Protein AF-0000000077107296 (afdb_homodimer)

Structure (mmCIF, N/CA/C/O backbone):
data_AF-0000000077107296-model_v1
#
loop_
_entity.id
_entity.type
_entity.pdbx_description
1 polymer 'Ornithine cyclodeaminase'
#
loop_
_atom_site.group_PDB
_atom_site.id
_atom_site.type_symbol
_atom_site.label_atom_id
_atom_site.label_alt_id
_atom_site.label_comp_id
_atom_site.label_asym_id
_atom_site.label_entity_id
_atom_site.label_seq_id
_atom_site.pdbx_PDB_ins_code
_atom_site.Cartn_x
_atom_site.Cartn_y
_atom_site.Cartn_z
_atom_site.occupancy
_atom_site.B_iso_or_equiv
_atom_site.auth_seq_id
_atom_site.auth_comp_id
_atom_site.auth_asym_id
_atom_site.auth_atom_id
_atom_site.pdbx_PDB_model_num
ATOM 1 N N . MET A 1 1 ? -18.391 2.117 -3.197 1 89.38 1 MET A N 1
ATOM 2 C CA . MET A 1 1 ? -17.344 1.107 -2.982 1 89.38 1 MET A CA 1
ATOM 3 C C . MET A 1 1 ? -17.969 -0.252 -2.684 1 89.38 1 MET A C 1
ATOM 5 O O . MET A 1 1 ? -18.781 -0.379 -1.764 1 89.38 1 MET A O 1
ATOM 9 N N . ARG A 1 2 ? -17.734 -1.205 -3.473 1 94.44 2 ARG A N 1
ATOM 10 C CA . ARG A 1 2 ? -18.266 -2.553 -3.318 1 94.44 2 ARG A CA 1
ATOM 11 C C . ARG A 1 2 ? -17.297 -3.447 -2.561 1 94.44 2 ARG A C 1
ATOM 13 O O . ARG A 1 2 ? -16.078 -3.328 -2.721 1 94.44 2 ARG A O 1
ATOM 20 N N . VAL A 1 3 ? -17.875 -4.316 -1.774 1 94.88 3 VAL A N 1
ATOM 21 C CA . VAL A 1 3 ? -17.062 -5.238 -0.996 1 94.88 3 VAL A CA 1
ATOM 22 C C . VAL A 1 3 ? -17.312 -6.672 -1.46 1 94.88 3 VAL A C 1
ATOM 24 O O . VAL A 1 3 ? -18.469 -7.109 -1.55 1 94.88 3 VAL A O 1
ATOM 27 N N . PHE A 1 4 ? -16.328 -7.387 -1.78 1 96.94 4 PHE A N 1
ATOM 28 C CA . PHE A 1 4 ? -16.406 -8.789 -2.174 1 96.94 4 PHE A CA 1
ATOM 29 C C . PHE A 1 4 ? -15.734 -9.68 -1.137 1 96.94 4 PHE A C 1
ATOM 31 O O . PHE A 1 4 ? -14.508 -9.688 -1.014 1 96.94 4 PHE A O 1
ATOM 38 N N . SER A 1 5 ? -16.516 -10.43 -0.434 1 96.06 5 SER A N 1
ATOM 39 C CA . SER A 1 5 ? -16.016 -11.383 0.55 1 96.06 5 SER A CA 1
ATOM 40 C C . SER A 1 5 ? -15.289 -12.539 -0.123 1 96.06 5 SER A C 1
ATOM 42 O O . SER A 1 5 ? -15.289 -12.648 -1.352 1 96.06 5 SER A O 1
ATOM 44 N N . ALA A 1 6 ? -14.648 -13.375 0.713 1 96.25 6 ALA A N 1
ATOM 45 C CA . ALA A 1 6 ? -14.008 -14.578 0.18 1 96.25 6 ALA A CA 1
ATOM 46 C C . ALA A 1 6 ? -15.008 -15.438 -0.587 1 96.25 6 ALA A C 1
ATOM 48 O O . ALA A 1 6 ? -14.703 -15.938 -1.673 1 96.25 6 ALA A O 1
ATOM 49 N N . LYS A 1 7 ? -16.172 -15.586 -0.051 1 97 7 LYS A N 1
ATOM 50 C CA . LYS A 1 7 ? -17.219 -16.375 -0.69 1 97 7 LYS A CA 1
ATOM 51 C C . LYS A 1 7 ? -17.641 -15.758 -2.027 1 97 7 LYS A C 1
ATOM 53 O O . LYS A 1 7 ? -17.859 -16.4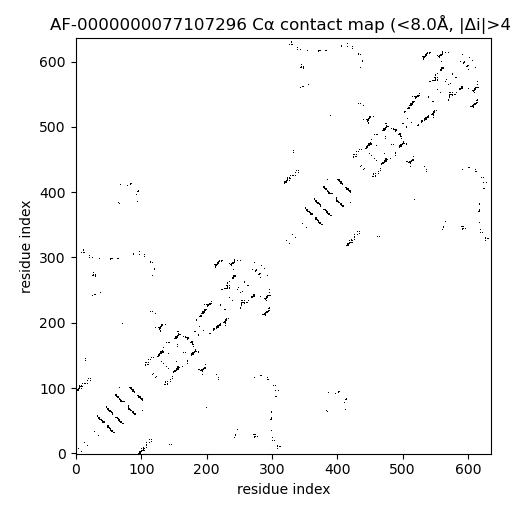84 -3.002 1 97 7 LYS A O 1
ATOM 58 N N . ASP A 1 8 ? -17.781 -14.391 -2.027 1 97.12 8 ASP A N 1
ATOM 59 C CA . ASP A 1 8 ? -18.094 -13.711 -3.279 1 97.12 8 ASP A CA 1
ATOM 60 C C . ASP A 1 8 ? -17.047 -14.008 -4.344 1 97.12 8 ASP A C 1
ATOM 62 O O . ASP A 1 8 ? -17.375 -14.281 -5.5 1 97.12 8 ASP A O 1
ATOM 66 N N . VAL A 1 9 ? -15.758 -13.922 -3.979 1 98.06 9 VAL A N 1
ATOM 67 C CA . VAL A 1 9 ? -14.648 -14.164 -4.902 1 98.06 9 VAL A CA 1
ATOM 68 C C . VAL A 1 9 ? -14.734 -15.586 -5.445 1 98.06 9 VAL A C 1
ATOM 70 O O . VAL A 1 9 ? -14.711 -15.797 -6.66 1 98.06 9 VAL A O 1
ATOM 73 N N . GLU A 1 10 ? -14.906 -16.516 -4.574 1 97.31 10 GLU A N 1
ATOM 74 C CA . GLU A 1 10 ? -14.938 -17.938 -4.949 1 97.31 10 GLU A CA 1
ATOM 75 C C . GLU A 1 10 ? -16.125 -18.234 -5.863 1 97.31 10 GLU A C 1
ATOM 77 O O . GLU A 1 10 ? -16.031 -19.078 -6.75 1 97.31 10 GLU A O 1
ATOM 82 N N . THR A 1 11 ? -17.203 -17.547 -5.645 1 97.25 11 THR A N 1
ATOM 83 C CA . THR A 1 11 ? -18.422 -17.766 -6.41 1 97.25 11 THR A CA 1
ATOM 84 C C . THR A 1 11 ? -18.297 -17.188 -7.812 1 97.25 11 THR A C 1
ATOM 86 O O . THR A 1 11 ? -18.75 -17.781 -8.789 1 97.25 11 THR A O 1
ATOM 89 N N . HIS A 1 12 ? -17.625 -16.094 -7.945 1 97.75 12 HIS A N 1
ATOM 90 C CA . HIS A 1 12 ? -17.734 -15.336 -9.188 1 97.75 12 HIS A CA 1
ATOM 91 C C . HIS A 1 12 ? -16.453 -15.422 -10.008 1 97.75 12 HIS A C 1
ATOM 93 O O . HIS A 1 12 ? -16.438 -15.055 -11.18 1 97.75 12 HIS A O 1
ATOM 99 N N . LEU A 1 13 ? -15.383 -15.93 -9.438 1 98.38 13 LEU A N 1
ATOM 100 C CA . LEU A 1 13 ? -14.109 -16.078 -10.141 1 98.38 13 LEU A CA 1
ATOM 101 C C . LEU A 1 13 ? -13.758 -17.547 -10.336 1 98.38 13 LEU A C 1
ATOM 103 O O . LEU A 1 13 ? -13.039 -18.141 -9.523 1 98.38 13 LEU A O 1
ATOM 107 N N . THR A 1 14 ? -14.219 -18.078 -11.453 1 98.38 14 THR A N 1
ATOM 108 C CA . THR A 1 14 ? -13.891 -19.469 -11.758 1 98.38 14 THR A CA 1
ATOM 109 C C . THR A 1 14 ? -12.453 -19.578 -12.258 1 98.38 14 THR A C 1
ATOM 111 O O . THR A 1 14 ? -11.875 -18.609 -12.742 1 98.38 14 THR A O 1
ATOM 114 N N . TYR A 1 15 ? -11.906 -20.766 -12.227 1 98.56 15 TYR A N 1
ATOM 115 C CA . TYR A 1 15 ? -10.547 -20.969 -12.711 1 98.56 15 TYR A CA 1
ATOM 116 C C . TYR A 1 15 ? -10.445 -20.672 -14.203 1 98.56 15 TYR A C 1
ATOM 118 O O . TYR A 1 15 ? -9.516 -20 -14.648 1 98.56 15 TYR A O 1
ATOM 126 N N . ILE A 1 16 ? -11.383 -21.156 -14.977 1 98.19 16 ILE A N 1
ATOM 127 C CA . ILE A 1 16 ? -11.328 -21 -16.422 1 98.19 16 ILE A CA 1
ATOM 128 C C . ILE A 1 16 ? -11.383 -19.516 -16.797 1 98.19 16 ILE A C 1
ATOM 130 O O . ILE A 1 16 ? -10.625 -19.062 -17.656 1 98.19 16 ILE A O 1
ATOM 134 N N . ASP A 1 17 ? -12.258 -18.766 -16.141 1 98.25 17 ASP A N 1
ATOM 135 C CA . ASP A 1 17 ? -12.312 -17.328 -16.375 1 98.25 17 ASP A CA 1
ATOM 136 C C . ASP A 1 17 ? -11.008 -16.656 -15.953 1 98.25 17 ASP A C 1
ATOM 138 O O . ASP A 1 17 ? -10.492 -15.789 -16.656 1 98.25 17 ASP A O 1
ATOM 142 N N . CYS A 1 18 ? -10.523 -17.062 -14.836 1 98.75 18 CYS A N 1
ATOM 143 C CA . CYS A 1 18 ? -9.344 -16.422 -14.273 1 98.75 18 CYS A CA 1
ATOM 144 C C . CYS A 1 18 ? -8.109 -16.719 -15.117 1 98.75 18 CYS A C 1
ATOM 146 O O . CYS A 1 18 ? -7.219 -15.875 -15.25 1 98.75 18 CYS A O 1
ATOM 148 N N . ILE A 1 19 ? -8 -17.922 -15.703 1 98.88 19 ILE A N 1
ATOM 149 C CA . ILE A 1 19 ? -6.895 -18.266 -16.594 1 98.88 19 ILE A CA 1
ATOM 150 C C . ILE A 1 19 ? -6.852 -17.297 -17.766 1 98.88 19 ILE A C 1
ATOM 152 O O . ILE A 1 19 ? -5.785 -16.781 -18.109 1 98.88 19 ILE A O 1
ATOM 156 N N . ARG A 1 20 ? -7.984 -17.016 -18.312 1 98.44 20 ARG A N 1
ATOM 157 C CA . ARG A 1 20 ? -8.078 -16.062 -19.406 1 98.44 20 ARG A CA 1
ATOM 158 C C . ARG A 1 20 ? -7.676 -14.664 -18.969 1 98.44 20 ARG A C 1
ATOM 160 O O . ARG A 1 20 ? -6.91 -13.984 -19.656 1 98.44 20 ARG A O 1
ATOM 167 N N . ILE A 1 21 ? -8.18 -14.273 -17.859 1 97.56 21 ILE A N 1
ATOM 168 C CA . ILE A 1 21 ? -7.906 -12.961 -17.297 1 97.56 21 ILE A CA 1
ATOM 169 C C . ILE A 1 21 ? -6.414 -12.812 -17 1 97.56 21 ILE A C 1
ATOM 171 O O . ILE A 1 21 ? -5.828 -11.758 -17.25 1 97.56 21 ILE A O 1
ATOM 175 N N . MET A 1 22 ? -5.812 -13.859 -16.438 1 98.5 22 MET A N 1
ATOM 176 C CA . MET A 1 22 ? -4.383 -13.852 -16.125 1 98.5 22 MET A CA 1
ATOM 177 C C . MET A 1 22 ? -3.553 -13.719 -17.406 1 98.5 22 MET A C 1
ATOM 179 O O . MET A 1 22 ? -2.535 -13.023 -17.422 1 98.5 22 MET A O 1
ATOM 183 N N . GLN A 1 23 ? -3.98 -14.414 -18.453 1 98.5 23 GLN A N 1
ATOM 184 C CA . GLN A 1 23 ? -3.266 -14.305 -19.719 1 98.5 23 GLN A CA 1
ATOM 185 C C . GLN A 1 23 ? -3.236 -12.859 -20.219 1 98.5 23 GLN A C 1
ATOM 187 O O . GLN A 1 23 ? -2.176 -12.344 -20.562 1 98.5 23 GLN A O 1
ATOM 192 N N . ASP A 1 24 ? -4.355 -12.234 -20.203 1 96.81 24 ASP A N 1
ATOM 193 C CA . ASP A 1 24 ? -4.453 -10.844 -20.641 1 96.81 24 ASP A CA 1
ATOM 194 C C . ASP A 1 24 ? -3.607 -9.922 -19.766 1 96.81 24 ASP A C 1
ATOM 196 O O . ASP A 1 24 ? -2.898 -9.055 -20.266 1 96.81 24 ASP A O 1
ATOM 200 N N . ALA A 1 25 ? -3.699 -10.125 -18.484 1 96.44 25 ALA A N 1
ATOM 201 C CA . ALA A 1 25 ? -2.971 -9.281 -17.531 1 96.44 25 ALA A CA 1
ATOM 202 C C . ALA A 1 25 ? -1.464 -9.414 -17.734 1 96.44 25 ALA A C 1
ATOM 204 O O . ALA A 1 25 ? -0.741 -8.414 -17.703 1 96.44 25 ALA A O 1
ATOM 205 N N . MET A 1 26 ? -1 -10.633 -17.953 1 97.38 26 MET A N 1
ATOM 206 C CA . MET A 1 26 ? 0.438 -10.852 -18.078 1 97.38 26 MET A CA 1
ATOM 207 C C . MET A 1 26 ? 0.951 -10.312 -19.406 1 97.38 26 MET A C 1
ATOM 209 O O . MET A 1 26 ? 2.082 -9.836 -19.5 1 97.38 26 MET A O 1
ATOM 213 N N . ILE A 1 27 ? 0.133 -10.375 -20.469 1 97.38 27 ILE A N 1
ATOM 214 C CA . ILE A 1 27 ? 0.495 -9.758 -21.75 1 97.38 27 ILE A CA 1
ATOM 215 C C . ILE A 1 27 ? 0.674 -8.258 -21.547 1 97.38 27 ILE A C 1
ATOM 217 O O . ILE A 1 27 ? 1.669 -7.68 -22 1 97.38 27 ILE A O 1
ATOM 221 N N . LYS A 1 28 ? -0.234 -7.652 -20.844 1 94.69 28 LYS A N 1
ATOM 222 C CA . LYS A 1 28 ? -0.149 -6.219 -20.578 1 94.69 28 LYS A CA 1
ATOM 223 C C . LYS A 1 28 ? 1.095 -5.879 -19.766 1 94.69 28 LYS A C 1
ATOM 225 O O . LYS A 1 28 ? 1.76 -4.875 -20.031 1 94.69 28 LYS A O 1
ATOM 230 N N . LEU A 1 29 ? 1.374 -6.691 -18.797 1 94.69 29 LEU A N 1
ATOM 231 C CA . LEU A 1 29 ? 2.545 -6.453 -17.953 1 94.69 29 LEU A CA 1
ATOM 232 C C . LEU A 1 29 ? 3.822 -6.48 -18.781 1 94.69 29 LEU A C 1
ATOM 234 O O . LEU A 1 29 ? 4.668 -5.59 -18.656 1 94.69 29 LEU A O 1
ATOM 238 N N . SER A 1 30 ? 3.959 -7.434 -19.656 1 95.12 30 SER A N 1
ATOM 239 C CA . SER A 1 30 ? 5.18 -7.602 -20.438 1 95.12 30 SER A CA 1
ATOM 240 C C . SER A 1 30 ? 5.27 -6.562 -21.562 1 95.12 30 SER A C 1
ATOM 242 O O . SER A 1 30 ? 6.344 -6.328 -22.109 1 95.12 30 SER A O 1
ATOM 244 N N . SER A 1 31 ? 4.164 -5.973 -21.953 1 91.62 31 SER A N 1
ATOM 245 C CA . SER A 1 31 ? 4.152 -4.977 -23.031 1 91.62 31 SER A CA 1
ATOM 246 C C . SER A 1 31 ? 4.34 -3.568 -22.469 1 91.62 31 SER A C 1
ATOM 248 O O . SER A 1 31 ? 4.195 -2.584 -23.203 1 91.62 31 SER A O 1
ATOM 250 N N . ASN A 1 32 ? 4.562 -3.398 -21.172 1 82.19 32 ASN A N 1
ATOM 251 C CA . ASN A 1 32 ? 4.805 -2.135 -20.484 1 82.19 32 ASN A CA 1
ATOM 252 C C . ASN A 1 32 ? 3.582 -1.223 -20.547 1 82.19 32 ASN A C 1
ATOM 254 O O . ASN A 1 32 ? 3.717 -0.005 -20.672 1 82.19 32 ASN A O 1
ATOM 258 N N . GLU A 1 33 ? 2.512 -1.882 -20.547 1 82.56 33 GLU A N 1
ATOM 259 C CA . GLU A 1 33 ? 1.258 -1.136 -20.484 1 82.56 33 GLU A CA 1
ATOM 260 C C . GLU A 1 33 ? 0.783 -0.965 -19.047 1 82.56 33 GLU A C 1
ATOM 262 O O . GLU A 1 33 ? -0.331 -0.497 -18.812 1 82.56 33 GLU A O 1
ATOM 267 N N . THR A 1 34 ? 1.567 -1.455 -18.172 1 83.81 34 THR A N 1
ATOM 268 C CA . THR A 1 34 ? 1.254 -1.37 -16.75 1 83.81 34 THR A CA 1
ATOM 269 C C . THR A 1 34 ? 2.381 -0.679 -15.984 1 83.81 34 THR A C 1
ATOM 271 O O . THR A 1 34 ? 3.484 -0.515 -16.516 1 83.81 34 THR A O 1
ATOM 274 N N . ARG A 1 35 ? 2.002 -0.134 -14.883 1 83.69 35 ARG A N 1
ATOM 275 C CA . ARG A 1 35 ? 2.98 0.372 -13.922 1 83.69 35 ARG A CA 1
ATOM 276 C C . ARG A 1 35 ? 2.818 -0.304 -12.562 1 83.69 35 ARG A C 1
ATOM 278 O O . ARG A 1 35 ? 1.695 -0.549 -12.117 1 83.69 35 ARG A O 1
ATOM 285 N N . GLN A 1 36 ? 3.857 -0.711 -12.078 1 84.75 36 GLN A N 1
ATOM 286 C CA . GLN A 1 36 ? 3.77 -1.314 -10.758 1 84.75 36 GLN A CA 1
ATOM 287 C C . GLN A 1 36 ? 4.977 -0.944 -9.898 1 84.75 36 GLN A C 1
ATOM 289 O O . GLN A 1 36 ? 6.078 -0.751 -10.422 1 84.75 36 GLN A O 1
ATOM 294 N N . MET A 1 37 ? 4.688 -0.78 -8.68 1 82.19 37 MET A N 1
ATOM 295 C CA . MET A 1 37 ? 5.75 -0.618 -7.695 1 82.19 37 MET A CA 1
ATOM 296 C C . MET A 1 37 ? 6.336 -1.97 -7.301 1 82.19 37 MET A C 1
ATOM 298 O O . MET A 1 37 ? 5.66 -2.996 -7.395 1 82.19 37 MET A O 1
ATOM 302 N N . LEU A 1 38 ? 7.613 -1.9 -6.98 1 79.19 38 LEU A N 1
ATOM 303 C CA . LEU A 1 38 ? 8.164 -3.113 -6.387 1 79.19 38 LEU A CA 1
ATOM 304 C C . LEU A 1 38 ? 7.453 -3.451 -5.082 1 79.19 38 LEU A C 1
ATOM 306 O O . LEU A 1 38 ? 7.164 -2.559 -4.281 1 79.19 38 LEU A O 1
ATOM 310 N N . ARG A 1 39 ? 7.191 -4.664 -4.941 1 83.5 39 ARG A N 1
ATOM 311 C CA . ARG A 1 39 ? 6.57 -5.117 -3.703 1 83.5 39 ARG A CA 1
ATOM 312 C C . ARG A 1 39 ? 7.367 -4.66 -2.488 1 83.5 39 ARG A C 1
ATOM 314 O O . ARG A 1 39 ? 8.594 -4.777 -2.467 1 83.5 39 ARG A O 1
ATOM 321 N N . GLN A 1 40 ? 6.641 -4.082 -1.55 1 87.94 40 GLN A N 1
ATOM 322 C CA . GLN A 1 40 ? 7.258 -3.766 -0.267 1 87.94 40 GLN A CA 1
ATOM 323 C C . GLN A 1 40 ? 6.863 -4.785 0.799 1 87.94 40 GLN A C 1
ATOM 325 O O . GLN A 1 40 ? 5.715 -5.23 0.843 1 87.94 40 GLN A O 1
ATOM 330 N N . ILE A 1 41 ? 7.852 -5.184 1.555 1 87.06 41 ILE A N 1
ATOM 331 C CA . ILE A 1 41 ? 7.613 -6.156 2.617 1 87.06 41 ILE A CA 1
ATOM 332 C C . ILE A 1 41 ? 8.062 -5.574 3.957 1 87.06 41 ILE A C 1
ATOM 334 O O . ILE A 1 41 ? 9.203 -5.137 4.102 1 87.06 41 ILE A O 1
ATOM 338 N N . LEU A 1 42 ? 7.191 -5.469 4.852 1 87.94 42 LEU A N 1
ATOM 339 C CA . LEU A 1 42 ? 7.465 -5.043 6.223 1 87.94 42 LEU A CA 1
ATOM 340 C C . LEU A 1 42 ? 7.492 -6.238 7.168 1 87.94 42 LEU A C 1
ATOM 342 O O . LEU A 1 42 ? 6.461 -6.867 7.41 1 87.94 42 LEU A O 1
ATOM 346 N N . PRO A 1 43 ? 8.633 -6.598 7.699 1 86.06 43 PRO A N 1
ATOM 347 C CA . PRO A 1 43 ? 8.664 -7.664 8.703 1 86.06 43 PRO A CA 1
ATOM 348 C C . PRO A 1 43 ? 7.898 -7.301 9.977 1 86.06 43 PRO A C 1
ATOM 350 O O . PRO A 1 43 ? 8.031 -6.184 10.484 1 86.06 43 PRO A O 1
ATOM 353 N N . LEU A 1 44 ? 7.02 -8.133 10.492 1 86.31 44 LEU A N 1
ATOM 354 C CA . LEU A 1 44 ? 6.223 -7.91 11.695 1 86.31 44 LEU A CA 1
ATOM 355 C C . LEU A 1 44 ? 6.738 -8.75 12.859 1 86.31 44 LEU A C 1
ATOM 357 O O . LEU A 1 44 ? 6.125 -8.789 13.922 1 86.31 44 LEU A O 1
ATOM 361 N N . GLY A 1 45 ? 7.832 -9.43 12.703 1 76.62 45 GLY A N 1
ATOM 362 C CA . GLY A 1 45 ? 8.359 -10.328 13.719 1 76.62 45 GLY A CA 1
ATOM 363 C C . GLY A 1 45 ? 7.812 -11.734 13.609 1 76.62 45 GLY A C 1
ATOM 364 O O . GLY A 1 45 ? 6.82 -11.969 12.914 1 76.62 45 GLY A O 1
ATOM 365 N N . ALA A 1 46 ? 8.391 -12.703 14.266 1 71.81 46 ALA A N 1
ATOM 366 C CA . ALA A 1 46 ? 7.973 -14.102 14.383 1 71.81 46 ALA A CA 1
ATOM 367 C C . ALA A 1 46 ? 7.586 -14.68 13.023 1 71.81 46 ALA A C 1
ATOM 369 O O . ALA A 1 46 ? 6.531 -15.305 12.891 1 71.81 46 ALA A O 1
ATOM 370 N N . ASP A 1 47 ? 8.148 -14.359 12.016 1 75.44 47 ASP A N 1
ATOM 371 C CA . ASP A 1 47 ? 7.984 -14.898 10.672 1 75.44 47 ASP A CA 1
ATOM 372 C C . ASP A 1 47 ? 6.75 -14.312 9.984 1 75.44 47 ASP A C 1
ATOM 374 O O . ASP A 1 47 ? 6.23 -14.883 9.031 1 75.44 47 ASP A O 1
ATOM 378 N N . LYS A 1 48 ? 6.262 -13.25 10.648 1 86.62 48 LYS A N 1
ATOM 379 C CA . LYS A 1 48 ? 5.145 -12.547 10.031 1 86.62 48 LYS A CA 1
ATOM 380 C C . LYS A 1 48 ? 5.633 -11.391 9.164 1 86.62 48 LYS A C 1
ATOM 382 O O . LYS A 1 48 ? 6.68 -10.805 9.438 1 86.62 48 LYS A O 1
ATOM 387 N N . MET A 1 49 ? 4.887 -11.219 8.094 1 89.31 49 MET A N 1
ATOM 388 C CA . MET A 1 49 ? 5.242 -10.133 7.18 1 89.31 49 MET A CA 1
ATOM 389 C C . MET A 1 49 ? 3.998 -9.414 6.676 1 89.31 49 MET A C 1
ATOM 391 O O . MET A 1 49 ? 2.92 -10.008 6.602 1 89.31 49 MET A O 1
ATOM 395 N N . PHE A 1 50 ? 4.195 -8.227 6.438 1 91.88 50 PHE A N 1
ATOM 396 C CA . PHE A 1 50 ? 3.166 -7.41 5.805 1 91.88 50 PHE A CA 1
ATOM 397 C C . PHE A 1 50 ? 3.615 -6.945 4.426 1 91.88 50 PHE A C 1
ATOM 399 O O . PHE A 1 50 ? 4.594 -6.207 4.301 1 91.88 50 PHE A O 1
ATOM 406 N N . GLY A 1 51 ? 2.887 -7.457 3.391 1 93.12 51 GLY A N 1
ATOM 407 C CA . GLY A 1 51 ? 3.229 -7.129 2.014 1 93.12 51 GLY A CA 1
ATOM 408 C C . GLY A 1 51 ? 2.277 -6.125 1.387 1 93.12 51 GLY A C 1
ATOM 409 O O . GLY A 1 51 ? 1.067 -6.184 1.613 1 93.12 51 GLY A O 1
ATOM 410 N N . ILE A 1 52 ? 2.84 -5.18 0.629 1 94.56 52 ILE A N 1
ATOM 411 C CA . ILE A 1 52 ? 2.068 -4.16 -0.073 1 94.56 52 ILE A CA 1
ATOM 412 C C . ILE A 1 52 ? 2.48 -4.121 -1.543 1 94.56 52 ILE A C 1
ATOM 414 O O . ILE A 1 52 ? 3.668 -4.02 -1.858 1 94.56 52 ILE A O 1
ATOM 418 N N . MET A 1 53 ? 1.528 -4.266 -2.355 1 94.75 53 MET A N 1
ATOM 419 C CA . MET A 1 53 ? 1.718 -4.129 -3.797 1 94.75 53 MET A CA 1
ATOM 420 C C . MET A 1 53 ? 0.782 -3.074 -4.375 1 94.75 53 MET A C 1
ATOM 422 O O . MET A 1 53 ? -0.373 -2.969 -3.957 1 94.75 53 MET A O 1
ATOM 426 N N . GLY A 1 54 ? 1.25 -2.289 -5.324 1 94.38 54 GLY A N 1
ATOM 427 C CA . GLY A 1 54 ? 0.44 -1.289 -6 1 94.38 54 GLY A CA 1
ATOM 428 C C . GLY A 1 54 ? 0.79 -1.132 -7.469 1 94.38 54 GLY A C 1
ATOM 429 O O . GLY A 1 54 ? 1.94 -1.332 -7.863 1 94.38 54 GLY A O 1
ATOM 430 N N . GLY A 1 55 ? -0.213 -0.764 -8.172 1 93.88 55 GLY A N 1
ATOM 431 C CA . GLY A 1 55 ? 0.044 -0.582 -9.594 1 93.88 55 GLY A CA 1
ATOM 432 C C . GLY A 1 55 ? -1.212 -0.303 -10.398 1 93.88 55 GLY A C 1
ATOM 433 O O . GLY A 1 55 ? -2.264 0.001 -9.828 1 93.88 55 GLY A O 1
ATOM 434 N N . THR A 1 56 ? -1.03 -0.286 -11.719 1 91.69 56 THR A N 1
ATOM 435 C CA . THR A 1 56 ? -2.115 -0.008 -12.648 1 91.69 56 THR A CA 1
ATOM 436 C C . THR A 1 56 ? -2.297 -1.166 -13.625 1 91.69 56 THR A C 1
ATOM 438 O O . THR A 1 56 ? -1.347 -1.895 -13.922 1 91.69 56 THR A O 1
ATOM 441 N N . LEU A 1 57 ? -3.484 -1.362 -14.055 1 88.38 57 LEU A N 1
ATOM 442 C CA . LEU A 1 57 ? -3.797 -2.236 -15.18 1 88.38 57 LEU A CA 1
ATOM 443 C C . LEU A 1 57 ? -4.109 -1.423 -16.438 1 88.38 57 LEU A C 1
ATOM 445 O O . LEU A 1 57 ? -5.098 -0.685 -16.469 1 88.38 57 LEU A O 1
ATOM 449 N N . GLY A 1 58 ? -3.35 -1.58 -17.469 1 78.81 58 GLY A N 1
ATOM 450 C CA . GLY A 1 58 ? -3.484 -0.752 -18.656 1 78.81 58 GLY A CA 1
ATOM 451 C C . GLY A 1 58 ? -3.002 0.672 -18.453 1 78.81 58 GLY A C 1
ATOM 452 O O . GLY A 1 58 ? -2.244 0.947 -17.516 1 78.81 58 GLY A O 1
ATOM 453 N N . ASP A 1 59 ? -3.244 1.477 -19.406 1 70 59 ASP A N 1
ATOM 454 C CA . ASP A 1 59 ? -2.854 2.877 -19.266 1 70 59 ASP A CA 1
ATOM 455 C C . ASP A 1 59 ? -3.723 3.582 -18.234 1 70 59 ASP A C 1
ATOM 457 O O . ASP A 1 59 ? -4.609 4.363 -18.578 1 70 59 ASP A O 1
ATOM 461 N N . PHE A 1 60 ? -3.613 3.244 -17.062 1 64.06 60 PHE A N 1
ATOM 462 C CA . PHE A 1 60 ? -4.207 3.811 -15.852 1 64.06 60 PHE A CA 1
ATOM 463 C C . PHE A 1 60 ? -5.715 3.592 -15.844 1 64.06 60 PHE A C 1
ATOM 465 O O . PHE A 1 60 ? -6.457 4.367 -15.234 1 64.06 60 PHE A O 1
ATOM 472 N N . ASP A 1 61 ? -6.223 2.619 -16.516 1 76.69 61 ASP A N 1
ATOM 473 C CA . ASP A 1 61 ? -7.664 2.373 -16.562 1 76.69 61 ASP A CA 1
ATOM 474 C C . ASP A 1 61 ? -8.195 1.98 -15.195 1 76.69 61 ASP A C 1
ATOM 476 O O . ASP A 1 61 ? -9.227 2.5 -14.75 1 76.69 61 ASP A O 1
ATOM 480 N N . ILE A 1 62 ? -7.477 1.073 -14.547 1 88.12 62 ILE A N 1
ATOM 481 C CA . ILE A 1 62 ? -7.773 0.666 -13.18 1 88.12 62 ILE A CA 1
ATOM 482 C C . ILE A 1 62 ? -6.477 0.552 -12.383 1 88.12 62 ILE A C 1
ATOM 484 O O . ILE A 1 62 ? -5.453 0.115 -12.914 1 88.12 62 ILE A O 1
ATOM 488 N N . PHE A 1 63 ? -6.473 1.138 -11.266 1 94 63 PHE A N 1
ATOM 489 C CA . PHE A 1 63 ? -5.309 1 -10.398 1 94 63 PHE A CA 1
ATOM 490 C C . PHE A 1 63 ? -5.723 0.598 -8.992 1 94 63 PHE A C 1
ATOM 492 O O . PHE A 1 63 ? -6.906 0.644 -8.648 1 94 63 PHE A O 1
ATOM 499 N N . GLY A 1 64 ? -4.797 0.114 -8.273 1 96.06 64 GLY A N 1
ATOM 500 C CA . GLY A 1 64 ? -5.121 -0.36 -6.938 1 96.06 64 GLY A CA 1
ATOM 501 C C . GLY A 1 64 ? -3.922 -0.925 -6.199 1 96.06 64 GLY A C 1
ATOM 502 O O . GLY A 1 64 ? -2.775 -0.661 -6.574 1 96.06 64 GLY A O 1
ATOM 503 N N . SER A 1 65 ? -4.25 -1.557 -5.109 1 97.19 65 SER A N 1
ATOM 504 C CA . SER A 1 65 ? -3.227 -2.109 -4.223 1 97.19 65 SER A CA 1
ATOM 505 C C . SER A 1 65 ? -3.719 -3.379 -3.537 1 97.19 65 SER A C 1
ATOM 507 O O . SER A 1 65 ? -4.922 -3.559 -3.34 1 97.19 65 SER A O 1
ATOM 509 N N . LYS A 1 66 ? -2.822 -4.211 -3.324 1 97.38 66 LYS A N 1
ATOM 510 C CA . LYS A 1 66 ? -3.061 -5.352 -2.443 1 97.38 66 LYS A CA 1
ATOM 511 C C . LYS A 1 66 ? -2.27 -5.223 -1.146 1 97.38 66 LYS A C 1
ATOM 513 O O . LYS A 1 66 ? -1.072 -4.93 -1.17 1 97.38 66 LYS A O 1
ATOM 518 N N . LEU A 1 67 ? -2.961 -5.348 -0.1 1 97.19 67 LEU A N 1
ATOM 519 C CA . LEU A 1 67 ? -2.404 -5.406 1.247 1 97.19 67 LEU A CA 1
ATOM 520 C C . LEU A 1 67 ? -2.561 -6.805 1.84 1 97.19 67 LEU A C 1
ATOM 522 O O . LEU A 1 67 ? -3.684 -7.285 2.018 1 97.19 67 LEU A O 1
ATOM 526 N N . VAL A 1 68 ? -1.421 -7.426 2.176 1 95.19 68 VAL A N 1
ATOM 527 C CA . VAL A 1 68 ? -1.55 -8.805 2.641 1 95.19 68 VAL A CA 1
ATOM 528 C C . VAL A 1 68 ? -0.591 -9.047 3.805 1 95.19 68 VAL A C 1
ATOM 530 O O . VAL A 1 68 ? 0.577 -8.656 3.748 1 95.19 68 VAL A O 1
ATOM 533 N N . ALA A 1 69 ? -1.121 -9.547 4.816 1 92.75 69 ALA A N 1
ATOM 534 C CA . ALA A 1 69 ? -0.322 -10.047 5.93 1 92.75 69 ALA A CA 1
ATOM 535 C C . ALA A 1 69 ? -0.154 -11.562 5.844 1 92.75 69 ALA A C 1
ATOM 537 O O . ALA A 1 69 ? -1.121 -12.289 5.598 1 92.75 69 ALA A O 1
ATOM 538 N N . VAL A 1 70 ? 1.083 -12 5.992 1 88.19 70 VAL A N 1
ATOM 539 C CA . VAL A 1 70 ? 1.391 -13.414 5.793 1 88.19 70 VAL A CA 1
ATOM 540 C C . VAL A 1 70 ? 2.082 -13.969 7.031 1 88.19 70 VAL A C 1
ATOM 542 O O . VAL A 1 70 ? 2.92 -13.305 7.641 1 88.19 70 VAL A O 1
ATOM 545 N N . SER A 1 71 ? 1.652 -15.047 7.402 1 83.25 71 SER A N 1
ATOM 546 C CA . SER A 1 71 ? 2.332 -15.875 8.391 1 83.25 71 SER A CA 1
ATOM 547 C C . SER A 1 71 ? 2.521 -17.297 7.883 1 83.25 71 SER A C 1
ATOM 549 O O . SER A 1 71 ? 1.64 -18.141 8.055 1 83.25 71 SER A O 1
ATOM 551 N N . PRO A 1 72 ? 3.693 -17.594 7.379 1 69.81 72 PRO A N 1
ATOM 552 C CA . PRO A 1 72 ? 3.914 -18.906 6.781 1 69.81 72 PRO A CA 1
ATOM 553 C C . PRO A 1 72 ? 3.707 -20.047 7.777 1 69.81 72 PRO A C 1
ATOM 555 O O . PRO A 1 72 ? 3.367 -21.172 7.383 1 69.81 72 PRO A O 1
ATOM 558 N N . SER A 1 73 ? 3.994 -19.75 9.023 1 62.62 73 SER A N 1
ATOM 559 C CA . SER A 1 73 ? 3.959 -20.828 10.008 1 62.62 73 SER A CA 1
ATOM 560 C C . SER A 1 73 ? 2.547 -21.047 10.547 1 62.62 73 SER A C 1
ATOM 562 O O . SER A 1 73 ? 2.295 -22 11.289 1 62.62 73 SER A O 1
ATOM 564 N N . ARG A 1 74 ? 1.691 -20.109 10.195 1 60.12 74 ARG A N 1
ATOM 565 C CA . ARG A 1 74 ? 0.353 -20.25 10.758 1 60.12 74 ARG A CA 1
ATOM 566 C C . ARG A 1 74 ? -0.365 -21.453 10.156 1 60.12 74 ARG A C 1
ATOM 568 O O . ARG A 1 74 ? -0.493 -21.562 8.938 1 60.12 74 ARG A O 1
ATOM 575 N N . THR A 1 75 ? -0.415 -22.469 10.906 1 50.75 75 THR A N 1
ATOM 576 C CA . THR A 1 75 ? -1.095 -23.703 10.523 1 50.75 75 THR A CA 1
ATOM 577 C C . THR A 1 75 ? -2.561 -23.656 10.945 1 50.75 75 THR A C 1
ATOM 579 O O . THR A 1 75 ? -3.297 -24.625 10.742 1 50.75 75 THR A O 1
ATOM 582 N N . ASP A 1 76 ? -2.906 -22.531 11.516 1 50.62 76 ASP A N 1
ATOM 583 C CA . ASP A 1 76 ? -4.277 -22.625 12.016 1 50.62 76 ASP A CA 1
ATOM 584 C C . ASP A 1 76 ? -5.277 -22.625 10.859 1 50.62 76 ASP A C 1
ATOM 586 O O . ASP A 1 76 ? -5.078 -21.938 9.859 1 50.62 76 ASP A O 1
ATOM 590 N N . LYS A 1 77 ? -6.062 -23.734 10.773 1 49.53 77 LYS A N 1
ATOM 591 C CA . LYS A 1 77 ? -7.051 -24.203 9.797 1 49.53 77 LYS A CA 1
ATOM 592 C C . LYS A 1 77 ? -8.031 -23.078 9.453 1 49.53 77 LYS A C 1
ATOM 594 O O . LYS A 1 77 ? -8.727 -23.156 8.43 1 49.53 77 LYS A O 1
ATOM 599 N N . THR A 1 78 ? -8.172 -22.141 10.422 1 49.62 78 THR A N 1
ATOM 600 C CA . THR A 1 78 ? -9.367 -21.328 10.25 1 49.62 78 THR A CA 1
ATOM 601 C C . THR A 1 78 ? -9.047 -20.062 9.438 1 49.62 78 THR A C 1
ATOM 603 O O . THR A 1 78 ? -9.938 -19.469 8.844 1 49.62 78 THR A O 1
ATOM 606 N N . SER A 1 79 ? -7.73 -19.734 9.57 1 57 79 SER A N 1
ATOM 607 C CA . SER A 1 79 ? -7.449 -18.516 8.797 1 57 79 SER A CA 1
ATOM 608 C C . SER A 1 79 ? -6.262 -18.719 7.867 1 57 79 SER A C 1
ATOM 610 O O . SER A 1 79 ? -5.258 -19.328 8.25 1 57 79 SER A O 1
ATOM 612 N N . GLY A 1 80 ? -6.438 -18.703 6.598 1 63.09 80 GLY A N 1
ATOM 613 C CA . GLY A 1 80 ? -5.387 -18.828 5.605 1 63.09 80 GLY A CA 1
ATOM 614 C C . GLY A 1 80 ? -4.133 -18.047 5.957 1 63.09 80 GLY A C 1
ATOM 615 O O . GLY A 1 80 ? -4.164 -17.172 6.82 1 63.09 80 GLY A O 1
ATOM 616 N N . SER A 1 81 ? -3.002 -18.469 5.492 1 72.19 81 SER A N 1
ATOM 617 C CA . SER A 1 81 ? -1.699 -17.859 5.73 1 72.19 81 SER A CA 1
ATOM 618 C C . SER A 1 81 ? -1.655 -16.438 5.199 1 72.19 81 SER A C 1
ATOM 620 O O . SER A 1 81 ? -0.832 -15.625 5.637 1 72.19 81 SER A O 1
ATOM 622 N N . HIS A 1 82 ? -2.5 -16.141 4.297 1 81.25 82 HIS A N 1
ATOM 623 C CA . HIS A 1 82 ? -2.576 -14.805 3.697 1 81.25 82 HIS A CA 1
ATOM 624 C C . HIS A 1 82 ? -3.873 -14.102 4.086 1 81.25 82 HIS A C 1
ATOM 626 O O . HIS A 1 82 ? -4.965 -14.625 3.857 1 81.25 82 HIS A O 1
ATOM 632 N N . GLN A 1 83 ? -3.764 -13.023 4.719 1 89.56 83 GLN A N 1
ATOM 633 C CA . GLN A 1 83 ? -4.938 -12.219 5.047 1 89.56 83 GLN A CA 1
ATOM 634 C C . GLN A 1 83 ? -4.777 -10.781 4.566 1 89.56 83 GLN A C 1
ATOM 636 O O . GLN A 1 83 ? -3.699 -10.195 4.699 1 89.56 83 GLN A O 1
ATOM 641 N N . GLY A 1 84 ? -5.82 -10.336 3.936 1 95.88 84 GLY A N 1
ATOM 642 C CA . GLY A 1 84 ? -5.715 -8.961 3.482 1 95.88 84 GLY A CA 1
ATOM 643 C C . GLY A 1 84 ? -6.828 -8.555 2.539 1 95.88 84 GLY A C 1
ATOM 644 O O . GLY A 1 84 ? -7.895 -9.172 2.523 1 95.88 84 GLY A O 1
ATOM 645 N N . VAL A 1 85 ? -6.551 -7.449 1.838 1 97.62 85 VAL A N 1
ATOM 646 C CA . VAL A 1 85 ? -7.551 -6.918 0.918 1 97.62 85 VAL A CA 1
ATOM 647 C C . VAL A 1 85 ? -6.871 -6.449 -0.367 1 97.62 85 VAL A C 1
ATOM 649 O O . VAL A 1 85 ? -5.688 -6.113 -0.364 1 97.62 85 VAL A O 1
ATOM 652 N N . VAL A 1 86 ? -7.625 -6.512 -1.396 1 98.19 86 VAL A N 1
ATOM 653 C CA . VAL A 1 86 ? -7.305 -5.805 -2.633 1 98.19 86 VAL A CA 1
ATOM 654 C C . VAL A 1 86 ? -8.25 -4.617 -2.811 1 98.19 86 VAL A C 1
ATOM 656 O O . VAL A 1 86 ? -9.469 -4.77 -2.717 1 98.19 86 VAL A O 1
ATOM 659 N N . VAL A 1 87 ? -7.676 -3.479 -3.014 1 97.81 87 VAL A N 1
ATOM 660 C CA . VAL A 1 87 ? -8.469 -2.27 -3.217 1 97.81 87 VAL A CA 1
ATOM 661 C C . VAL A 1 87 ? -8.234 -1.727 -4.625 1 97.81 87 VAL A C 1
ATOM 663 O O . VAL A 1 87 ? -7.086 -1.592 -5.059 1 97.81 87 VAL A O 1
ATOM 666 N N . THR A 1 88 ? -9.328 -1.478 -5.32 1 97.12 88 THR A N 1
ATOM 667 C CA . THR A 1 88 ? -9.211 -0.856 -6.637 1 97.12 88 THR A CA 1
ATOM 668 C C . THR A 1 88 ? -9.805 0.55 -6.625 1 97.12 88 THR A C 1
ATOM 670 O O . THR A 1 88 ? -10.609 0.881 -5.758 1 97.12 88 THR A O 1
ATOM 673 N N . PHE A 1 89 ? -9.406 1.348 -7.59 1 94.81 89 PHE A N 1
ATOM 674 C CA . PHE A 1 89 ? -9.797 2.75 -7.691 1 94.81 89 PHE A CA 1
ATOM 675 C C . PHE A 1 89 ? -10.281 3.076 -9.094 1 94.81 89 PHE A C 1
ATOM 677 O O . PHE A 1 89 ? -9.891 2.42 -10.062 1 94.81 89 PHE A O 1
ATOM 684 N N . ASP A 1 90 ? -11.133 4.098 -9.086 1 89.94 90 ASP A N 1
ATOM 685 C CA . ASP A 1 90 ? -11.602 4.629 -10.367 1 89.94 90 ASP A CA 1
ATOM 686 C C . ASP A 1 90 ? -10.609 5.637 -10.938 1 89.94 90 ASP A C 1
ATOM 688 O O . ASP A 1 90 ? -10.148 6.535 -10.227 1 89.94 90 ASP A O 1
ATOM 692 N N . LYS A 1 91 ? -10.32 5.52 -12.195 1 84.31 91 LYS A N 1
ATOM 693 C CA . LYS A 1 91 ? -9.289 6.355 -12.812 1 84.31 91 LYS A CA 1
ATOM 694 C C . LYS A 1 91 ? -9.742 7.809 -12.914 1 84.31 91 LYS A C 1
ATOM 696 O O . LYS A 1 91 ? -8.922 8.719 -12.938 1 84.31 91 LYS A O 1
ATOM 701 N N . ASP A 1 92 ? -10.984 8.023 -13 1 84.25 92 ASP A N 1
ATOM 702 C CA . ASP A 1 92 ? -11.508 9.359 -13.234 1 84.25 92 ASP A CA 1
ATOM 703 C C . ASP A 1 92 ? -11.781 10.078 -11.914 1 84.25 92 ASP A C 1
ATOM 705 O O . ASP A 1 92 ? -11.336 11.211 -11.703 1 84.25 92 ASP A O 1
ATOM 709 N N . THR A 1 93 ? -12.469 9.43 -11 1 84 93 THR A N 1
ATOM 710 C CA . THR A 1 93 ? -12.859 10.062 -9.742 1 84 93 THR A CA 1
ATOM 711 C C . THR A 1 93 ? -11.781 9.867 -8.68 1 84 93 THR A C 1
ATOM 713 O O . THR A 1 93 ? -11.781 10.562 -7.66 1 84 93 THR A O 1
ATOM 716 N N . LEU A 1 94 ? -10.906 8.867 -8.883 1 89.38 94 LEU A N 1
ATOM 717 C CA . LEU A 1 94 ? -9.828 8.492 -7.973 1 89.38 94 LEU A CA 1
ATOM 718 C C . LEU A 1 94 ? -10.375 7.875 -6.691 1 89.38 94 LEU A C 1
ATOM 720 O O . LEU A 1 94 ? -9.633 7.629 -5.746 1 89.38 94 LEU A O 1
ATOM 724 N N . ALA A 1 95 ? -11.688 7.664 -6.711 1 91.19 95 ALA A N 1
ATOM 725 C CA . ALA A 1 95 ? -12.305 7.066 -5.527 1 91.19 95 ALA A CA 1
ATOM 726 C C . ALA A 1 95 ? -12.109 5.555 -5.508 1 91.19 95 ALA A C 1
ATOM 728 O O . ALA A 1 95 ? -12.078 4.914 -6.559 1 91.19 95 ALA A O 1
ATOM 729 N N . PRO A 1 96 ? -11.984 4.969 -4.266 1 94.81 96 PRO A N 1
ATOM 730 C CA . PRO A 1 96 ? -12.008 3.508 -4.203 1 94.81 96 PRO A CA 1
ATOM 731 C C . PRO A 1 96 ? -13.297 2.916 -4.777 1 94.81 96 PRO A C 1
ATOM 733 O O . PRO A 1 96 ? -14.383 3.43 -4.512 1 94.81 96 PRO A O 1
ATOM 736 N N . THR A 1 97 ? -13.18 1.843 -5.516 1 94.94 97 THR A N 1
ATOM 737 C CA . THR A 1 97 ? -14.352 1.27 -6.16 1 94.94 97 THR A CA 1
ATOM 738 C C . THR A 1 97 ? -14.711 -0.074 -5.531 1 94.94 97 THR A C 1
ATOM 740 O O . THR A 1 97 ? -15.891 -0.376 -5.34 1 94.94 97 THR A O 1
ATOM 743 N N . CYS A 1 98 ? -13.68 -0.87 -5.285 1 96.25 98 CYS A N 1
ATOM 744 C CA . CYS A 1 98 ? -13.922 -2.203 -4.746 1 96.25 98 CYS A CA 1
ATOM 745 C C . CYS A 1 98 ? -12.906 -2.543 -3.662 1 96.25 98 CYS A C 1
ATOM 747 O O . CYS A 1 98 ? -11.766 -2.082 -3.711 1 96.25 98 CYS A O 1
ATOM 749 N N . ILE A 1 99 ? -13.32 -3.293 -2.752 1 97.06 99 ILE A N 1
ATOM 750 C CA . ILE A 1 99 ? -12.477 -4.008 -1.8 1 97.06 99 ILE A CA 1
ATOM 751 C C . ILE A 1 99 ? -12.797 -5.5 -1.846 1 97.06 99 ILE A C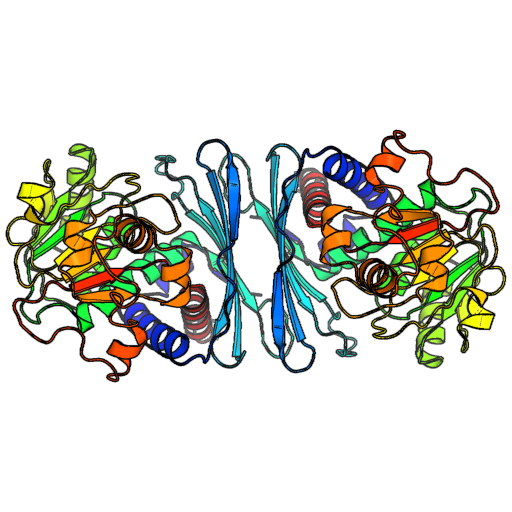 1
ATOM 753 O O . ILE A 1 99 ? -13.961 -5.898 -1.69 1 97.06 99 ILE A O 1
ATOM 757 N N . ALA A 1 100 ? -11.797 -6.297 -2.055 1 97.81 100 ALA A N 1
ATOM 758 C CA . ALA A 1 100 ? -12.016 -7.738 -2.166 1 97.81 100 ALA A CA 1
ATOM 759 C C . ALA A 1 100 ? -11.094 -8.508 -1.224 1 97.81 100 ALA A C 1
ATOM 761 O O . ALA A 1 100 ? -9.992 -8.047 -0.912 1 97.81 100 ALA A O 1
ATOM 762 N N . ASP A 1 101 ? -11.555 -9.664 -0.822 1 97.06 101 ASP A N 1
ATOM 763 C CA . ASP A 1 101 ? -10.734 -10.547 0.006 1 97.06 101 ASP A CA 1
ATOM 764 C C . ASP A 1 101 ? -9.461 -10.961 -0.725 1 97.06 101 ASP A C 1
ATOM 766 O O . ASP A 1 101 ? -9.523 -11.609 -1.771 1 97.06 101 ASP A O 1
ATOM 770 N N . ALA A 1 102 ? -8.352 -10.625 -0.113 1 97.12 102 ALA A N 1
ATOM 771 C CA . ALA A 1 102 ? -7.082 -10.852 -0.792 1 97.12 102 ALA A CA 1
ATOM 772 C C . ALA A 1 102 ? -6.711 -12.336 -0.778 1 97.12 102 ALA A C 1
ATOM 774 O O . ALA A 1 102 ? -6.082 -12.828 -1.716 1 97.12 102 ALA A O 1
ATOM 775 N N . SER A 1 103 ? -7.059 -13.023 0.264 1 95.31 103 SER A N 1
ATOM 776 C CA . SER A 1 103 ? -6.715 -14.438 0.367 1 95.31 103 SER A CA 1
ATOM 777 C C . SER A 1 103 ? -7.348 -15.25 -0.761 1 95.31 103 SER A C 1
ATOM 779 O O . SER A 1 103 ? -6.664 -16 -1.449 1 95.31 103 SER A O 1
ATOM 781 N N . ALA A 1 104 ? -8.641 -15.023 -0.937 1 97.06 104 ALA A N 1
ATOM 782 C CA . ALA A 1 104 ? -9.359 -15.742 -1.987 1 97.06 104 ALA A CA 1
ATOM 783 C C . ALA A 1 104 ? -8.859 -15.336 -3.369 1 97.06 104 ALA A C 1
ATOM 785 O O . ALA A 1 104 ? -8.664 -16.188 -4.242 1 97.06 104 ALA A O 1
ATOM 786 N N . ILE A 1 105 ? -8.633 -14.047 -3.576 1 98.19 105 ILE A N 1
ATOM 787 C CA . ILE A 1 105 ? -8.109 -13.555 -4.848 1 98.19 105 ILE A CA 1
ATOM 788 C C . ILE A 1 105 ? -6.762 -14.211 -5.141 1 98.19 105 ILE A C 1
ATOM 790 O O . ILE A 1 105 ? -6.547 -14.75 -6.23 1 98.19 105 ILE A O 1
ATOM 794 N N . THR A 1 106 ? -5.875 -14.211 -4.145 1 97.12 106 THR A N 1
ATOM 795 C CA . THR A 1 106 ? -4.531 -14.758 -4.316 1 97.12 106 THR A CA 1
ATOM 796 C C . THR A 1 106 ? -4.59 -16.25 -4.641 1 97.12 106 THR A C 1
ATOM 798 O O . THR A 1 106 ? -3.9 -16.719 -5.547 1 97.12 106 THR A O 1
ATOM 801 N N . ALA A 1 107 ? -5.387 -16.938 -3.904 1 97.19 107 ALA A N 1
ATOM 802 C CA . ALA A 1 107 ? -5.484 -18.391 -4.082 1 97.19 107 ALA A CA 1
ATOM 803 C C . ALA A 1 107 ? -5.879 -18.734 -5.516 1 97.19 107 ALA A C 1
ATOM 805 O O . ALA A 1 107 ? -5.219 -19.547 -6.168 1 97.19 107 ALA A O 1
ATOM 806 N N . ILE A 1 108 ? -6.852 -18.078 -6.031 1 98.56 108 ILE A N 1
ATOM 807 C CA . ILE A 1 108 ? -7.422 -18.438 -7.328 1 98.56 108 ILE A CA 1
ATOM 808 C C . ILE A 1 108 ? -6.539 -17.891 -8.445 1 98.56 108 ILE A C 1
ATOM 810 O O . ILE A 1 108 ? -6.18 -18.609 -9.375 1 98.56 108 ILE A O 1
ATOM 814 N N . ARG A 1 109 ? -6.141 -16.641 -8.328 1 98.56 109 ARG A N 1
ATOM 815 C CA . ARG A 1 109 ? -5.414 -16.047 -9.453 1 98.56 109 ARG A CA 1
ATOM 816 C C . ARG A 1 109 ? -4.012 -16.641 -9.555 1 98.56 109 ARG A C 1
ATOM 818 O O . ARG A 1 109 ? -3.463 -16.75 -10.656 1 98.56 109 ARG A O 1
ATOM 825 N N . THR A 1 110 ? -3.352 -17 -8.43 1 98.44 110 THR A N 1
ATOM 826 C CA . THR A 1 110 ? -2.025 -17.609 -8.469 1 98.44 110 THR A CA 1
ATOM 827 C C . THR A 1 110 ? -2.068 -18.969 -9.164 1 98.44 110 THR A C 1
ATOM 829 O O . THR A 1 110 ? -1.286 -19.234 -10.078 1 98.44 110 THR A O 1
ATOM 832 N N . ALA A 1 111 ? -3 -19.766 -8.758 1 98.81 111 ALA A N 1
ATOM 833 C CA . ALA A 1 111 ? -3.158 -21.078 -9.383 1 98.81 111 ALA A CA 1
ATOM 834 C C . ALA A 1 111 ? -3.531 -20.953 -10.852 1 98.81 111 ALA A C 1
ATOM 836 O O . ALA A 1 111 ? -3.031 -21.703 -11.695 1 98.81 111 ALA A O 1
ATOM 837 N N . SER A 1 112 ? -4.379 -20.016 -11.148 1 98.94 112 SER A N 1
ATOM 838 C CA . SER A 1 112 ? -4.805 -19.797 -12.531 1 98.94 112 SER A CA 1
ATOM 839 C C . SER A 1 112 ? -3.641 -19.312 -13.391 1 98.94 112 SER A C 1
ATOM 841 O O . SER A 1 112 ? -3.562 -19.641 -14.578 1 98.94 112 SER A O 1
ATOM 843 N N . THR A 1 113 ? -2.795 -18.531 -12.812 1 98.94 113 THR A N 1
ATOM 844 C CA . THR A 1 113 ? -1.615 -18.078 -13.547 1 98.94 113 THR A CA 1
ATOM 845 C C . THR A 1 113 ? -0.698 -19.266 -13.859 1 98.94 113 THR A C 1
ATOM 847 O O . THR A 1 113 ? -0.172 -19.375 -14.969 1 98.94 113 THR A O 1
ATOM 850 N N . SER A 1 114 ? -0.493 -20.094 -12.891 1 98.94 114 SER A N 1
ATOM 851 C CA . SER A 1 114 ? 0.28 -21.312 -13.125 1 98.94 114 SER A CA 1
ATOM 852 C C . SER A 1 114 ? -0.358 -22.172 -14.211 1 98.94 114 SER A C 1
ATOM 854 O O . SER A 1 114 ? 0.342 -22.75 -15.047 1 98.94 114 SER A O 1
ATOM 856 N N . ALA A 1 115 ? -1.661 -22.297 -14.172 1 98.94 115 ALA A N 1
ATOM 857 C CA . ALA A 1 115 ? -2.373 -23.062 -15.195 1 98.94 115 ALA A CA 1
ATOM 858 C C . ALA A 1 115 ? -2.197 -22.422 -16.578 1 98.94 115 ALA A C 1
ATOM 860 O O . ALA A 1 115 ? -1.984 -23.141 -17.562 1 98.94 115 ALA A O 1
ATOM 861 N N . MET A 1 116 ? -2.318 -21.125 -16.609 1 98.88 116 MET A N 1
ATOM 862 C CA . MET A 1 116 ? -2.076 -20.406 -17.859 1 98.88 116 MET A CA 1
ATOM 863 C C . MET A 1 116 ? -0.68 -20.703 -18.391 1 98.88 116 MET A C 1
ATOM 865 O O . MET A 1 116 ? -0.517 -21.016 -19.578 1 98.88 116 MET A O 1
ATOM 869 N N . ALA A 1 117 ? 0.325 -20.641 -17.516 1 98.94 117 ALA A N 1
ATOM 870 C CA . ALA A 1 117 ? 1.697 -20.969 -17.906 1 98.94 117 ALA A CA 1
ATOM 871 C C . ALA A 1 117 ? 1.818 -22.406 -18.375 1 98.94 117 ALA A C 1
ATOM 873 O O . ALA A 1 117 ? 2.5 -22.688 -19.375 1 98.94 117 ALA A O 1
ATOM 874 N N . THR A 1 118 ? 1.167 -23.281 -17.703 1 98.94 118 THR A N 1
ATOM 875 C CA . THR A 1 118 ? 1.154 -24.703 -18.078 1 98.94 118 THR A CA 1
ATOM 876 C C . THR A 1 118 ? 0.575 -24.891 -19.469 1 98.94 118 THR A C 1
ATOM 878 O O . THR A 1 118 ? 1.123 -25.641 -20.281 1 98.94 118 THR A O 1
ATOM 881 N N . ASN A 1 119 ? -0.477 -24.188 -19.734 1 98.75 119 ASN A N 1
ATOM 882 C CA . ASN A 1 119 ? -1.113 -24.281 -21.047 1 98.75 119 ASN A CA 1
ATOM 883 C C . ASN A 1 119 ? -0.168 -23.859 -22.156 1 98.75 119 ASN A C 1
ATOM 885 O O . ASN A 1 119 ? -0.252 -24.359 -23.281 1 98.75 119 ASN A O 1
ATOM 889 N N . LEU A 1 120 ? 0.669 -22.984 -21.875 1 98.69 120 LEU A N 1
ATOM 890 C CA . LEU A 1 120 ? 1.563 -22.406 -22.875 1 98.69 120 LEU A CA 1
ATOM 891 C C . LEU A 1 120 ? 2.855 -23.203 -22.984 1 98.69 120 LEU A C 1
ATOM 893 O O . LEU A 1 120 ? 3.471 -23.266 -24.047 1 98.69 120 LEU A O 1
ATOM 897 N N . LEU A 1 121 ? 3.25 -23.875 -21.859 1 98.81 121 LEU A N 1
ATOM 898 C CA . LEU A 1 121 ? 4.637 -24.328 -21.797 1 98.81 121 LEU A CA 1
ATOM 899 C C . LEU A 1 121 ? 4.719 -25.844 -21.672 1 98.81 121 LEU A C 1
ATOM 901 O O . LEU A 1 121 ? 5.73 -26.453 -22.031 1 98.81 121 LEU A O 1
ATOM 905 N N . ALA A 1 122 ? 3.742 -26.453 -21.062 1 98.81 122 ALA A N 1
ATOM 906 C CA . ALA A 1 122 ? 3.803 -27.906 -20.875 1 98.81 122 ALA A CA 1
ATOM 907 C C . ALA A 1 122 ? 3.523 -28.641 -22.188 1 98.81 122 ALA A C 1
ATOM 909 O O . ALA A 1 122 ? 2.863 -28.094 -23.078 1 98.81 122 ALA A O 1
ATOM 910 N N . ARG A 1 123 ? 4.012 -29.875 -22.281 1 98.44 123 ARG A N 1
ATOM 911 C CA . ARG A 1 123 ? 3.652 -30.719 -23.422 1 98.44 123 ARG A CA 1
ATOM 912 C C . ARG A 1 123 ? 2.145 -30.938 -23.484 1 98.44 123 ARG A C 1
ATOM 914 O O . ARG A 1 123 ? 1.485 -31.078 -22.453 1 98.44 123 ARG A O 1
ATOM 921 N N . LYS A 1 124 ? 1.644 -31.047 -24.656 1 97.44 124 LYS A N 1
ATOM 922 C CA . LYS A 1 124 ? 0.201 -31.172 -24.844 1 97.44 124 LYS A CA 1
ATOM 923 C C . LYS A 1 124 ? -0.318 -32.469 -24.25 1 97.44 124 LYS A C 1
ATOM 925 O O . LYS A 1 124 ? -1.452 -32.531 -23.766 1 97.44 124 LYS A O 1
ATOM 930 N N . GLU A 1 125 ? 0.529 -33.5 -24.203 1 97.69 125 GLU A N 1
ATOM 931 C CA . GLU A 1 125 ? 0.089 -34.812 -23.766 1 97.69 125 GLU A CA 1
ATOM 932 C C . GLU A 1 125 ? 0.371 -35 -22.266 1 97.69 125 GLU A C 1
ATOM 934 O O . GLU A 1 125 ? 0.143 -36.094 -21.734 1 97.69 125 GLU A O 1
ATOM 939 N N . ALA A 1 126 ? 0.95 -34 -21.609 1 98.62 126 ALA A N 1
ATOM 940 C CA . ALA A 1 126 ? 1.239 -34.125 -20.188 1 98.62 126 ALA A CA 1
ATOM 941 C C . ALA A 1 126 ? 0.015 -34.625 -19.406 1 98.62 126 ALA A C 1
ATOM 943 O O . ALA A 1 126 ? -1.09 -34.094 -19.609 1 98.62 126 ALA A O 1
ATOM 944 N N . SER A 1 127 ? 0.189 -35.594 -18.5 1 98.56 127 SER A N 1
ATOM 945 C CA . SER A 1 127 ? -0.986 -36.156 -17.859 1 98.56 127 SER A CA 1
ATOM 946 C C . SER A 1 127 ? -0.705 -36.5 -16.391 1 98.56 127 SER A C 1
ATOM 948 O O . SER A 1 127 ? -1.619 -36.875 -15.648 1 98.56 127 SER A O 1
ATOM 950 N N . ILE A 1 128 ? 0.529 -36.406 -15.945 1 98.81 128 ILE A N 1
ATOM 951 C CA . ILE A 1 128 ? 0.879 -36.656 -14.547 1 98.81 128 ILE A CA 1
ATOM 952 C C . ILE A 1 128 ? 1.274 -35.312 -13.883 1 98.81 128 ILE A C 1
ATOM 954 O O . ILE A 1 128 ? 2.271 -34.719 -14.266 1 98.81 128 ILE A O 1
ATOM 958 N N . LEU A 1 129 ? 0.499 -34.938 -12.945 1 98.94 129 LEU A N 1
ATOM 959 C CA . LEU A 1 129 ? 0.72 -33.719 -12.188 1 98.94 129 LEU A CA 1
ATOM 960 C C . LEU A 1 129 ? 1.237 -34 -10.789 1 98.94 129 LEU A C 1
ATOM 962 O O . LEU A 1 129 ? 0.624 -34.781 -10.047 1 98.94 129 LEU A O 1
ATOM 966 N N . THR A 1 130 ? 2.375 -33.469 -10.453 1 98.94 130 THR A N 1
ATOM 967 C CA . THR A 1 130 ? 2.891 -33.562 -9.086 1 98.94 130 THR A CA 1
ATOM 968 C C . THR A 1 130 ? 2.871 -32.188 -8.43 1 98.94 130 THR A C 1
ATOM 970 O O . THR A 1 130 ? 3.338 -31.188 -9.008 1 98.94 130 THR A O 1
ATOM 973 N N . ILE A 1 131 ? 2.336 -32.062 -7.258 1 98.94 131 ILE A N 1
ATOM 974 C CA . ILE A 1 131 ? 2.314 -30.859 -6.465 1 98.94 131 ILE A CA 1
ATOM 975 C C . ILE A 1 131 ? 3.1 -31.062 -5.172 1 98.94 131 ILE A C 1
ATOM 977 O O . ILE A 1 131 ? 2.82 -31.984 -4.41 1 98.94 131 ILE A O 1
ATOM 981 N N . LEU A 1 132 ? 4.098 -30.266 -5 1 98.88 132 LEU A N 1
ATOM 982 C CA . LEU A 1 132 ? 4.844 -30.234 -3.748 1 98.88 132 LEU A CA 1
ATOM 983 C C . LEU A 1 132 ? 4.289 -29.172 -2.811 1 98.88 132 LEU A C 1
ATOM 985 O O . LEU A 1 132 ? 4.484 -27.969 -3.043 1 98.88 132 LEU A O 1
ATOM 989 N N . GLY A 1 133 ? 3.682 -29.578 -1.749 1 97.81 133 GLY A N 1
ATOM 990 C CA . GLY A 1 133 ? 2.941 -28.734 -0.821 1 97.81 133 GLY A CA 1
ATOM 991 C C . GLY A 1 133 ? 1.557 -29.266 -0.508 1 97.81 133 GLY A C 1
ATOM 992 O O . GLY A 1 133 ? 0.975 -30 -1.304 1 97.81 133 GLY A O 1
ATOM 993 N N . THR A 1 134 ? 1.04 -28.875 0.629 1 96.88 134 THR A N 1
ATOM 994 C CA . THR A 1 134 ? -0.256 -29.391 1.043 1 96.88 134 THR A CA 1
ATOM 995 C C . THR A 1 134 ? -1.187 -28.266 1.471 1 96.88 134 THR A C 1
ATOM 997 O O . THR A 1 134 ? -2.254 -28.516 2.037 1 96.88 134 THR A O 1
ATOM 1000 N N . GLY A 1 135 ? -0.793 -27.062 1.238 1 93.81 135 GLY A N 1
ATOM 1001 C CA . GLY A 1 135 ? -1.569 -25.906 1.686 1 93.81 135 GLY A CA 1
ATOM 1002 C C . GLY A 1 135 ? -2.629 -25.484 0.688 1 93.81 135 GLY A C 1
ATOM 1003 O O . GLY A 1 135 ? -3 -26.25 -0.2 1 93.81 135 GLY A O 1
ATOM 1004 N N . GLU A 1 136 ? -3.107 -24.297 0.864 1 93.75 136 GLU A N 1
ATOM 1005 C CA . GLU A 1 136 ? -4.184 -23.719 0.057 1 93.75 136 GLU A CA 1
ATOM 1006 C C . GLU A 1 136 ? -3.805 -23.688 -1.421 1 93.75 136 GLU A C 1
ATOM 1008 O O . GLU A 1 136 ? -4.609 -24.047 -2.281 1 93.75 136 GLU A O 1
ATOM 1013 N N . GLN A 1 137 ? -2.633 -23.297 -1.699 1 96.44 137 GLN A N 1
ATOM 1014 C CA . GLN A 1 137 ? -2.201 -23.188 -3.09 1 96.44 137 GLN A CA 1
ATOM 1015 C C . GLN A 1 137 ? -2.098 -24.562 -3.738 1 96.44 137 GLN A C 1
ATOM 1017 O O . GLN A 1 137 ? -2.355 -24.719 -4.934 1 96.44 137 GLN A O 1
ATOM 1022 N N . ALA A 1 138 ? -1.722 -25.547 -2.971 1 98.19 138 ALA A N 1
ATOM 1023 C CA . ALA A 1 138 ? -1.688 -26.906 -3.518 1 98.19 138 ALA A CA 1
ATOM 1024 C C . ALA A 1 138 ? -3.062 -27.328 -4.027 1 98.19 138 ALA A C 1
ATOM 1026 O O . ALA A 1 138 ? -3.189 -27.828 -5.148 1 98.19 138 ALA A O 1
ATOM 1027 N N . PHE A 1 139 ? -4.07 -27.094 -3.242 1 98.12 139 PHE A N 1
ATOM 1028 C CA . PHE A 1 139 ? -5.449 -27.422 -3.588 1 98.12 139 PHE A CA 1
ATOM 1029 C C . PHE A 1 139 ? -5.883 -26.688 -4.852 1 98.12 139 PHE A C 1
ATOM 1031 O O . PHE A 1 139 ? -6.367 -27.297 -5.801 1 98.12 139 PHE A O 1
ATOM 1038 N N . HIS A 1 140 ? -5.668 -25.406 -4.914 1 98.56 140 HIS A N 1
ATOM 1039 C CA . HIS A 1 140 ? -6.121 -24.594 -6.031 1 98.56 140 HIS A CA 1
ATOM 1040 C C . HIS A 1 140 ? -5.332 -24.906 -7.301 1 98.56 140 HIS A C 1
ATOM 1042 O O . HIS A 1 140 ? -5.883 -24.859 -8.406 1 98.56 140 HIS A O 1
ATOM 1048 N N . HIS A 1 141 ? -4.055 -25.188 -7.156 1 98.88 141 HIS A N 1
ATOM 1049 C CA . HIS A 1 141 ? -3.266 -25.562 -8.328 1 98.88 141 HIS A CA 1
ATOM 1050 C C . HIS A 1 141 ? -3.76 -26.875 -8.93 1 98.88 141 HIS A C 1
ATOM 1052 O O . HIS A 1 141 ? -3.838 -27 -10.156 1 98.88 141 HIS A O 1
ATOM 1058 N N . ALA A 1 142 ? -4.094 -27.812 -8.062 1 98.88 142 ALA A N 1
ATOM 1059 C CA . ALA A 1 142 ? -4.637 -29.078 -8.562 1 98.88 142 ALA A CA 1
ATOM 1060 C C . ALA A 1 142 ? -5.867 -28.828 -9.43 1 98.88 142 ALA A C 1
ATOM 1062 O O . ALA A 1 142 ? -5.957 -29.344 -10.547 1 98.88 142 ALA A O 1
ATOM 1063 N N . LEU A 1 143 ? -6.707 -28.016 -8.977 1 98.75 143 LEU A N 1
ATOM 1064 C CA . LEU A 1 143 ? -7.973 -27.766 -9.664 1 98.75 143 LEU A CA 1
ATOM 1065 C C . LEU A 1 143 ? -7.766 -26.922 -10.914 1 98.75 143 LEU A C 1
ATOM 1067 O O . LEU A 1 143 ? -8.336 -27.203 -11.961 1 98.75 143 LEU A O 1
ATOM 1071 N N . ALA A 1 144 ? -6.953 -25.922 -10.836 1 98.88 144 ALA A N 1
ATOM 1072 C CA . ALA A 1 144 ? -6.746 -25.016 -11.953 1 98.88 144 ALA A CA 1
ATOM 1073 C C . ALA A 1 144 ? -6.086 -25.734 -13.133 1 98.88 144 ALA A C 1
ATOM 1075 O O . ALA A 1 144 ? -6.449 -25.5 -14.289 1 98.88 144 ALA A O 1
ATOM 1076 N N . ILE A 1 145 ? -5.102 -26.594 -12.836 1 98.88 145 ILE A N 1
ATOM 1077 C CA . ILE A 1 145 ? -4.355 -27.266 -13.891 1 98.88 145 ILE A CA 1
ATOM 1078 C C . ILE A 1 145 ? -5.285 -28.219 -14.656 1 98.88 145 ILE A C 1
ATOM 1080 O O . ILE A 1 145 ? -5.141 -28.391 -15.867 1 98.88 145 ILE A O 1
ATOM 1084 N N . LEU A 1 146 ? -6.301 -28.75 -14.008 1 98.62 146 LEU A N 1
ATOM 1085 C CA . LEU A 1 146 ? -7.258 -29.641 -14.641 1 98.62 146 LEU A CA 1
ATOM 1086 C C . LEU A 1 146 ? -8.023 -28.922 -15.742 1 98.62 146 LEU A C 1
ATOM 1088 O O . LEU A 1 146 ? -8.578 -29.562 -16.641 1 98.62 146 LEU A O 1
ATOM 1092 N N . GLU A 1 147 ? -8.047 -27.625 -15.688 1 98.5 147 GLU A N 1
ATOM 1093 C CA . GLU A 1 147 ? -8.773 -26.844 -16.688 1 98.5 147 GLU A CA 1
ATOM 1094 C C . GLU A 1 147 ? -8.008 -26.797 -18 1 98.5 147 GLU A C 1
ATOM 1096 O O . GLU A 1 147 ? -8.578 -26.469 -19.047 1 98.5 147 GLU A O 1
ATOM 1101 N N . VAL A 1 148 ? -6.691 -27.172 -18 1 98.69 148 VAL A N 1
ATOM 1102 C CA . VAL A 1 148 ? -5.91 -26.891 -19.203 1 98.69 148 VAL A CA 1
ATOM 1103 C C . VAL A 1 148 ? -5.211 -28.156 -19.688 1 98.69 148 VAL A C 1
ATOM 1105 O O . VAL A 1 148 ? -4.605 -28.156 -20.766 1 98.69 148 VAL A O 1
ATOM 1108 N N . ARG A 1 149 ? -5.281 -29.234 -18.906 1 98.62 149 ARG A N 1
ATOM 1109 C CA . ARG A 1 149 ? -4.684 -30.5 -19.312 1 98.62 149 ARG A CA 1
ATOM 1110 C C . ARG A 1 149 ? -5.543 -31.688 -18.875 1 98.62 149 ARG A C 1
ATOM 1112 O O . ARG A 1 149 ? -6.168 -31.625 -17.812 1 98.62 149 ARG A O 1
ATOM 1119 N N . GLN A 1 150 ? -5.531 -32.75 -19.672 1 98.31 150 GLN A N 1
ATOM 1120 C CA . GLN A 1 150 ? -6.176 -34 -19.281 1 98.31 150 GLN A CA 1
ATOM 1121 C C . GLN A 1 150 ? -5.293 -34.781 -18.328 1 98.31 150 GLN A C 1
ATOM 1123 O O . GLN A 1 150 ? -4.57 -35.688 -18.766 1 98.31 150 GLN A O 1
ATOM 1128 N N . ILE A 1 151 ? -5.434 -34.562 -17.078 1 98.69 151 ILE A N 1
ATOM 1129 C CA . ILE A 1 151 ? -4.602 -35.188 -16.047 1 98.69 151 ILE A CA 1
ATOM 1130 C C . ILE A 1 151 ? -5.211 -36.531 -15.625 1 98.69 151 ILE A C 1
ATOM 1132 O O . ILE A 1 151 ? -6.406 -36.594 -15.328 1 98.69 151 ILE A O 1
ATOM 1136 N N . ASN A 1 152 ? -4.426 -37.531 -15.562 1 97.75 152 ASN A N 1
ATOM 1137 C CA . ASN A 1 152 ? -4.902 -38.844 -15.156 1 97.75 152 ASN A CA 1
ATOM 1138 C C . ASN A 1 152 ? -4.484 -39.188 -13.734 1 97.75 152 ASN A C 1
ATOM 1140 O O . ASN A 1 152 ? -5.09 -40.062 -13.086 1 97.75 152 ASN A O 1
ATOM 1144 N N . GLU A 1 153 ? -3.414 -38.5 -13.312 1 98.44 153 GLU A N 1
ATOM 1145 C CA . GLU A 1 153 ? -2.893 -38.75 -11.977 1 98.44 153 GLU A CA 1
ATOM 1146 C C . GLU A 1 153 ? -2.352 -37.5 -11.336 1 98.44 153 GLU A C 1
ATOM 1148 O O . GLU A 1 153 ? -1.614 -36.719 -11.977 1 98.44 153 GLU A O 1
ATOM 1153 N N . ILE A 1 154 ? -2.76 -37.312 -10.102 1 98.88 154 ILE A N 1
ATOM 1154 C CA . ILE A 1 154 ? -2.227 -36.219 -9.297 1 98.88 154 ILE A CA 1
ATOM 1155 C C . ILE A 1 154 ? -1.444 -36.781 -8.109 1 98.88 154 ILE A C 1
ATOM 1157 O O . ILE A 1 154 ? -1.956 -37.625 -7.359 1 98.88 154 ILE A O 1
ATOM 1161 N N . ARG A 1 155 ? -0.232 -36.344 -7.98 1 98.94 155 ARG A N 1
ATOM 1162 C CA . ARG A 1 155 ? 0.631 -36.75 -6.863 1 98.94 155 ARG A CA 1
ATOM 1163 C C . ARG A 1 155 ? 0.88 -35.562 -5.938 1 98.94 155 ARG A C 1
ATOM 1165 O O . ARG A 1 155 ? 1.171 -34.438 -6.395 1 98.94 155 ARG A O 1
ATOM 1172 N N . ILE A 1 156 ? 0.712 -35.781 -4.629 1 98.88 156 ILE A N 1
ATOM 1173 C CA . ILE A 1 156 ? 0.916 -34.719 -3.658 1 98.88 156 ILE A CA 1
ATOM 1174 C C . ILE A 1 156 ? 2.004 -35.094 -2.666 1 98.88 156 ILE A C 1
ATOM 1176 O O . ILE A 1 156 ? 1.94 -36.188 -2.066 1 98.88 156 ILE A O 1
ATOM 1180 N N . TRP A 1 157 ? 2.973 -34.281 -2.578 1 98.69 157 TRP A N 1
ATOM 1181 C CA . TRP A 1 157 ? 3.992 -34.438 -1.547 1 98.69 157 TRP A CA 1
ATOM 1182 C C . TRP A 1 157 ? 3.885 -33.344 -0.495 1 98.69 157 TRP A C 1
ATOM 1184 O O . TRP A 1 157 ? 3.615 -32.188 -0.824 1 98.69 157 TRP A O 1
ATOM 1194 N N . GLY A 1 158 ? 4.109 -33.656 0.7 1 96.62 158 GLY A N 1
ATOM 1195 C CA . GLY A 1 158 ? 4.281 -32.75 1.815 1 96.62 158 GLY A CA 1
ATOM 1196 C C . GLY A 1 158 ? 5.211 -33.281 2.891 1 96.62 158 GLY A C 1
ATOM 1197 O O . GLY A 1 158 ? 5.484 -34.469 2.938 1 96.62 158 GLY A O 1
ATOM 1198 N N . ARG A 1 159 ? 5.758 -32.406 3.682 1 92.75 159 ARG A N 1
ATOM 1199 C CA . ARG A 1 159 ? 6.574 -32.844 4.809 1 92.75 159 ARG A CA 1
ATOM 1200 C C . ARG A 1 159 ? 5.797 -33.812 5.715 1 92.75 159 ARG A C 1
ATOM 1202 O O . ARG A 1 159 ? 6.367 -34.75 6.277 1 92.75 159 ARG A O 1
ATOM 1209 N N . SER A 1 160 ? 4.531 -33.531 5.797 1 95.19 160 SER A N 1
ATOM 1210 C CA . SER A 1 160 ? 3.631 -34.406 6.531 1 95.19 160 SER A CA 1
ATOM 1211 C C . SER A 1 160 ? 2.838 -35.281 5.582 1 95.19 160 SER A C 1
ATOM 1213 O O . SER A 1 160 ? 1.964 -34.812 4.855 1 95.19 160 SER A O 1
ATOM 1215 N N . LEU A 1 161 ? 3.018 -36.562 5.711 1 96.81 161 LEU A N 1
ATOM 1216 C CA . LEU A 1 161 ? 2.277 -37.5 4.875 1 96.81 161 LEU A CA 1
ATOM 1217 C C . LEU A 1 161 ? 0.785 -37.438 5.188 1 96.81 161 LEU A C 1
ATOM 1219 O O . LEU A 1 161 ? -0.047 -37.594 4.293 1 96.81 161 LEU A O 1
ATOM 1223 N N . HIS A 1 162 ? 0.546 -37.219 6.422 1 97.56 162 HIS A N 1
ATOM 1224 C CA . HIS A 1 162 ? -0.848 -37.125 6.844 1 97.56 162 HIS A CA 1
ATOM 1225 C C . HIS A 1 162 ? -1.555 -35.969 6.129 1 97.56 162 HIS A C 1
ATOM 1227 O O . HIS A 1 162 ? -2.672 -36.125 5.637 1 97.56 162 HIS A O 1
ATOM 1233 N N . LYS A 1 163 ? -0.917 -34.844 6.047 1 97.06 163 LYS A N 1
ATOM 1234 C CA . LYS A 1 163 ? -1.496 -33.688 5.359 1 97.06 163 LYS A CA 1
ATOM 1235 C C . LYS A 1 163 ? -1.631 -33.969 3.863 1 97.06 163 LYS A C 1
ATOM 1237 O O . LYS A 1 163 ? -2.625 -33.562 3.246 1 97.06 163 LYS A O 1
ATOM 1242 N N . ALA A 1 164 ? -0.62 -34.625 3.326 1 98.31 164 ALA A N 1
ATOM 1243 C CA . ALA A 1 164 ? -0.685 -35 1.911 1 98.31 164 ALA A CA 1
ATOM 1244 C C . ALA A 1 164 ? -1.87 -35.906 1.634 1 98.31 164 ALA A C 1
ATOM 1246 O O . ALA A 1 164 ? -2.592 -35.719 0.65 1 98.31 164 ALA A O 1
ATOM 1247 N N . ALA A 1 165 ? -2.094 -36.812 2.498 1 98.56 165 ALA A N 1
ATOM 1248 C CA . ALA A 1 165 ? -3.189 -37.781 2.352 1 98.56 165 ALA A CA 1
ATOM 1249 C C . ALA A 1 165 ? -4.543 -37.062 2.443 1 98.56 165 ALA A C 1
ATOM 1251 O O . ALA A 1 165 ? -5.457 -37.375 1.668 1 98.56 165 ALA A O 1
ATOM 1252 N N . GLN A 1 166 ? -4.645 -36.219 3.361 1 98.38 166 GLN A N 1
ATOM 1253 C CA . GLN A 1 166 ? -5.891 -35.5 3.52 1 98.38 166 GLN A CA 1
ATOM 1254 C C . GLN A 1 166 ? -6.215 -34.688 2.266 1 98.38 166 GLN A C 1
ATOM 1256 O O . GLN A 1 166 ? -7.359 -34.656 1.812 1 98.38 166 GLN A O 1
ATOM 1261 N N . LEU A 1 167 ? -5.223 -34.031 1.767 1 98.31 167 LEU A N 1
ATOM 1262 C CA . LEU A 1 167 ? -5.438 -33.219 0.581 1 98.31 167 LEU A CA 1
ATOM 1263 C C . LEU A 1 167 ? -5.773 -34.094 -0.628 1 98.31 167 LEU A C 1
ATOM 1265 O O . LEU A 1 167 ? -6.648 -33.719 -1.423 1 98.31 167 LEU A O 1
ATOM 1269 N N . THR A 1 168 ? -5.094 -35.188 -0.765 1 98.56 168 THR A N 1
ATOM 1270 C CA . THR A 1 168 ? -5.375 -36.094 -1.876 1 98.56 168 THR A CA 1
ATOM 1271 C C . THR A 1 168 ? -6.812 -36.594 -1.814 1 98.56 168 THR A C 1
ATOM 1273 O O . THR A 1 168 ? -7.496 -36.688 -2.838 1 98.56 168 THR A O 1
ATOM 1276 N N . GLN A 1 169 ? -7.254 -36.938 -0.68 1 98.56 169 GLN A N 1
ATOM 1277 C CA . GLN A 1 169 ? -8.625 -37.406 -0.51 1 98.56 169 GLN A CA 1
ATOM 1278 C C . GLN A 1 169 ? -9.633 -36.344 -0.915 1 98.56 169 GLN A C 1
ATOM 1280 O O . GLN A 1 169 ? -10.602 -36.625 -1.614 1 98.56 169 GLN A O 1
ATOM 1285 N N . LYS A 1 170 ? -9.359 -35.156 -0.452 1 98.31 170 LYS A N 1
ATOM 1286 C CA . LYS A 1 170 ? -10.234 -34.031 -0.766 1 98.31 170 LYS A CA 1
ATOM 1287 C C . LYS A 1 170 ? -10.328 -33.812 -2.273 1 98.31 170 LYS A C 1
ATOM 1289 O O . LYS A 1 170 ? -11.422 -33.656 -2.82 1 98.31 170 LYS A O 1
ATOM 1294 N N . ILE A 1 171 ? -9.219 -33.812 -2.939 1 98.62 171 ILE A N 1
ATOM 1295 C CA . ILE A 1 171 ? -9.172 -33.531 -4.371 1 98.62 171 ILE A CA 1
ATOM 1296 C C . ILE A 1 171 ? -9.82 -34.688 -5.137 1 98.62 171 ILE A C 1
ATOM 1298 O O . ILE A 1 171 ? -10.578 -34.469 -6.082 1 98.62 171 ILE A O 1
ATOM 1302 N N . GLU A 1 172 ? -9.508 -35.875 -4.707 1 98.31 172 GLU A N 1
ATOM 1303 C CA . GLU A 1 172 ? -10.078 -37.062 -5.371 1 98.31 172 GLU A CA 1
ATOM 1304 C C . GLU A 1 172 ? -11.602 -37.062 -5.266 1 98.31 172 GLU A C 1
ATOM 1306 O O . GLU A 1 172 ? -12.289 -37.375 -6.234 1 98.31 172 GLU A O 1
ATOM 1311 N N . GLN A 1 173 ? -12.086 -36.719 -4.148 1 98.31 173 GLN A N 1
ATOM 1312 C CA . GLN A 1 173 ? -13.523 -36.688 -3.936 1 98.31 173 GLN A CA 1
ATOM 1313 C C . GLN A 1 173 ? -14.172 -35.625 -4.824 1 98.31 173 GLN A C 1
ATOM 1315 O O . GLN A 1 173 ? -15.266 -35.812 -5.352 1 98.31 173 GLN A O 1
ATOM 1320 N N . LEU A 1 174 ? -13.516 -34.594 -5.008 1 97.62 174 LEU A N 1
ATOM 1321 C CA . LEU A 1 174 ? -14.062 -33.469 -5.746 1 97.62 174 LEU A CA 1
ATOM 1322 C C . LEU A 1 174 ? -13.961 -33.688 -7.25 1 97.62 174 LEU A C 1
ATOM 1324 O O . LEU A 1 174 ? -14.852 -33.281 -8.008 1 97.62 174 LEU A O 1
ATOM 1328 N N . THR A 1 175 ? -12.898 -34.375 -7.699 1 97.94 175 THR A N 1
ATOM 1329 C CA . THR A 1 175 ? -12.602 -34.375 -9.125 1 97.94 175 THR A CA 1
ATOM 1330 C C . THR A 1 175 ? -12.789 -35.781 -9.727 1 97.94 175 THR A C 1
ATOM 1332 O O . THR A 1 175 ? -12.906 -35.906 -10.945 1 97.94 175 THR A O 1
ATOM 1335 N N . GLY A 1 176 ? -12.656 -36.781 -8.922 1 97.81 176 GLY A N 1
ATOM 1336 C CA . GLY A 1 176 ? -12.695 -38.156 -9.391 1 97.81 176 GLY A CA 1
ATOM 1337 C C . GLY A 1 176 ? -11.375 -38.625 -9.961 1 97.81 176 GLY A C 1
ATOM 1338 O O . GLY A 1 176 ? -11.25 -39.781 -10.398 1 97.81 176 GLY A O 1
ATOM 1339 N N . ILE A 1 177 ? -10.398 -37.781 -9.93 1 97.88 177 ILE A N 1
ATOM 1340 C CA . ILE A 1 177 ? -9.086 -38.125 -10.461 1 97.88 177 ILE A CA 1
ATOM 1341 C C . ILE A 1 177 ? -8.266 -38.875 -9.398 1 97.88 177 ILE A C 1
ATOM 1343 O O . ILE A 1 177 ? -8.305 -38.5 -8.219 1 97.88 177 ILE A O 1
ATOM 1347 N N . LYS A 1 178 ? -7.48 -39.844 -9.82 1 98.06 178 LYS A N 1
ATOM 1348 C CA . LYS A 1 178 ? -6.613 -40.562 -8.898 1 98.06 178 LYS A CA 1
ATOM 1349 C C . LYS A 1 178 ? -5.582 -39.625 -8.266 1 98.06 178 LYS A C 1
ATOM 1351 O O . LYS A 1 178 ? -4.836 -38.969 -8.977 1 98.06 178 LYS A O 1
ATOM 1356 N N . CYS A 1 179 ? -5.57 -39.594 -7.004 1 98.5 179 CYS A N 1
ATOM 1357 C CA . CYS A 1 179 ? -4.598 -38.781 -6.262 1 98.5 179 CYS A CA 1
ATOM 1358 C C . CYS A 1 179 ? -3.812 -39.656 -5.289 1 98.5 179 CYS A C 1
ATOM 1360 O O . CYS A 1 179 ? -4.387 -40.531 -4.609 1 98.5 179 CYS A O 1
ATOM 1362 N N . THR A 1 180 ? -2.531 -39.531 -5.246 1 98.69 180 THR A N 1
ATOM 1363 C CA . THR A 1 180 ? -1.679 -40.375 -4.395 1 98.69 180 THR A CA 1
ATOM 1364 C C . THR A 1 180 ? -0.769 -39.469 -3.535 1 98.69 180 THR A C 1
ATOM 1366 O O . THR A 1 180 ? -0.059 -38.625 -4.055 1 98.69 180 THR A O 1
ATOM 1369 N N . PRO A 1 181 ? -0.807 -39.625 -2.227 1 98.69 181 PRO A N 1
ATOM 1370 C CA . PRO A 1 181 ? 0.158 -38.938 -1.363 1 98.69 181 PRO A CA 1
ATOM 1371 C C . PRO A 1 181 ? 1.542 -39.594 -1.396 1 98.69 181 PRO A C 1
ATOM 1373 O O . PRO A 1 181 ? 1.653 -40.812 -1.482 1 98.69 181 PRO A O 1
ATOM 1376 N N . TYR A 1 182 ? 2.543 -38.812 -1.354 1 98.56 182 TYR A N 1
ATOM 1377 C CA . TYR A 1 182 ? 3.912 -39.312 -1.377 1 98.56 182 TYR A CA 1
ATOM 1378 C C . TYR A 1 182 ? 4.707 -38.781 -0.19 1 98.56 182 TYR A C 1
ATOM 1380 O O . TYR A 1 182 ? 4.543 -37.625 0.208 1 98.56 182 TYR A O 1
ATOM 1388 N N . GLN A 1 183 ? 5.621 -39.531 0.284 1 96.75 183 GLN A N 1
ATOM 1389 C CA . GLN A 1 183 ? 6.492 -39.188 1.397 1 96.75 183 GLN A CA 1
ATOM 1390 C C . GLN A 1 183 ? 7.789 -38.531 0.899 1 96.75 183 GLN A C 1
ATOM 1392 O O . GLN A 1 183 ? 8.375 -37.688 1.577 1 96.75 183 GLN A O 1
ATOM 1397 N N . HIS A 1 184 ? 8.195 -39 -0.215 1 97.81 184 HIS A N 1
ATOM 1398 C CA . HIS A 1 184 ? 9.492 -38.562 -0.73 1 97.81 184 HIS A CA 1
ATOM 1399 C C . HIS A 1 184 ? 9.328 -37.781 -2.039 1 97.81 184 HIS A C 1
ATOM 1401 O O . HIS A 1 184 ? 8.57 -38.219 -2.92 1 97.81 184 HIS A O 1
ATOM 1407 N N . VAL A 1 185 ? 10.062 -36.688 -2.123 1 98.5 185 VAL A N 1
ATOM 1408 C CA . VAL A 1 185 ? 9.984 -35.812 -3.291 1 98.5 185 VAL A CA 1
ATOM 1409 C C . VAL A 1 185 ? 10.43 -36.562 -4.535 1 98.5 185 VAL A C 1
ATOM 1411 O O . VAL A 1 185 ? 9.82 -36.469 -5.598 1 98.5 185 VAL A O 1
ATOM 1414 N N . GLU A 1 186 ? 11.469 -37.438 -4.414 1 97.94 186 GLU A N 1
ATOM 1415 C CA . GLU A 1 186 ? 12.039 -38.156 -5.535 1 97.94 186 GLU A CA 1
ATOM 1416 C C . GLU A 1 186 ? 10.992 -39.062 -6.188 1 97.94 186 GLU A C 1
ATOM 1418 O O . GLU A 1 186 ? 10.828 -39.062 -7.41 1 97.94 186 GLU A O 1
ATOM 1423 N N . THR A 1 187 ? 10.305 -39.812 -5.418 1 98.19 187 THR A N 1
ATOM 1424 C CA . THR A 1 187 ? 9.312 -40.719 -5.949 1 98.19 187 THR A CA 1
ATOM 1425 C C . THR A 1 187 ? 8.086 -39.969 -6.457 1 98.19 187 THR A C 1
ATOM 1427 O O . THR A 1 187 ? 7.473 -40.375 -7.449 1 98.19 187 THR A O 1
ATOM 1430 N N . ALA A 1 188 ? 7.711 -38.906 -5.793 1 98.69 188 ALA A N 1
ATOM 1431 C CA . ALA A 1 188 ? 6.578 -38.094 -6.227 1 98.69 188 ALA A CA 1
ATOM 1432 C C . ALA A 1 188 ? 6.824 -37.5 -7.609 1 98.69 188 ALA A C 1
ATOM 1434 O O . ALA A 1 188 ? 5.895 -37.344 -8.406 1 98.69 188 ALA A O 1
ATOM 1435 N N . CYS A 1 189 ? 8.078 -37.156 -7.922 1 98.75 189 CYS A N 1
ATOM 1436 C CA . CYS A 1 189 ? 8.398 -36.406 -9.125 1 98.75 189 CYS A CA 1
ATOM 1437 C C . CYS A 1 189 ? 8.891 -37.312 -10.242 1 98.75 189 CYS A C 1
ATOM 1439 O O . CYS A 1 189 ? 9.094 -36.844 -11.367 1 98.75 189 CYS A O 1
ATOM 1441 N N . ALA A 1 190 ? 9.078 -38.625 -9.93 1 97.81 190 ALA A N 1
ATOM 1442 C CA . ALA A 1 190 ? 9.562 -39.562 -10.93 1 97.81 190 ALA A CA 1
ATOM 1443 C C . ALA A 1 190 ? 8.617 -39.625 -12.133 1 97.81 190 ALA A C 1
ATOM 1445 O O . ALA A 1 190 ? 7.445 -39.969 -12 1 97.81 190 ALA A O 1
ATOM 1446 N N . LYS A 1 191 ? 9.117 -39.188 -13.312 1 97.44 191 LYS A N 1
ATOM 1447 C CA . LYS A 1 191 ? 8.406 -39.219 -14.586 1 97.44 191 LYS A CA 1
ATOM 1448 C C . LYS A 1 191 ? 7.188 -38.312 -14.555 1 97.44 191 LYS A C 1
ATOM 1450 O O . LYS A 1 191 ? 6.191 -38.562 -15.234 1 97.44 191 LYS A O 1
ATOM 1455 N N . ALA A 1 192 ? 7.129 -37.375 -13.672 1 98.75 192 ALA A N 1
ATOM 1456 C CA . ALA A 1 192 ? 6.078 -36.344 -13.695 1 98.75 192 ALA A CA 1
ATOM 1457 C C . ALA A 1 192 ? 6.168 -35.5 -14.953 1 98.75 192 ALA A C 1
ATOM 1459 O O . ALA A 1 192 ? 7.266 -35.188 -15.422 1 98.75 192 ALA A O 1
ATOM 1460 N N . ASP A 1 193 ? 4.992 -35.094 -15.531 1 98.88 193 ASP A N 1
ATOM 1461 C CA . ASP A 1 193 ? 4.957 -34.219 -16.703 1 98.88 193 ASP A CA 1
ATOM 1462 C C . ASP A 1 193 ? 4.922 -32.75 -16.281 1 98.88 193 ASP A C 1
ATOM 1464 O O . ASP A 1 193 ? 5.48 -31.891 -16.969 1 98.88 193 ASP A O 1
ATOM 1468 N N . ILE A 1 194 ? 4.195 -32.469 -15.234 1 98.94 194 ILE A N 1
ATOM 1469 C CA . ILE A 1 194 ? 4.027 -31.141 -14.664 1 98.94 194 ILE A CA 1
ATOM 1470 C C . ILE A 1 194 ? 4.309 -31.188 -13.164 1 98.94 194 ILE A C 1
ATOM 1472 O O . ILE A 1 194 ? 3.82 -32.094 -12.461 1 98.94 194 ILE A O 1
ATOM 1476 N N . ILE A 1 195 ? 5.137 -30.281 -12.648 1 99 195 ILE A N 1
ATOM 1477 C CA . ILE A 1 195 ? 5.434 -30.156 -11.227 1 99 195 ILE A CA 1
ATOM 1478 C C . ILE A 1 195 ? 5.145 -28.734 -10.75 1 99 195 ILE A C 1
ATOM 1480 O O . ILE A 1 195 ? 5.566 -27.766 -11.383 1 99 195 ILE A O 1
ATOM 1484 N N . CYS A 1 196 ? 4.379 -28.594 -9.695 1 98.94 196 CYS A N 1
ATOM 1485 C CA . CYS A 1 196 ? 4.168 -27.312 -9.023 1 98.94 196 CYS A CA 1
ATOM 1486 C C . CYS A 1 196 ? 4.785 -27.312 -7.629 1 98.94 196 CYS A C 1
ATOM 1488 O O . CYS A 1 196 ? 4.496 -28.203 -6.82 1 98.94 196 CYS A O 1
ATOM 1490 N N . THR A 1 197 ? 5.656 -26.344 -7.375 1 98.81 197 THR A N 1
ATOM 1491 C CA . THR A 1 197 ? 6.172 -26.172 -6.023 1 98.81 197 THR A CA 1
ATOM 1492 C C . THR A 1 197 ? 5.469 -25.016 -5.324 1 98.81 197 THR A C 1
ATOM 1494 O O . THR A 1 197 ? 5.648 -23.844 -5.703 1 98.81 197 THR A O 1
ATOM 1497 N N . VAL A 1 198 ? 4.719 -25.297 -4.324 1 97.38 198 VAL A N 1
ATOM 1498 C CA . VAL A 1 198 ? 3.908 -24.312 -3.604 1 97.38 198 VAL A CA 1
ATOM 1499 C C . VAL A 1 198 ? 4.094 -24.5 -2.1 1 97.38 198 VAL A C 1
ATOM 1501 O O . VAL A 1 198 ? 3.119 -24.594 -1.353 1 97.38 198 VAL A O 1
ATOM 1504 N N . THR A 1 199 ? 5.344 -24.484 -1.682 1 95.62 199 THR A N 1
ATOM 1505 C CA . THR A 1 199 ? 5.711 -24.734 -0.289 1 95.62 199 THR A CA 1
ATOM 1506 C C . THR A 1 199 ? 6.297 -23.469 0.337 1 95.62 199 THR A C 1
ATOM 1508 O O . THR A 1 199 ? 6.5 -22.469 -0.351 1 95.62 199 THR A O 1
ATOM 1511 N N . SER A 1 200 ? 6.527 -23.531 1.649 1 90.81 200 SER A N 1
ATOM 1512 C CA . SER A 1 200 ? 7.219 -22.469 2.365 1 90.81 200 SER A CA 1
ATOM 1513 C C . SER A 1 200 ? 8.68 -22.844 2.631 1 90.81 200 SER A C 1
ATOM 1515 O O . SER A 1 200 ? 9.281 -22.344 3.586 1 90.81 200 SER A O 1
ATOM 1517 N N . ALA A 1 201 ? 9.203 -23.75 1.772 1 93.56 201 ALA A N 1
ATOM 1518 C CA . ALA A 1 201 ? 10.578 -24.188 1.981 1 93.56 201 ALA A CA 1
ATOM 1519 C C . ALA A 1 201 ? 11.555 -23.016 1.91 1 93.56 201 ALA A C 1
ATOM 1521 O O . ALA A 1 201 ? 11.406 -22.141 1.065 1 93.56 201 ALA A O 1
ATOM 1522 N N . SER A 1 202 ? 12.57 -23.047 2.797 1 92.44 202 SER A N 1
ATOM 1523 C CA . SER A 1 202 ? 13.625 -22.031 2.775 1 92.44 202 SER A CA 1
ATOM 1524 C C . SER A 1 202 ? 14.844 -22.531 2.002 1 92.44 202 SER A C 1
ATOM 1526 O O . SER A 1 202 ? 15.672 -21.719 1.568 1 92.44 202 SER A O 1
ATOM 1528 N N . THR A 1 203 ? 14.945 -23.812 1.956 1 96.81 203 THR A N 1
ATOM 1529 C CA . THR A 1 203 ? 15.992 -24.469 1.176 1 96.81 203 THR A CA 1
ATOM 1530 C C . THR A 1 203 ? 15.391 -25.422 0.145 1 96.81 203 THR A C 1
ATOM 1532 O O . THR A 1 203 ? 14.289 -25.938 0.335 1 96.81 203 THR A O 1
ATOM 1535 N N . PRO A 1 204 ? 16.094 -25.719 -0.896 1 98.38 204 PRO A N 1
ATOM 1536 C CA . PRO A 1 204 ? 15.523 -26.5 -1.999 1 98.38 204 PRO A CA 1
ATOM 1537 C C . PRO A 1 204 ? 15.016 -27.875 -1.554 1 98.38 204 PRO A C 1
ATOM 1539 O O . PRO A 1 204 ? 15.727 -28.594 -0.848 1 98.38 204 PRO A O 1
ATOM 1542 N N . ILE A 1 205 ? 13.875 -28.156 -1.96 1 98.5 205 ILE A N 1
ATOM 1543 C CA . ILE A 1 205 ? 13.312 -29.484 -1.723 1 98.5 205 ILE A CA 1
ATOM 1544 C C . ILE A 1 205 ? 13.32 -30.281 -3.02 1 98.5 205 ILE A C 1
ATOM 1546 O O . ILE A 1 205 ? 13.227 -31.516 -2.996 1 98.5 205 ILE A O 1
ATOM 1550 N N . LEU A 1 206 ? 13.336 -29.641 -4.137 1 98.81 206 LEU A N 1
ATOM 1551 C CA . LEU A 1 206 ? 13.367 -30.266 -5.457 1 98.81 206 LEU A CA 1
ATOM 1552 C C . LEU A 1 206 ? 14.719 -30.031 -6.129 1 98.81 206 LEU A C 1
ATOM 1554 O O . LEU A 1 206 ? 15.172 -28.891 -6.246 1 98.81 206 LEU A O 1
ATOM 1558 N N . HIS A 1 207 ? 15.266 -31.141 -6.578 1 98.69 207 HIS A N 1
ATOM 1559 C CA . HIS A 1 207 ? 16.594 -31.094 -7.176 1 98.69 207 HIS A CA 1
ATOM 1560 C C . HIS A 1 207 ? 16.562 -31.531 -8.633 1 98.69 207 HIS A C 1
ATOM 1562 O O . HIS A 1 207 ? 15.625 -32.219 -9.055 1 98.69 207 HIS A O 1
ATOM 1568 N N . GLN A 1 208 ? 17.594 -31.109 -9.352 1 98.56 208 GLN A N 1
ATOM 1569 C CA . GLN A 1 208 ? 17.672 -31.375 -10.789 1 98.56 208 GLN A CA 1
ATOM 1570 C C . GLN A 1 208 ? 17.469 -32.875 -11.078 1 98.56 208 GLN A C 1
ATOM 1572 O O . GLN A 1 208 ? 16.75 -33.219 -12.016 1 98.56 208 GLN A O 1
ATOM 1577 N N . HIS A 1 209 ? 18.078 -33.75 -10.297 1 97.94 209 HIS A N 1
ATOM 1578 C CA . HIS A 1 209 ? 18.094 -35.156 -10.578 1 97.94 209 HIS A CA 1
ATOM 1579 C C . HIS A 1 209 ? 16.719 -35.781 -10.32 1 97.94 209 HIS A C 1
ATOM 1581 O O . HIS A 1 209 ? 16.484 -36.938 -10.688 1 97.94 209 HIS A O 1
ATOM 1587 N N . HIS A 1 210 ? 15.781 -35.031 -9.727 1 98.44 210 HIS A N 1
ATOM 1588 C CA . HIS A 1 210 ? 14.43 -35.531 -9.492 1 98.44 210 HIS A CA 1
ATOM 1589 C C . HIS A 1 210 ? 13.555 -35.312 -10.734 1 98.44 210 HIS A C 1
ATOM 1591 O O . HIS A 1 210 ? 12.461 -35.875 -10.82 1 98.44 210 HIS A O 1
ATOM 1597 N N . VAL A 1 211 ? 13.984 -34.531 -11.719 1 98.75 211 VAL A N 1
ATOM 1598 C CA . VAL A 1 211 ? 13.117 -34.031 -12.781 1 98.75 211 VAL A CA 1
ATOM 1599 C C . VAL A 1 211 ? 13.492 -34.688 -14.102 1 98.75 211 VAL A C 1
ATOM 1601 O O . VAL A 1 211 ? 14.664 -34.719 -14.484 1 98.75 211 VAL A O 1
ATOM 1604 N N . SER A 1 212 ? 12.57 -35.188 -14.812 1 98.5 212 SER A N 1
ATOM 1605 C CA . SER A 1 212 ? 12.773 -35.844 -16.094 1 98.5 212 SER A CA 1
ATOM 1606 C C . SER A 1 212 ? 12.781 -34.844 -17.25 1 98.5 212 SER A C 1
ATOM 1608 O O . SER A 1 212 ? 12.211 -33.75 -17.125 1 98.5 212 SER A O 1
ATOM 1610 N N . LYS A 1 213 ? 13.414 -35.219 -18.328 1 98.25 213 LYS A N 1
ATOM 1611 C CA . LYS A 1 213 ? 13.336 -34.438 -19.531 1 98.25 213 LYS A CA 1
ATOM 1612 C C . LYS A 1 213 ? 11.891 -34.188 -19.953 1 98.25 213 LYS A C 1
ATOM 1614 O O . LYS A 1 213 ? 11.039 -35.094 -19.781 1 98.25 213 LYS A O 1
ATOM 1619 N N . GLY A 1 214 ? 11.617 -33.031 -20.469 1 98.62 214 GLY A N 1
ATOM 1620 C CA . GLY A 1 214 ? 10.297 -32.719 -20.984 1 98.62 214 GLY A CA 1
ATOM 1621 C C . GLY A 1 214 ? 9.359 -32.125 -19.938 1 98.62 214 GLY A C 1
ATOM 1622 O O . GLY A 1 214 ? 8.297 -31.609 -20.266 1 98.62 214 GLY A O 1
ATOM 1623 N N . THR A 1 215 ? 9.734 -32.094 -18.656 1 98.88 215 THR A N 1
ATOM 1624 C CA . THR A 1 215 ? 8.891 -31.672 -17.531 1 98.88 215 THR A CA 1
ATOM 1625 C C . THR A 1 215 ? 8.703 -30.156 -17.547 1 98.88 215 THR A C 1
ATOM 1627 O O . THR A 1 215 ? 9.641 -29.422 -17.844 1 98.88 215 THR A O 1
ATOM 1630 N N . HIS A 1 216 ? 7.504 -29.703 -17.281 1 98.94 216 HIS A N 1
ATOM 1631 C CA . HIS A 1 216 ? 7.234 -28.297 -16.984 1 98.94 216 HIS A CA 1
ATOM 1632 C C . HIS A 1 216 ? 7.074 -28.062 -15.492 1 98.94 216 HIS A C 1
ATOM 1634 O O . HIS A 1 216 ? 6.367 -28.812 -14.812 1 98.94 216 HIS A O 1
ATOM 1640 N N . LEU A 1 217 ? 7.707 -27 -15.008 1 98.94 217 LEU A N 1
ATOM 1641 C CA . LEU A 1 217 ? 7.625 -26.672 -13.594 1 98.94 217 LEU A CA 1
ATOM 1642 C C . LEU A 1 217 ? 7.012 -25.297 -13.383 1 98.94 217 LEU A C 1
ATOM 1644 O O . LEU A 1 217 ? 7.379 -24.344 -14.07 1 98.94 217 LEU A O 1
ATOM 1648 N N . ASN A 1 218 ? 6.047 -25.219 -12.516 1 98.94 218 ASN A N 1
ATOM 1649 C CA . ASN A 1 218 ? 5.625 -23.969 -11.906 1 98.94 218 ASN A CA 1
ATOM 1650 C C . ASN A 1 218 ? 6.246 -23.781 -10.523 1 98.94 218 ASN A C 1
ATOM 1652 O O . ASN A 1 218 ? 5.918 -24.516 -9.586 1 98.94 218 ASN A O 1
ATOM 1656 N N . VAL A 1 219 ? 7.105 -22.812 -10.398 1 98.88 219 VAL A N 1
ATOM 1657 C CA . VAL A 1 219 ? 7.801 -22.516 -9.156 1 98.88 219 VAL A CA 1
ATOM 1658 C C . VAL A 1 219 ? 7.199 -21.281 -8.508 1 98.88 219 VAL A C 1
ATOM 1660 O O . VAL A 1 219 ? 7.445 -20.156 -8.953 1 98.88 219 VAL A O 1
ATOM 1663 N N . VAL A 1 220 ? 6.488 -21.469 -7.336 1 98.12 220 VAL A N 1
ATOM 1664 C CA . VAL A 1 220 ? 5.543 -20.453 -6.895 1 98.12 220 VAL A CA 1
ATOM 1665 C C . VAL A 1 220 ? 5.816 -20.094 -5.438 1 98.12 220 VAL A C 1
ATOM 1667 O O . VAL A 1 220 ? 5.68 -18.938 -5.043 1 98.12 220 VAL A O 1
ATOM 1670 N N . GLY A 1 221 ? 6.215 -20.938 -4.648 1 95.44 221 GLY A N 1
ATOM 1671 C CA . GLY A 1 221 ? 6.219 -20.797 -3.201 1 95.44 221 GLY A CA 1
ATOM 1672 C C . GLY A 1 221 ? 7.129 -19.672 -2.721 1 95.44 221 GLY A C 1
ATOM 1673 O O . GLY A 1 221 ? 6.801 -18.969 -1.767 1 95.44 221 GLY A O 1
ATOM 1674 N N . SER A 1 222 ? 8.242 -19.562 -3.297 1 93.5 222 SER A N 1
ATOM 1675 C CA . SER A 1 222 ? 9.18 -18.5 -2.947 1 93.5 222 SER A CA 1
ATOM 1676 C C . SER A 1 222 ? 8.828 -17.203 -3.646 1 93.5 222 SER A C 1
ATOM 1678 O O . SER A 1 222 ? 9.094 -17.031 -4.84 1 93.5 222 SER A O 1
ATOM 1680 N N . SER A 1 223 ? 8.352 -16.219 -2.83 1 88.94 223 SER A N 1
ATOM 1681 C CA . SER A 1 223 ? 7.797 -15.039 -3.479 1 88.94 223 SER A CA 1
ATOM 1682 C C . SER A 1 223 ? 8.602 -13.789 -3.127 1 88.94 223 SER A C 1
ATOM 1684 O O . SER A 1 223 ? 8.164 -12.664 -3.387 1 88.94 223 SER A O 1
ATOM 1686 N N . PHE A 1 224 ? 9.664 -13.93 -2.467 1 87.12 224 PHE A N 1
ATOM 1687 C CA . PHE A 1 224 ? 10.609 -12.859 -2.176 1 87.12 224 PHE A CA 1
ATOM 1688 C C . PHE A 1 224 ? 12.023 -13.414 -2.027 1 87.12 224 PHE A C 1
ATOM 1690 O O . PHE A 1 224 ? 12.219 -14.633 -2.008 1 87.12 224 PHE A O 1
ATOM 1697 N N . ASP A 1 225 ? 12.938 -12.516 -1.953 1 90.25 225 ASP A N 1
ATOM 1698 C CA . ASP A 1 225 ? 14.336 -12.938 -1.896 1 90.25 225 ASP A CA 1
ATOM 1699 C C . ASP A 1 225 ? 14.641 -13.648 -0.582 1 90.25 225 ASP A C 1
ATOM 1701 O O . ASP A 1 225 ? 14.344 -13.133 0.497 1 90.25 225 ASP A O 1
ATOM 1705 N N . GLY A 1 226 ? 15.219 -14.797 -0.789 1 90.56 226 GLY A N 1
ATOM 1706 C CA . GLY A 1 226 ? 15.547 -15.578 0.393 1 90.56 226 GLY A CA 1
ATOM 1707 C C . GLY A 1 226 ? 15.227 -17.047 0.247 1 90.56 226 GLY A C 1
ATOM 1708 O O . GLY A 1 226 ? 16.094 -17.844 -0.131 1 90.56 226 GLY A O 1
ATOM 1709 N N . PRO A 1 227 ? 13.938 -17.375 0.458 1 91.81 227 PRO A N 1
ATOM 1710 C CA . PRO A 1 227 ? 13.547 -18.797 0.379 1 91.81 227 PRO A CA 1
ATOM 1711 C C . PRO A 1 227 ? 13.617 -19.344 -1.042 1 91.81 227 PRO A C 1
ATOM 1713 O O . PRO A 1 227 ? 13.391 -18.609 -2.006 1 91.81 227 PRO A O 1
ATOM 1716 N N . ARG A 1 228 ? 13.961 -20.625 -1.134 1 97.31 228 ARG A N 1
ATOM 1717 C CA . ARG A 1 228 ? 14.016 -21.312 -2.426 1 97.31 228 ARG A CA 1
ATOM 1718 C C . ARG A 1 228 ? 13.391 -22.688 -2.348 1 97.31 228 ARG A C 1
ATOM 1720 O O . ARG A 1 228 ? 13.57 -23.406 -1.36 1 97.31 228 ARG A O 1
ATOM 1727 N N . GLU A 1 229 ? 12.781 -23.016 -3.457 1 98.44 229 GLU A N 1
ATOM 1728 C CA . GLU A 1 229 ? 12.156 -24.328 -3.488 1 98.44 229 GLU A CA 1
ATOM 1729 C C . GLU A 1 229 ? 12.938 -25.297 -4.371 1 98.44 229 GLU A C 1
ATOM 1731 O O . GLU A 1 229 ? 12.836 -26.516 -4.215 1 98.44 229 GLU A O 1
ATOM 1736 N N . ILE A 1 230 ? 13.758 -24.781 -5.324 1 98.81 230 ILE A N 1
ATOM 1737 C CA . ILE A 1 230 ? 14.477 -25.641 -6.258 1 98.81 230 ILE A CA 1
ATOM 1738 C C . ILE A 1 230 ? 15.961 -25.297 -6.238 1 98.81 230 ILE A C 1
ATOM 1740 O O . ILE A 1 230 ? 16.344 -24.203 -5.824 1 98.81 230 ILE A O 1
ATOM 1744 N N . ASP A 1 231 ? 16.812 -26.188 -6.676 1 98.75 231 ASP A N 1
ATOM 1745 C CA . ASP A 1 231 ? 18.25 -25.969 -6.57 1 98.75 231 ASP A CA 1
ATOM 1746 C C . ASP A 1 231 ? 18.781 -25.25 -7.812 1 98.75 231 ASP A C 1
ATOM 1748 O O . ASP A 1 231 ? 18.078 -25.109 -8.812 1 98.75 231 ASP A O 1
ATOM 1752 N N . ASP A 1 232 ? 20 -24.844 -7.746 1 98.81 232 ASP A N 1
ATOM 1753 C CA . ASP A 1 232 ? 20.656 -24.078 -8.805 1 98.81 232 ASP A CA 1
ATOM 1754 C C . ASP A 1 232 ? 20.797 -24.891 -10.078 1 98.81 232 ASP A C 1
ATOM 1756 O O . ASP A 1 232 ? 20.656 -24.359 -11.188 1 98.81 232 ASP A O 1
ATOM 1760 N N . ALA A 1 233 ? 21.078 -26.156 -9.906 1 98.81 233 ALA A N 1
ATOM 1761 C CA . ALA A 1 233 ? 21.281 -27.031 -11.062 1 98.81 233 ALA A CA 1
ATOM 1762 C C . ALA A 1 233 ? 20.016 -27.109 -11.906 1 98.81 233 ALA A C 1
ATOM 1764 O O . ALA A 1 233 ? 20.078 -27.109 -13.141 1 98.81 233 ALA A O 1
ATOM 1765 N N . LEU A 1 234 ? 18.906 -27.188 -11.258 1 98.81 234 LEU A N 1
ATOM 1766 C CA . LEU A 1 234 ? 17.641 -27.234 -11.961 1 98.81 234 LEU A CA 1
ATOM 1767 C C . LEU A 1 234 ? 17.359 -25.922 -12.68 1 98.81 234 LEU A C 1
ATOM 1769 O O . LEU A 1 234 ? 16.906 -25.938 -13.828 1 98.81 234 LEU A O 1
ATOM 1773 N N . VAL A 1 235 ? 17.594 -24.812 -12.016 1 98.88 235 VAL A N 1
ATOM 1774 C CA . VAL A 1 235 ? 17.469 -23.516 -12.672 1 98.88 235 VAL A CA 1
ATOM 1775 C C . VAL A 1 235 ? 18.344 -23.484 -13.922 1 98.88 235 VAL A C 1
ATOM 1777 O O . VAL A 1 235 ? 17.891 -23.109 -15 1 98.88 235 VAL A O 1
ATOM 1780 N N . SER A 1 236 ? 19.531 -23.953 -13.828 1 98.75 236 SER A N 1
ATOM 1781 C CA . SER A 1 236 ? 20.547 -23.828 -14.852 1 98.75 236 SER A CA 1
ATOM 1782 C C . SER A 1 236 ? 20.188 -24.609 -16.109 1 98.75 236 SER A C 1
ATOM 1784 O O . SER A 1 236 ? 20.5 -24.172 -17.219 1 98.75 236 SER A O 1
ATOM 1786 N N . ILE A 1 237 ? 19.531 -25.688 -16.016 1 98.38 237 ILE A N 1
ATOM 1787 C CA . ILE A 1 237 ? 19.328 -26.547 -17.172 1 98.38 237 ILE A CA 1
ATOM 1788 C C . ILE A 1 237 ? 17.984 -26.219 -17.828 1 98.38 237 ILE A C 1
ATOM 1790 O O . ILE A 1 237 ? 17.641 -26.797 -18.859 1 98.38 237 ILE A O 1
ATOM 1794 N N . SER A 1 238 ? 17.266 -25.344 -17.25 1 98.56 238 SER A N 1
ATOM 1795 C CA . SER A 1 238 ? 15.883 -25.109 -17.672 1 98.56 238 SER A CA 1
ATOM 1796 C C . SER A 1 238 ? 15.797 -23.969 -18.672 1 98.56 238 SER A C 1
ATOM 1798 O O . SER A 1 238 ? 16.672 -23.094 -18.703 1 98.56 238 SER A O 1
ATOM 1800 N N . LYS A 1 239 ? 14.742 -24.047 -19.562 1 98.62 239 LYS A N 1
ATOM 1801 C CA . LYS A 1 239 ? 14.188 -22.828 -20.141 1 98.62 239 LYS A CA 1
ATOM 1802 C C . LYS A 1 239 ? 13.422 -22.031 -19.094 1 98.62 239 LYS A C 1
ATOM 1804 O O . LYS A 1 239 ? 12.281 -22.359 -18.766 1 98.62 239 LYS A O 1
ATOM 1809 N N . PHE A 1 240 ? 14.031 -20.938 -18.656 1 98.81 240 PHE A N 1
ATOM 1810 C CA . PHE A 1 240 ? 13.578 -20.219 -17.469 1 98.81 240 PHE A CA 1
ATOM 1811 C C . PHE A 1 240 ? 12.734 -19.016 -17.844 1 98.81 240 PHE A C 1
ATOM 1813 O O . PHE A 1 240 ? 13.258 -18 -18.297 1 98.81 240 PHE A O 1
ATOM 1820 N N . ILE A 1 241 ? 11.438 -19.141 -17.703 1 98.88 241 ILE A N 1
ATOM 1821 C CA . ILE A 1 241 ? 10.461 -18.109 -18.016 1 98.88 241 ILE A CA 1
ATOM 1822 C C . ILE A 1 241 ? 9.922 -17.5 -16.719 1 98.88 241 ILE A C 1
ATOM 1824 O O . ILE A 1 241 ? 9.672 -18.219 -15.742 1 98.88 241 ILE A O 1
ATOM 1828 N N . VAL A 1 242 ? 9.727 -16.172 -16.719 1 98.75 242 VAL A N 1
ATOM 1829 C CA . VAL A 1 242 ? 9.359 -15.492 -15.484 1 98.75 242 VAL A CA 1
ATOM 1830 C C . VAL A 1 242 ? 8.102 -14.656 -15.703 1 98.75 242 VAL A C 1
ATOM 1832 O O . VAL A 1 242 ? 7.68 -14.453 -16.844 1 98.75 242 VAL A O 1
ATOM 1835 N N . ASP A 1 243 ? 7.477 -14.281 -14.594 1 97.88 243 ASP A N 1
ATOM 1836 C CA . ASP A 1 243 ? 6.332 -13.383 -14.727 1 97.88 243 ASP A CA 1
ATOM 1837 C C . ASP A 1 243 ? 6.781 -11.961 -15.055 1 97.88 243 ASP A C 1
ATOM 1839 O O . ASP A 1 243 ? 6.172 -11.289 -15.891 1 97.88 243 ASP A O 1
ATOM 1843 N N . SER A 1 244 ? 7.805 -11.492 -14.438 1 96.31 244 SER A N 1
ATOM 1844 C CA . SER A 1 244 ? 8.414 -10.195 -14.688 1 96.31 244 SER A CA 1
ATOM 1845 C C . SER A 1 244 ? 9.93 -10.258 -14.539 1 96.31 244 SER A C 1
ATOM 1847 O O . SER A 1 244 ? 10.445 -10.594 -13.469 1 96.31 244 SER A O 1
ATOM 1849 N N . LYS A 1 245 ? 10.617 -9.867 -15.578 1 96.69 245 LYS A N 1
ATOM 1850 C CA . LYS A 1 245 ? 12.078 -9.93 -15.57 1 96.69 245 LYS A CA 1
ATOM 1851 C C . LYS A 1 245 ? 12.656 -9.023 -14.484 1 96.69 245 LYS A C 1
ATOM 1853 O O . LYS A 1 245 ? 13.469 -9.461 -13.672 1 96.69 245 LYS A O 1
ATOM 1858 N N . THR A 1 246 ? 12.172 -7.832 -14.422 1 94.31 246 THR A N 1
ATOM 1859 C CA . THR A 1 246 ? 12.664 -6.852 -13.461 1 94.31 246 THR A CA 1
ATOM 1860 C C . THR A 1 246 ? 12.453 -7.344 -12.031 1 94.31 246 THR A C 1
ATOM 1862 O O . THR A 1 246 ? 13.352 -7.242 -11.195 1 94.31 246 THR A O 1
ATOM 1865 N N . SER A 1 247 ? 11.328 -7.879 -11.781 1 94.44 247 SER A N 1
ATOM 1866 C CA . SER A 1 247 ? 11 -8.328 -10.438 1 94.44 247 SER A CA 1
ATOM 1867 C C . SER A 1 247 ? 11.836 -9.539 -10.039 1 94.44 247 SER A C 1
ATOM 1869 O O . SER A 1 247 ? 12.312 -9.633 -8.906 1 94.44 247 SER A O 1
ATOM 1871 N N . VAL A 1 248 ? 11.984 -10.492 -10.93 1 97 248 VAL A N 1
ATOM 1872 C CA . VAL A 1 248 ? 12.727 -11.711 -10.617 1 97 248 VAL A CA 1
ATOM 1873 C C . VAL A 1 248 ? 14.211 -11.383 -10.461 1 97 248 VAL A C 1
ATOM 1875 O O . VAL A 1 248 ? 14.883 -11.945 -9.594 1 97 248 VAL A O 1
ATOM 1878 N N . GLU A 1 249 ? 14.703 -10.477 -11.281 1 97.06 249 GLU A N 1
ATOM 1879 C CA . GLU A 1 249 ? 16.094 -10.047 -11.125 1 97.06 249 GLU A CA 1
ATOM 1880 C C . GLU A 1 249 ? 16.328 -9.406 -9.766 1 97.06 249 GLU A C 1
ATOM 1882 O O . GLU A 1 249 ? 17.406 -9.539 -9.188 1 97.06 249 GLU A O 1
ATOM 1887 N N . SER A 1 250 ? 15.312 -8.812 -9.273 1 94.25 250 SER A N 1
ATOM 1888 C CA . SER A 1 250 ? 15.438 -8.07 -8.023 1 94.25 250 SER A CA 1
ATOM 1889 C C . SER A 1 250 ? 15.117 -8.945 -6.82 1 94.25 250 SER A C 1
ATOM 1891 O O . SER A 1 250 ? 15.734 -8.812 -5.762 1 94.25 250 SER A O 1
ATOM 1893 N N . GLN A 1 251 ? 14.133 -9.883 -7.047 1 94.31 251 GLN A N 1
ATOM 1894 C CA . GLN A 1 251 ? 13.609 -10.516 -5.84 1 94.31 251 GLN A CA 1
ATOM 1895 C C . GLN A 1 251 ? 13.422 -12.016 -6.035 1 94.31 251 GLN A C 1
ATOM 1897 O O . GLN A 1 251 ? 13.062 -12.734 -5.102 1 94.31 251 GLN A O 1
ATOM 1902 N N . GLY A 1 252 ? 13.617 -12.555 -7.168 1 96.69 252 GLY A N 1
ATOM 1903 C CA . GLY A 1 252 ? 13.469 -13.984 -7.398 1 96.69 252 GLY A CA 1
ATOM 1904 C C . GLY A 1 252 ? 14.609 -14.805 -6.828 1 96.69 252 GLY A C 1
ATOM 1905 O O . GLY A 1 252 ? 15.664 -14.938 -7.453 1 96.69 252 GLY A O 1
ATOM 1906 N N . SER A 1 253 ? 14.352 -15.422 -5.777 1 97.5 253 SER A N 1
ATOM 1907 C CA . SER A 1 253 ? 15.406 -16.047 -4.988 1 97.5 253 SER A CA 1
ATOM 1908 C C . SER A 1 253 ? 16.094 -17.156 -5.77 1 97.5 253 SER A C 1
ATOM 1910 O O . SER A 1 253 ? 17.328 -17.281 -5.73 1 97.5 253 SER A O 1
ATOM 1912 N N . GLU A 1 254 ? 15.406 -18 -6.508 1 98.44 254 GLU A N 1
ATOM 1913 C CA . GLU A 1 254 ? 15.992 -19.094 -7.27 1 98.44 254 GLU A CA 1
ATOM 1914 C C . GLU A 1 254 ? 16.969 -18.578 -8.32 1 98.44 254 GLU A C 1
ATOM 1916 O O . GLU A 1 254 ? 18.078 -19.094 -8.461 1 98.44 254 GLU A O 1
ATOM 1921 N N . TYR A 1 255 ? 16.547 -17.531 -9.008 1 98.5 255 TYR A N 1
ATOM 1922 C CA . TYR A 1 255 ? 17.391 -16.922 -10.023 1 98.5 255 TYR A CA 1
ATOM 1923 C C . TYR A 1 255 ? 18.609 -16.25 -9.398 1 98.5 255 TYR A C 1
ATOM 1925 O O . TYR A 1 255 ? 19.734 -16.469 -9.836 1 98.5 255 TYR A O 1
ATOM 1933 N N . ARG A 1 256 ? 18.344 -15.43 -8.344 1 98.5 256 ARG A N 1
ATOM 1934 C CA . ARG A 1 256 ? 19.422 -14.641 -7.727 1 98.5 256 ARG A CA 1
ATOM 1935 C C . ARG A 1 256 ? 20.469 -15.547 -7.102 1 98.5 256 ARG A C 1
ATOM 1937 O O . ARG A 1 256 ? 21.672 -15.273 -7.203 1 98.5 256 ARG A O 1
ATOM 1944 N N . HIS A 1 257 ? 20.031 -16.578 -6.488 1 98.38 257 HIS A N 1
ATOM 1945 C CA . HIS A 1 257 ? 20.969 -17.5 -5.871 1 98.38 257 HIS A CA 1
ATOM 1946 C C . HIS A 1 257 ? 21.797 -18.234 -6.93 1 98.38 257 HIS A C 1
ATOM 1948 O O . HIS A 1 257 ? 23 -18.391 -6.777 1 98.38 257 HIS A O 1
ATOM 1954 N N . ALA A 1 258 ? 21.156 -18.719 -7.98 1 98.69 258 ALA A N 1
ATOM 1955 C CA . ALA A 1 258 ? 21.859 -19.406 -9.062 1 98.69 258 ALA A CA 1
ATOM 1956 C C . ALA A 1 258 ? 22.891 -18.484 -9.719 1 98.69 258 ALA A C 1
ATOM 1958 O O . ALA A 1 258 ? 23.984 -18.922 -10.078 1 98.69 258 ALA A O 1
ATOM 1959 N N . LEU A 1 259 ? 22.5 -17.219 -9.875 1 98.5 259 LEU A N 1
ATOM 1960 C CA . LEU A 1 259 ? 23.406 -16.219 -10.445 1 98.5 259 LEU A CA 1
ATOM 1961 C C . LEU A 1 259 ? 24.594 -15.984 -9.523 1 98.5 259 LEU A C 1
ATOM 1963 O O . LEU A 1 259 ? 25.75 -16 -9.977 1 98.5 259 LEU A O 1
ATOM 1967 N N . ALA A 1 260 ? 24.328 -15.805 -8.297 1 98.19 260 ALA A N 1
ATOM 1968 C CA . ALA A 1 260 ? 25.375 -15.547 -7.309 1 98.19 260 ALA A CA 1
ATOM 1969 C C . ALA A 1 260 ? 26.359 -16.703 -7.246 1 98.19 260 ALA A C 1
ATOM 1971 O O . ALA A 1 260 ? 27.562 -16.5 -7.027 1 98.19 260 ALA A O 1
ATOM 1972 N N . ASN A 1 261 ? 25.859 -17.922 -7.441 1 98.19 261 ASN A N 1
ATOM 1973 C CA . ASN A 1 261 ? 26.688 -19.109 -7.363 1 98.19 261 ASN A CA 1
ATOM 1974 C C . ASN A 1 261 ? 27.266 -19.484 -8.727 1 98.19 261 ASN A C 1
ATOM 1976 O O . ASN A 1 261 ? 27.828 -20.562 -8.891 1 98.19 261 ASN A O 1
ATOM 1980 N N . LYS A 1 262 ? 27.031 -18.641 -9.672 1 98.38 262 LYS A N 1
ATOM 1981 C CA . LYS A 1 262 ? 27.609 -18.75 -11.016 1 98.38 262 LYS A CA 1
ATOM 1982 C C . LYS A 1 262 ? 27.094 -19.984 -11.734 1 98.38 262 LYS A C 1
ATOM 1984 O O . LYS A 1 262 ? 27.812 -20.562 -12.562 1 98.38 262 LYS A O 1
ATOM 1989 N N . ALA A 1 263 ? 25.953 -20.453 -11.32 1 98.56 263 ALA A N 1
ATOM 1990 C CA . ALA A 1 263 ? 25.328 -21.578 -12.016 1 98.56 263 ALA A CA 1
ATOM 1991 C C . ALA A 1 263 ? 24.688 -21.125 -13.328 1 98.56 263 ALA A C 1
ATOM 1993 O O . ALA A 1 263 ? 24.438 -21.938 -14.219 1 98.56 263 ALA A O 1
ATOM 1994 N N . ILE A 1 264 ? 24.406 -19.875 -13.398 1 98.62 264 ILE A N 1
ATOM 1995 C CA . ILE A 1 264 ? 23.812 -19.281 -14.594 1 98.62 264 ILE A CA 1
ATOM 1996 C C . ILE A 1 264 ? 24.453 -17.922 -14.859 1 98.62 264 ILE A C 1
ATOM 1998 O O . ILE A 1 264 ? 25.219 -17.422 -14.031 1 98.62 264 ILE A O 1
ATOM 2002 N N . SER A 1 265 ? 24.203 -17.406 -16.047 1 98.06 265 SER A N 1
ATOM 2003 C CA . SER A 1 265 ? 24.609 -16.047 -16.391 1 98.06 265 SER A CA 1
ATOM 2004 C C . SER A 1 265 ? 23.438 -15.086 -16.297 1 98.06 265 SER A C 1
ATOM 2006 O O . SER A 1 265 ? 22.281 -15.516 -16.125 1 98.06 265 SER A O 1
ATOM 2008 N N . GLU A 1 266 ? 23.672 -13.812 -16.438 1 96.38 266 GLU A N 1
ATOM 2009 C CA . GLU A 1 266 ? 22.656 -12.766 -16.344 1 96.38 266 GLU A CA 1
ATOM 2010 C C . GLU A 1 266 ? 21.625 -12.891 -17.453 1 96.38 266 GLU A C 1
ATOM 2012 O O . GLU A 1 266 ? 20.516 -12.359 -17.344 1 96.38 266 GLU A O 1
ATOM 2017 N N . ASN A 1 267 ? 21.953 -13.633 -18.516 1 97.25 267 ASN A N 1
ATOM 2018 C CA . ASN A 1 267 ? 21.047 -13.758 -19.656 1 97.25 267 ASN A CA 1
ATOM 2019 C C . ASN A 1 267 ? 20.25 -15.047 -19.594 1 97.25 267 ASN A C 1
ATOM 2021 O O . ASN A 1 267 ? 19.641 -15.453 -20.594 1 97.25 267 ASN A O 1
ATOM 2025 N N . HIS A 1 268 ? 20.203 -15.672 -18.438 1 98.25 268 HIS A N 1
ATOM 2026 C CA . HIS A 1 268 ? 19.578 -16.984 -18.312 1 98.25 268 HIS A CA 1
ATOM 2027 C C . HIS A 1 268 ? 18.062 -16.875 -18.453 1 98.25 268 HIS A C 1
ATOM 2029 O O . HIS A 1 268 ? 17.406 -17.812 -18.922 1 98.25 268 HIS A O 1
ATOM 2035 N N . ILE A 1 269 ? 17.469 -15.789 -17.984 1 98.62 269 ILE A N 1
ATOM 2036 C CA . ILE A 1 269 ? 16.031 -15.594 -18.172 1 98.62 269 ILE A CA 1
ATOM 2037 C C . ILE A 1 269 ? 15.711 -15.531 -19.656 1 98.62 269 ILE A C 1
ATOM 2039 O O . ILE A 1 269 ? 16.141 -14.609 -20.359 1 98.62 269 ILE A O 1
ATOM 2043 N N . LEU A 1 270 ? 14.961 -16.531 -20.109 1 98.31 270 LEU A N 1
ATOM 2044 C CA . LEU A 1 270 ? 14.609 -16.594 -21.531 1 98.31 270 LEU A CA 1
ATOM 2045 C C . LEU A 1 270 ? 13.656 -15.469 -21.906 1 98.31 270 LEU A C 1
ATOM 2047 O O . LEU A 1 270 ? 13.758 -14.906 -23 1 98.31 270 LEU A O 1
ATOM 2051 N N . GLY A 1 271 ? 12.703 -15.18 -21.016 1 98.31 271 GLY A N 1
ATOM 2052 C CA . GLY A 1 271 ? 11.727 -14.117 -21.203 1 98.31 271 GLY A CA 1
ATOM 2053 C C . GLY A 1 271 ? 10.594 -14.172 -20.203 1 98.31 271 GLY A C 1
ATOM 2054 O O . GLY A 1 271 ? 10.695 -14.859 -19.188 1 98.31 271 GLY A O 1
ATOM 2055 N N . GLU A 1 272 ? 9.57 -13.344 -20.484 1 98.62 272 GLU A N 1
ATOM 2056 C CA . GLU A 1 272 ? 8.406 -13.266 -19.594 1 98.62 272 GLU A CA 1
ATOM 2057 C C . GLU A 1 272 ? 7.238 -14.07 -20.156 1 98.62 272 GLU A C 1
ATOM 2059 O O . GLU A 1 272 ? 7.098 -14.211 -21.375 1 98.62 272 GLU A O 1
ATOM 2064 N N . ILE A 1 273 ? 6.414 -14.555 -19.266 1 98.81 273 ILE A N 1
ATOM 2065 C CA . ILE A 1 273 ? 5.297 -15.406 -19.656 1 98.81 273 ILE A CA 1
ATOM 2066 C C . ILE A 1 273 ? 4.348 -14.633 -20.547 1 98.81 273 ILE A C 1
ATOM 2068 O O . ILE A 1 273 ? 3.711 -15.203 -21.438 1 98.81 273 ILE A O 1
ATOM 2072 N N . GLY A 1 274 ? 4.25 -13.281 -20.344 1 98.56 274 GLY A N 1
ATOM 2073 C CA . GLY A 1 274 ? 3.436 -12.461 -21.219 1 98.56 274 GLY A CA 1
ATOM 2074 C C . GLY A 1 274 ? 3.916 -12.469 -22.656 1 98.56 274 GLY A C 1
ATOM 2075 O O . GLY A 1 274 ? 3.113 -12.352 -23.578 1 98.56 274 GLY A O 1
ATOM 2076 N N . GLU A 1 275 ? 5.207 -12.594 -22.828 1 98.56 275 GLU A N 1
ATOM 2077 C CA . GLU A 1 275 ? 5.781 -12.688 -24.156 1 98.56 275 GLU A CA 1
ATOM 2078 C C . GLU A 1 275 ? 5.43 -14.016 -24.828 1 98.56 275 GLU A C 1
ATOM 2080 O O . GLU A 1 275 ? 5.211 -14.078 -26.031 1 98.56 275 GLU A O 1
ATOM 2085 N N . VAL A 1 276 ? 5.414 -15.094 -24.078 1 98.75 276 VAL A N 1
ATOM 2086 C CA . VAL A 1 276 ? 4.996 -16.391 -24.594 1 98.75 276 VAL A CA 1
ATOM 2087 C C . VAL A 1 276 ? 3.516 -16.344 -24.969 1 98.75 276 VAL A C 1
ATOM 2089 O O . VAL A 1 276 ? 3.127 -16.797 -26.047 1 98.75 276 VAL A O 1
ATOM 2092 N N . ALA A 1 277 ? 2.746 -15.727 -24.094 1 98.56 277 ALA A N 1
ATOM 2093 C CA . ALA A 1 277 ? 1.301 -15.648 -24.297 1 98.56 277 ALA A CA 1
ATOM 2094 C C . ALA A 1 277 ? 0.965 -14.812 -25.531 1 98.56 277 ALA A C 1
ATOM 2096 O O . ALA A 1 277 ? -0.004 -15.102 -26.234 1 98.56 277 ALA A O 1
ATOM 2097 N N . SER A 1 278 ? 1.715 -13.797 -25.766 1 97.75 278 SER A N 1
ATOM 2098 C CA . SER A 1 278 ? 1.483 -12.938 -26.922 1 97.75 278 SER A CA 1
ATOM 2099 C C . SER A 1 278 ? 2.141 -13.508 -28.172 1 97.75 278 SER A C 1
ATOM 2101 O O . SER A 1 278 ? 2.131 -12.867 -29.219 1 97.75 278 SER A O 1
ATOM 2103 N N . LYS A 1 279 ? 2.842 -14.633 -28.094 1 97.12 279 LYS A N 1
ATOM 2104 C CA . LYS A 1 279 ? 3.463 -15.367 -29.188 1 97.12 279 LYS A CA 1
ATOM 2105 C C . LYS A 1 279 ? 4.664 -14.609 -29.75 1 97.12 279 LYS A C 1
ATOM 2107 O O . LYS A 1 279 ? 4.961 -14.695 -30.938 1 97.12 279 LYS A O 1
ATOM 2112 N N . THR A 1 280 ? 5.254 -13.852 -28.906 1 96.88 280 THR A N 1
ATOM 2113 C CA . THR A 1 280 ? 6.461 -13.148 -29.312 1 96.88 280 THR A CA 1
ATOM 2114 C C . THR A 1 280 ? 7.711 -13.898 -28.859 1 96.88 280 THR A C 1
ATOM 2116 O O . THR A 1 280 ? 8.828 -13.562 -29.266 1 96.88 280 THR A O 1
ATOM 2119 N N . LEU A 1 281 ? 7.52 -14.914 -28.078 1 97.5 281 LEU A N 1
ATOM 2120 C CA . LEU A 1 281 ? 8.609 -15.742 -27.594 1 97.5 281 LEU A CA 1
ATOM 2121 C C . LEU A 1 281 ? 8.242 -17.219 -27.656 1 97.5 281 LEU A C 1
ATOM 2123 O O . LEU A 1 281 ? 7.207 -17.625 -27.109 1 97.5 281 LEU A O 1
ATOM 2127 N N . ASP A 1 282 ? 9.023 -18.016 -28.344 1 96 282 ASP A N 1
ATOM 2128 C CA . ASP A 1 282 ? 8.906 -19.469 -28.297 1 96 282 ASP A CA 1
ATOM 2129 C C . ASP A 1 282 ? 9.773 -20.062 -27.188 1 96 282 ASP A C 1
ATOM 2131 O O . ASP A 1 282 ? 11 -20.109 -27.312 1 96 282 ASP A O 1
ATOM 2135 N N . ALA A 1 283 ? 9.125 -20.516 -26.188 1 95.62 283 ALA A N 1
ATOM 2136 C CA . ALA A 1 283 ? 9.883 -20.938 -25.016 1 95.62 283 ALA A CA 1
ATOM 2137 C C . ALA A 1 283 ? 10.25 -22.422 -25.094 1 95.62 283 ALA A C 1
ATOM 2139 O O . ALA A 1 283 ? 11.422 -22.781 -25 1 95.62 283 ALA A O 1
ATOM 2140 N N . ARG A 1 284 ? 9.211 -23.266 -25.266 1 96.94 284 ARG A N 1
ATOM 2141 C CA . ARG A 1 284 ? 9.523 -24.672 -25.484 1 96.94 284 ARG A CA 1
ATOM 2142 C C . ARG A 1 284 ? 9.812 -24.953 -26.953 1 96.94 284 ARG A C 1
ATOM 2144 O O . ARG A 1 284 ? 8.945 -24.797 -27.797 1 96.94 284 ARG A O 1
ATOM 2151 N N . THR A 1 285 ? 10.992 -25.422 -27.234 1 96.62 285 THR A N 1
ATOM 2152 C CA . THR A 1 285 ? 11.383 -25.641 -28.625 1 96.62 285 THR A CA 1
ATOM 2153 C C . THR A 1 285 ? 11.625 -27.125 -28.891 1 96.62 285 THR A C 1
ATOM 2155 O O . THR A 1 285 ? 11.859 -27.516 -30.031 1 96.62 285 THR A O 1
ATOM 2158 N N . SER A 1 286 ? 11.617 -27.891 -27.812 1 97.38 286 SER A N 1
ATOM 2159 C CA . SER A 1 286 ? 11.789 -29.344 -27.891 1 97.38 286 SER A CA 1
ATOM 2160 C C . SER A 1 286 ? 10.93 -30.047 -26.844 1 97.38 286 SER A C 1
ATOM 2162 O O . SER A 1 286 ? 10.688 -29.516 -25.766 1 97.38 286 SER A O 1
ATOM 2164 N N . SER A 1 287 ? 10.531 -31.25 -27.172 1 96.94 287 SER A N 1
ATOM 2165 C CA . SER A 1 287 ? 9.734 -32.062 -26.234 1 96.94 287 SER A CA 1
ATOM 2166 C C . SER A 1 287 ? 10.562 -32.469 -25.031 1 96.94 287 SER A C 1
ATOM 2168 O O . SER A 1 287 ? 10.016 -32.906 -24.016 1 96.94 287 SER A O 1
ATOM 2170 N N . GLU A 1 288 ? 11.867 -32.344 -25.156 1 98.12 288 GLU A N 1
ATOM 2171 C CA . GLU A 1 288 ? 12.75 -32.75 -24.078 1 98.12 288 GLU A CA 1
ATOM 2172 C C . GLU A 1 288 ? 13.078 -31.594 -23.156 1 98.12 288 GLU A C 1
ATOM 2174 O O . GLU A 1 288 ? 13.641 -31.797 -22.078 1 98.12 288 GLU A O 1
ATOM 2179 N N . ASP A 1 289 ? 12.727 -30.359 -23.547 1 98.56 289 ASP A N 1
ATOM 2180 C CA . ASP A 1 289 ? 13.047 -29.188 -22.75 1 98.56 289 ASP A CA 1
ATOM 2181 C C . ASP A 1 289 ? 12.398 -29.266 -21.375 1 98.56 289 ASP A C 1
ATOM 2183 O O . ASP A 1 289 ? 11.219 -29.609 -21.25 1 98.56 289 ASP A O 1
ATOM 2187 N N . ILE A 1 290 ? 13.172 -28.984 -20.359 1 98.75 290 ILE A N 1
ATOM 2188 C CA . ILE A 1 290 ? 12.617 -28.672 -19.047 1 98.75 290 ILE A CA 1
ATOM 2189 C C . ILE A 1 290 ? 12.289 -27.172 -18.984 1 98.75 290 ILE A C 1
ATOM 2191 O O . ILE A 1 290 ? 13.172 -26.328 -19.156 1 98.75 290 ILE A O 1
ATOM 2195 N N . THR A 1 291 ? 11.031 -26.859 -18.844 1 98.88 291 THR A N 1
ATOM 2196 C CA . THR A 1 291 ? 10.633 -25.453 -18.734 1 98.88 291 THR A CA 1
ATOM 2197 C C . THR A 1 291 ? 10.258 -25.109 -17.297 1 98.88 291 THR A C 1
ATOM 2199 O O . THR A 1 291 ? 9.648 -25.922 -16.594 1 98.88 291 THR A O 1
ATOM 2202 N N . ILE A 1 292 ? 10.656 -23.906 -16.859 1 98.94 292 ILE A N 1
ATOM 2203 C CA . ILE A 1 292 ? 10.281 -23.375 -15.547 1 98.94 292 ILE A CA 1
ATOM 2204 C C . ILE A 1 292 ? 9.555 -22.047 -15.711 1 98.94 292 ILE A C 1
ATOM 2206 O O . ILE A 1 292 ? 10.039 -21.156 -16.406 1 98.94 292 ILE A O 1
ATOM 2210 N N . PHE A 1 293 ? 8.406 -21.969 -15.164 1 98.94 293 PHE A N 1
ATOM 2211 C CA . PHE A 1 293 ? 7.754 -20.688 -14.914 1 98.94 293 PHE A CA 1
ATOM 2212 C C . PHE A 1 293 ? 7.949 -20.25 -13.469 1 98.94 293 PHE A C 1
ATOM 2214 O O . PHE A 1 293 ? 7.367 -20.844 -12.555 1 98.94 293 PHE A O 1
ATOM 2221 N N . LYS A 1 294 ? 8.766 -19.25 -13.25 1 98.81 294 LYS A N 1
ATOM 2222 C CA . LYS A 1 294 ? 8.977 -18.656 -11.938 1 98.81 294 LYS A CA 1
ATOM 2223 C C . LYS A 1 294 ? 7.957 -17.547 -11.664 1 98.81 294 LYS A C 1
ATOM 2225 O O . LYS A 1 294 ? 7.98 -16.5 -12.312 1 98.81 294 LYS A O 1
ATOM 2230 N N . SER A 1 295 ? 7.164 -17.844 -10.695 1 98.06 295 SER A N 1
ATOM 2231 C CA . SER A 1 295 ? 6.078 -16.922 -10.359 1 98.06 295 SER A CA 1
ATOM 2232 C C . SER A 1 295 ? 6.359 -16.188 -9.055 1 98.06 295 SER A C 1
ATOM 2234 O O . SER A 1 295 ? 6.574 -16.812 -8.016 1 98.06 295 SER A O 1
ATOM 2236 N N . LEU A 1 296 ? 6.379 -14.891 -9.094 1 95.88 296 LEU A N 1
ATOM 2237 C CA . LEU A 1 296 ? 6.438 -14.078 -7.887 1 95.88 296 LEU A CA 1
ATOM 2238 C C . LEU A 1 296 ? 5.062 -13.531 -7.535 1 95.88 296 LEU A C 1
ATOM 2240 O O . LEU A 1 296 ? 4.738 -13.367 -6.355 1 95.88 296 LEU A O 1
ATOM 2244 N N . GLY A 1 297 ? 4.277 -13.305 -8.477 1 95.81 297 GLY A N 1
ATOM 2245 C CA . GLY A 1 297 ? 2.998 -12.641 -8.297 1 95.81 297 GLY A CA 1
ATOM 2246 C C . GLY A 1 297 ? 3.08 -11.133 -8.461 1 95.81 297 GLY A C 1
ATOM 2247 O O . GLY A 1 297 ? 4.027 -10.508 -7.988 1 95.81 297 GLY A O 1
ATOM 2248 N N . HIS A 1 298 ? 2.111 -10.57 -9.156 1 95.69 298 HIS A N 1
ATOM 2249 C CA . HIS A 1 298 ? 2.113 -9.141 -9.461 1 95.69 298 HIS A CA 1
ATOM 2250 C C . HIS A 1 298 ? 0.723 -8.539 -9.289 1 95.69 298 HIS A C 1
ATOM 2252 O O . HIS A 1 298 ? -0.281 -9.195 -9.57 1 95.69 298 HIS A O 1
ATOM 2258 N N . ILE A 1 299 ? 0.696 -7.289 -8.969 1 96.06 299 ILE A N 1
ATOM 2259 C CA . ILE A 1 299 ? -0.524 -6.586 -8.594 1 96.06 299 ILE A CA 1
ATOM 2260 C C . ILE A 1 299 ? -1.493 -6.559 -9.773 1 96.06 299 ILE A C 1
ATOM 2262 O O . ILE A 1 299 ? -2.713 -6.578 -9.578 1 96.06 299 ILE A O 1
ATOM 2266 N N . VAL A 1 300 ? -1.039 -6.586 -10.984 1 95.69 300 VAL A N 1
ATOM 2267 C CA . VAL A 1 300 ? -1.908 -6.535 -12.156 1 95.69 300 VAL A CA 1
ATOM 2268 C C . VAL A 1 300 ? -2.822 -7.758 -12.172 1 95.69 300 VAL A C 1
ATOM 2270 O O . VAL A 1 300 ? -3.959 -7.684 -12.648 1 95.69 300 VAL A O 1
ATOM 2273 N N . GLN A 1 301 ? -2.344 -8.867 -11.648 1 97.75 301 GLN A N 1
ATOM 2274 C CA . GLN A 1 301 ? -3.145 -10.078 -11.555 1 97.75 301 GLN A CA 1
ATOM 2275 C C . GLN A 1 301 ? -4.316 -9.898 -10.602 1 97.75 301 GLN A 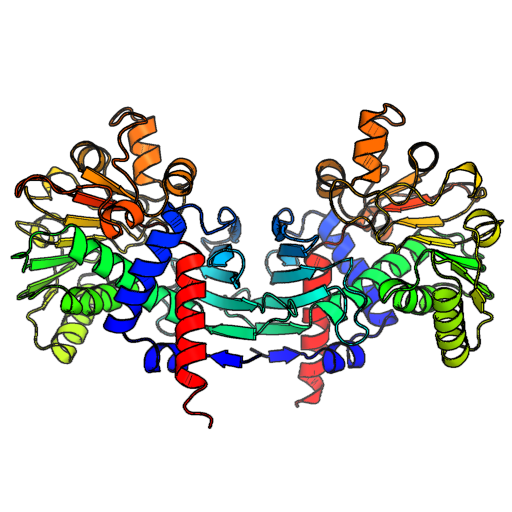C 1
ATOM 2277 O O . GLN A 1 301 ? -5.449 -10.266 -10.914 1 97.75 301 GLN A O 1
ATOM 2282 N N . ASP A 1 302 ? -4.078 -9.297 -9.484 1 97.94 302 ASP A N 1
ATOM 2283 C CA . ASP A 1 302 ? -5.105 -9.055 -8.469 1 97.94 302 ASP A CA 1
ATOM 2284 C C . ASP A 1 302 ? -6.145 -8.047 -8.969 1 97.94 302 ASP A C 1
ATOM 2286 O O . ASP A 1 302 ? -7.348 -8.281 -8.844 1 97.94 302 ASP A O 1
ATOM 2290 N N . ILE A 1 303 ? -5.629 -6.938 -9.539 1 97.12 303 ILE A N 1
ATOM 2291 C CA . ILE A 1 303 ? -6.52 -5.887 -10.023 1 97.12 303 ILE A CA 1
ATOM 2292 C C . ILE A 1 303 ? -7.414 -6.434 -11.125 1 97.12 303 ILE A C 1
ATOM 2294 O O . ILE A 1 303 ? -8.617 -6.168 -11.148 1 97.12 303 ILE A O 1
ATOM 2298 N N . ALA A 1 304 ? -6.836 -7.23 -12.016 1 97.06 304 ALA A N 1
ATOM 2299 C CA . ALA A 1 304 ? -7.609 -7.809 -13.117 1 97.06 304 ALA A CA 1
ATOM 2300 C C . ALA A 1 304 ? -8.703 -8.734 -12.586 1 97.06 304 ALA A C 1
ATOM 2302 O O . ALA A 1 304 ? -9.828 -8.719 -13.086 1 97.06 304 ALA A O 1
ATOM 2303 N N . ALA A 1 305 ? -8.375 -9.555 -11.602 1 98.25 305 ALA A N 1
ATOM 2304 C CA . ALA A 1 305 ? -9.344 -10.477 -11.008 1 98.25 305 ALA A CA 1
ATOM 2305 C C . ALA A 1 305 ? -10.508 -9.719 -10.375 1 98.25 305 ALA A C 1
ATOM 2307 O O . ALA A 1 305 ? -11.672 -10.055 -10.602 1 98.25 305 ALA A O 1
ATOM 2308 N N . VAL A 1 306 ? -10.203 -8.688 -9.625 1 97.94 306 VAL A N 1
ATOM 2309 C CA . VAL A 1 306 ? -11.234 -7.918 -8.938 1 97.94 306 VAL A CA 1
ATOM 2310 C C . VAL A 1 306 ? -12.094 -7.184 -9.961 1 97.94 306 VAL A C 1
ATOM 2312 O O . VAL A 1 306 ? -13.32 -7.121 -9.82 1 97.94 306 VAL A O 1
ATOM 2315 N N . ALA A 1 307 ? -11.438 -6.594 -10.969 1 95.69 307 ALA A N 1
ATOM 2316 C CA . ALA A 1 307 ? -12.18 -5.91 -12.023 1 95.69 307 ALA A CA 1
ATOM 2317 C C . ALA A 1 307 ? -13.172 -6.855 -12.695 1 95.69 307 ALA A C 1
ATOM 2319 O O . ALA A 1 307 ? -14.305 -6.469 -12.992 1 95.69 307 ALA A O 1
ATOM 2320 N N . TYR A 1 308 ? -12.766 -8.07 -12.953 1 96.88 308 TYR A N 1
ATOM 2321 C CA . TYR A 1 308 ? -13.625 -9.07 -13.57 1 96.88 308 TYR A CA 1
ATOM 2322 C C . TYR A 1 308 ? -14.844 -9.352 -12.703 1 96.88 308 TYR A C 1
ATOM 2324 O O . TYR A 1 308 ? -15.977 -9.375 -13.188 1 96.88 308 TYR A O 1
ATOM 2332 N N . ILE A 1 309 ? -14.609 -9.586 -11.391 1 97.69 309 ILE A N 1
ATOM 2333 C CA . ILE A 1 309 ? -15.695 -9.867 -10.461 1 97.69 309 ILE A CA 1
ATOM 2334 C C . ILE A 1 309 ? -16.672 -8.695 -10.438 1 97.69 309 ILE A C 1
ATOM 2336 O O . ILE A 1 309 ? -17.891 -8.891 -10.445 1 97.69 309 ILE A O 1
ATOM 2340 N N . ALA A 1 310 ? -16.125 -7.496 -10.398 1 96.06 310 ALA A N 1
ATOM 2341 C CA . ALA A 1 310 ? -16.953 -6.293 -10.359 1 96.06 310 ALA A CA 1
ATOM 2342 C C . ALA A 1 310 ? -17.828 -6.203 -11.602 1 96.06 310 ALA A C 1
ATOM 2344 O O . ALA A 1 310 ? -19.016 -5.867 -11.5 1 96.06 310 ALA A O 1
ATOM 2345 N N . GLU A 1 311 ? -17.281 -6.48 -12.719 1 94.81 311 GLU A N 1
ATOM 2346 C CA . GLU A 1 311 ? -18.031 -6.43 -13.969 1 94.81 311 GLU A CA 1
ATOM 2347 C C . GLU A 1 311 ? -19.094 -7.523 -14.016 1 94.81 311 GLU A C 1
ATOM 2349 O O . GLU A 1 311 ? -20.234 -7.273 -14.414 1 94.81 311 GLU A O 1
ATOM 2354 N N . LYS A 1 312 ? -18.719 -8.68 -13.633 1 94.62 312 LYS A N 1
ATOM 2355 C CA . LYS A 1 312 ? -19.609 -9.836 -13.68 1 94.62 312 LYS A CA 1
ATOM 2356 C C . LYS A 1 312 ? -20.812 -9.641 -12.75 1 94.62 312 LYS A C 1
ATOM 2358 O O . LYS A 1 312 ? -21.922 -10.109 -13.047 1 94.62 312 LYS A O 1
ATOM 2363 N N . THR A 1 313 ? -20.656 -8.977 -11.688 1 93.88 313 THR A N 1
ATOM 2364 C CA . THR A 1 313 ? -21.703 -8.867 -10.672 1 93.88 313 THR A CA 1
ATOM 2365 C C . THR A 1 313 ? -22.531 -7.602 -10.898 1 93.88 313 THR A C 1
ATOM 2367 O O . THR A 1 313 ? -23.5 -7.363 -10.18 1 93.88 313 THR A O 1
ATOM 2370 N N . LYS A 1 314 ? -22.016 -6.609 -11.617 1 84.88 314 LYS A N 1
ATOM 2371 C CA . LYS A 1 314 ? -22.844 -5.469 -11.992 1 84.88 314 LYS A CA 1
ATOM 2372 C C . LYS A 1 314 ? -24.141 -5.93 -12.672 1 84.88 314 LYS A C 1
ATOM 2374 O O . LYS A 1 314 ? -25.203 -5.332 -12.477 1 84.88 314 LYS A O 1
ATOM 2379 N N . GLU A 1 315 ? -24.016 -6.891 -13.453 1 65.75 315 GLU A N 1
ATOM 2380 C CA . GLU A 1 315 ? -25.109 -7.434 -14.25 1 65.75 315 GLU A CA 1
ATOM 2381 C C . GLU A 1 315 ? -26.156 -8.125 -13.367 1 65.75 315 GLU A C 1
ATOM 2383 O O . GLU A 1 315 ? -27.328 -8.18 -13.719 1 65.75 315 GLU A O 1
ATOM 2388 N N . VAL A 1 316 ? -25.859 -8.695 -12.203 1 51.16 316 VAL A N 1
ATOM 2389 C CA . VAL A 1 316 ? -26.844 -9.422 -11.398 1 51.16 316 VAL A CA 1
ATOM 2390 C C . VAL A 1 316 ? -27.656 -8.438 -10.555 1 51.16 316 VAL A C 1
ATOM 2392 O O . VAL A 1 316 ? -28.75 -8.766 -10.086 1 51.16 316 VAL A O 1
ATOM 2395 N N . THR A 1 317 ? -27.078 -7.359 -10 1 44.53 317 THR A N 1
ATOM 2396 C CA . THR A 1 317 ? -27.859 -6.438 -9.188 1 44.53 317 THR A CA 1
ATOM 2397 C C . THR A 1 317 ? -28.828 -5.648 -10.047 1 44.53 317 THR A C 1
ATOM 2399 O O . THR A 1 317 ? -29.656 -4.895 -9.531 1 44.53 317 THR A O 1
ATOM 2402 N N . GLN A 1 318 ? -28.719 -5.676 -11.359 1 34.5 318 GLN A N 1
ATOM 2403 C CA . GLN A 1 318 ? -29.891 -5.215 -12.07 1 34.5 318 GLN A CA 1
ATOM 2404 C C . GLN A 1 318 ? -30.938 -6.328 -12.203 1 34.5 318 GLN A C 1
ATOM 2406 O O . GLN A 1 318 ? -30.609 -7.445 -12.609 1 34.5 318 GLN A O 1
ATOM 2411 N N . MET B 1 1 ? -14.391 -7.027 10.039 1 89.31 1 MET B N 1
ATOM 2412 C CA . MET B 1 1 ? -13.82 -5.797 9.492 1 89.31 1 MET B CA 1
ATOM 2413 C C . MET B 1 1 ? -14.836 -4.66 9.539 1 89.31 1 MET B C 1
ATOM 2415 O O . MET B 1 1 ? -15.945 -4.793 9.016 1 89.31 1 MET B O 1
ATOM 2419 N N . ARG B 1 2 ? -14.562 -3.633 10.219 1 94.44 2 ARG B N 1
ATOM 2420 C CA . ARG B 1 2 ? -15.445 -2.479 10.359 1 94.44 2 ARG B CA 1
ATOM 2421 C C . ARG B 1 2 ? -15.109 -1.402 9.328 1 94.44 2 ARG B C 1
ATOM 2423 O O . ARG B 1 2 ? -13.938 -1.192 9.008 1 94.44 2 ARG B O 1
ATOM 2430 N N . VAL B 1 3 ? -16.156 -0.759 8.883 1 94.94 3 VAL B N 1
ATOM 2431 C CA . VAL B 1 3 ? -15.961 0.301 7.895 1 94.94 3 VAL B CA 1
ATOM 2432 C C . VAL B 1 3 ? -16.375 1.644 8.492 1 94.94 3 VAL B C 1
ATOM 2434 O O . VAL B 1 3 ? -17.469 1.778 9.047 1 94.94 3 VAL B O 1
ATOM 2437 N N . PHE B 1 4 ? -15.562 2.602 8.445 1 96.94 4 PHE B N 1
ATOM 2438 C CA . PHE B 1 4 ? -15.836 3.955 8.914 1 96.94 4 PHE B CA 1
ATOM 2439 C C . PHE B 1 4 ? -15.875 4.934 7.746 1 96.94 4 PHE B C 1
ATOM 2441 O O . PHE B 1 4 ? -14.836 5.242 7.152 1 96.94 4 PHE B O 1
ATOM 2448 N N . SER B 1 5 ? -17.031 5.426 7.449 1 96.06 5 SER B N 1
ATOM 2449 C CA . SER B 1 5 ? -17.219 6.422 6.402 1 96.06 5 SER B CA 1
ATOM 2450 C C . SER B 1 5 ? -16.594 7.758 6.793 1 96.06 5 SER B C 1
ATOM 2452 O O . SER B 1 5 ? -16.141 7.93 7.926 1 96.06 5 SER B O 1
ATOM 2454 N N . ALA B 1 6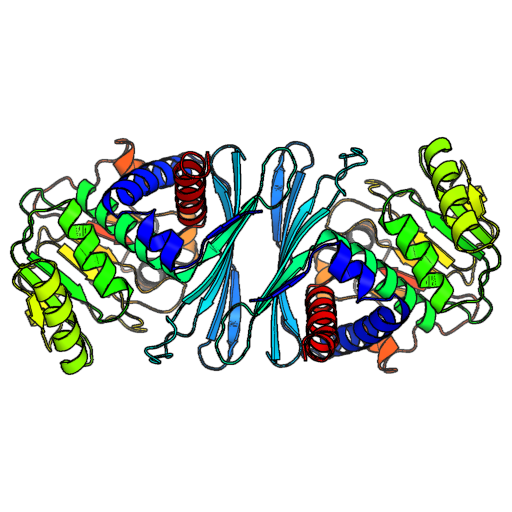 ? -16.578 8.688 5.816 1 96.25 6 ALA B N 1
ATOM 2455 C CA . ALA B 1 6 ? -16.109 10.039 6.121 1 96.25 6 ALA B CA 1
ATOM 2456 C C . ALA B 1 6 ? -16.922 10.648 7.262 1 96.25 6 ALA B C 1
ATOM 2458 O O . ALA B 1 6 ? -16.344 11.273 8.164 1 96.25 6 ALA B O 1
ATOM 2459 N N . LYS B 1 7 ? -18.203 10.469 7.23 1 97 7 LYS B N 1
ATOM 2460 C CA . LYS B 1 7 ? -19.078 10.992 8.273 1 97 7 LYS B CA 1
ATOM 2461 C C . LYS B 1 7 ? -18.766 10.367 9.625 1 97 7 LYS B C 1
ATOM 2463 O O . LYS B 1 7 ? -18.766 11.055 10.648 1 97 7 LYS B O 1
ATOM 2468 N N . ASP B 1 8 ? -18.531 9.016 9.609 1 97.12 8 ASP B N 1
ATOM 2469 C CA . ASP B 1 8 ? -18.141 8.344 10.852 1 97.12 8 ASP B CA 1
ATOM 2470 C C . ASP B 1 8 ? -16.875 8.953 11.43 1 97.12 8 ASP B C 1
ATOM 2472 O O . ASP B 1 8 ? -16.797 9.203 12.641 1 97.12 8 ASP B O 1
ATOM 2476 N N . VAL B 1 9 ? -15.859 9.188 10.586 1 98.12 9 VAL B N 1
ATOM 2477 C CA . VAL B 1 9 ? -14.586 9.75 11.016 1 98.12 9 VAL B CA 1
ATOM 2478 C C . VAL B 1 9 ? -14.812 11.133 11.625 1 98.12 9 VAL B C 1
ATOM 2480 O O . VAL B 1 9 ? -14.367 11.406 12.742 1 98.12 9 VAL B O 1
ATOM 2483 N N . GLU B 1 10 ? -15.539 11.945 10.938 1 97.38 10 GLU B N 1
ATOM 2484 C CA . GLU B 1 10 ? -15.789 13.32 11.375 1 97.38 10 GLU B CA 1
ATOM 2485 C C . GLU B 1 10 ? -16.562 13.352 12.688 1 97.38 10 GLU B C 1
ATOM 2487 O O . GLU B 1 10 ? -16.344 14.242 13.516 1 97.38 10 GLU B O 1
ATOM 2492 N N . THR B 1 11 ? -17.406 12.406 12.875 1 97.25 11 THR B N 1
ATOM 2493 C CA . THR B 1 11 ? -18.25 12.344 14.07 1 97.25 11 THR B CA 1
ATOM 2494 C C . THR B 1 11 ? -17.438 11.883 15.273 1 97.25 11 THR B C 1
ATOM 2496 O O . THR B 1 11 ? -17.609 12.398 16.375 1 97.25 11 THR B O 1
ATOM 2499 N N . HIS B 1 12 ? -16.531 11 15.078 1 97.75 12 HIS B N 1
ATOM 2500 C CA . HIS B 1 12 ? -15.945 10.312 16.219 1 97.75 12 HIS B CA 1
ATOM 2501 C C . HIS B 1 12 ? -14.516 10.766 16.484 1 97.75 12 HIS B C 1
ATOM 2503 O O . HIS B 1 12 ? -13.945 10.469 17.531 1 97.75 12 HIS B O 1
ATOM 2509 N N . LEU B 1 13 ? -13.914 11.5 15.562 1 98.38 13 LEU B N 1
ATOM 2510 C CA . LEU B 1 13 ? -12.547 12 15.719 1 98.38 13 LEU B CA 1
ATOM 2511 C C . LEU B 1 13 ? -12.531 13.516 15.844 1 98.38 13 LEU B C 1
ATOM 2513 O O . LEU B 1 13 ? -12.367 14.227 14.852 1 98.38 13 LEU B O 1
ATOM 2517 N N . THR B 1 14 ? -12.633 13.969 17.062 1 98.44 14 THR B N 1
ATOM 2518 C CA . THR B 1 14 ? -12.578 15.406 17.297 1 98.44 14 THR B CA 1
ATOM 2519 C C . THR B 1 14 ? -11.141 15.914 17.203 1 98.44 14 THR B C 1
ATOM 2521 O O . THR B 1 14 ? -10.188 15.148 17.375 1 98.44 14 THR B O 1
ATOM 2524 N N . TYR B 1 15 ? -10.961 17.188 17.031 1 98.56 15 TYR B N 1
ATOM 2525 C CA . TYR B 1 15 ? -9.625 17.75 16.953 1 98.56 15 TYR B CA 1
ATOM 2526 C C . TYR B 1 15 ? -8.875 17.578 18.266 1 98.56 15 TYR B C 1
ATOM 2528 O O . TYR B 1 15 ? -7.707 17.188 18.281 1 98.56 15 TYR B O 1
ATOM 2536 N N . ILE B 1 16 ? -9.523 17.859 19.359 1 98.25 16 ILE B N 1
ATOM 2537 C CA . ILE B 1 16 ? -8.875 17.797 20.672 1 98.25 16 ILE B CA 1
ATOM 2538 C C . ILE B 1 16 ? -8.406 16.375 20.953 1 98.25 16 ILE B C 1
ATOM 2540 O O . ILE B 1 16 ? -7.281 16.172 21.422 1 98.25 16 ILE B O 1
ATOM 2544 N N . ASP B 1 17 ? -9.242 15.391 20.672 1 98.25 17 ASP B N 1
ATOM 2545 C CA . ASP B 1 17 ? -8.828 14 20.828 1 98.25 17 ASP B CA 1
ATOM 2546 C C . ASP B 1 17 ? -7.676 13.656 19.891 1 98.25 17 ASP B C 1
ATOM 2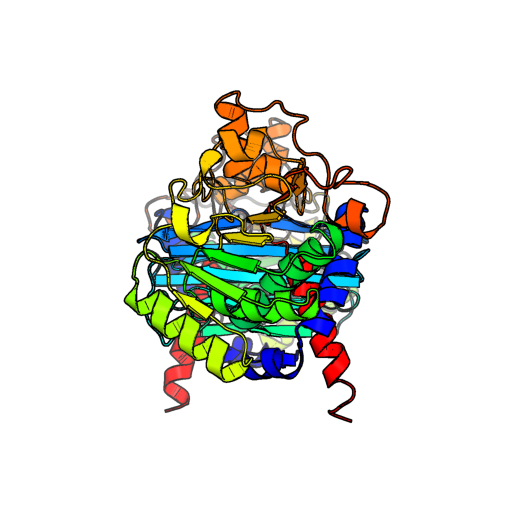548 O O . ASP B 1 17 ? -6.719 12.992 20.297 1 98.25 17 ASP B O 1
ATOM 2552 N N . CYS B 1 18 ? -7.789 14.109 18.688 1 98.75 18 CYS B N 1
ATOM 2553 C CA . CYS B 1 18 ? -6.797 13.758 17.688 1 98.75 18 CYS B CA 1
ATOM 2554 C C . CYS B 1 18 ? -5.453 14.398 17.984 1 98.75 18 CYS B C 1
ATOM 2556 O O . CYS B 1 18 ? -4.402 13.82 17.719 1 98.75 18 CYS B O 1
ATOM 2558 N N . ILE B 1 19 ? -5.438 15.633 18.547 1 98.88 19 ILE B N 1
ATOM 2559 C CA . ILE B 1 19 ? -4.199 16.297 18.953 1 98.88 19 ILE B CA 1
ATOM 2560 C C . ILE B 1 19 ? -3.455 15.422 19.953 1 98.88 19 ILE B C 1
ATOM 2562 O O . ILE B 1 19 ? -2.246 15.203 19.828 1 98.88 19 ILE B O 1
ATOM 2566 N N . ARG B 1 20 ? -4.18 14.891 20.891 1 98.44 20 ARG B N 1
ATOM 2567 C CA . ARG B 1 20 ? -3.588 14.008 21.891 1 98.44 20 ARG B CA 1
ATOM 2568 C C . ARG B 1 20 ? -3.049 12.734 21.25 1 98.44 20 ARG B C 1
ATOM 2570 O O . ARG B 1 20 ? -1.93 12.312 21.547 1 98.44 20 ARG B O 1
ATOM 2577 N N . ILE B 1 21 ? -3.826 12.172 20.406 1 97.62 21 ILE B N 1
ATOM 2578 C CA . ILE B 1 21 ? -3.475 10.938 19.703 1 97.62 21 ILE B CA 1
ATOM 2579 C C . ILE B 1 21 ? -2.232 11.156 18.844 1 97.62 21 ILE B C 1
ATOM 2581 O O . ILE B 1 21 ? -1.35 10.297 18.781 1 97.62 21 ILE B O 1
ATOM 2585 N N . MET B 1 22 ? -2.18 12.297 18.156 1 98.5 22 MET B N 1
ATOM 2586 C CA . MET B 1 22 ? -1.034 12.625 17.312 1 98.5 22 MET B CA 1
ATOM 2587 C C . MET B 1 22 ? 0.231 12.781 18.141 1 98.5 22 MET B C 1
ATOM 2589 O O . MET B 1 22 ? 1.313 12.375 17.719 1 98.5 22 MET B O 1
ATOM 2593 N N . GLN B 1 23 ? 0.087 13.406 19.312 1 98.5 23 GLN B N 1
ATOM 2594 C CA . GLN B 1 23 ? 1.244 13.547 20.188 1 98.5 23 GLN B CA 1
ATOM 2595 C C . GLN B 1 23 ? 1.829 12.18 20.562 1 98.5 23 GLN B C 1
ATOM 2597 O O . GLN B 1 23 ? 3.037 11.969 20.438 1 98.5 23 GLN B O 1
ATOM 2602 N N . ASP B 1 24 ? 0.992 11.289 20.953 1 96.94 24 ASP B N 1
ATOM 2603 C CA . ASP B 1 24 ? 1.431 9.945 21.328 1 96.94 24 ASP B CA 1
ATOM 2604 C C . ASP B 1 24 ? 2.068 9.227 20.141 1 96.94 24 ASP B C 1
ATOM 2606 O O . ASP B 1 24 ? 3.115 8.594 20.281 1 96.94 24 ASP B O 1
ATOM 2610 N N . ALA B 1 25 ? 1.434 9.32 19 1 96.56 25 ALA B N 1
ATOM 2611 C CA . ALA B 1 25 ? 1.919 8.648 17.797 1 96.56 25 ALA B CA 1
ATOM 2612 C C . ALA B 1 25 ? 3.299 9.164 17.406 1 96.56 25 ALA B C 1
ATOM 2614 O O . ALA B 1 25 ? 4.18 8.383 17.047 1 96.56 25 ALA B O 1
ATOM 2615 N N . MET B 1 26 ? 3.484 10.484 17.484 1 97.5 26 MET B N 1
ATOM 2616 C CA . MET B 1 26 ? 4.754 11.062 17.062 1 97.5 26 MET B CA 1
ATOM 2617 C C . MET B 1 26 ? 5.863 10.742 18.047 1 97.5 26 MET B C 1
ATOM 2619 O O . MET B 1 26 ? 7.02 10.57 17.656 1 97.5 26 MET B O 1
ATOM 2623 N N . ILE B 1 27 ? 5.539 10.648 19.359 1 97.44 27 ILE B N 1
ATOM 2624 C CA . ILE B 1 27 ? 6.516 10.211 20.344 1 97.44 27 ILE B CA 1
ATOM 2625 C C . ILE B 1 27 ? 6.98 8.789 20.016 1 97.44 27 ILE B C 1
ATOM 2627 O O . ILE B 1 27 ? 8.18 8.508 20.016 1 97.44 27 ILE B O 1
ATOM 2631 N N . LYS B 1 28 ? 6.043 7.941 19.688 1 94.88 28 LYS B N 1
ATOM 2632 C CA . LYS B 1 28 ? 6.383 6.566 19.344 1 94.88 28 LYS B CA 1
ATOM 2633 C C . LYS B 1 28 ? 7.25 6.512 18.094 1 94.88 28 LYS B C 1
ATOM 2635 O O . LYS B 1 28 ? 8.195 5.723 18.016 1 94.88 28 LYS B O 1
ATOM 2640 N N . LEU B 1 29 ? 6.918 7.312 17.125 1 94.81 29 LEU B N 1
ATOM 2641 C CA . LEU B 1 29 ? 7.684 7.34 15.883 1 94.81 29 LEU B CA 1
ATOM 2642 C C . LEU B 1 29 ? 9.133 7.734 16.156 1 94.81 29 LEU B C 1
ATOM 2644 O O . LEU B 1 29 ? 10.055 7.078 15.664 1 94.81 29 LEU B O 1
ATOM 2648 N N . SER B 1 30 ? 9.352 8.742 16.953 1 95.31 30 SER B N 1
ATOM 2649 C CA . SER B 1 30 ? 10.695 9.258 17.203 1 95.31 30 SER B CA 1
ATOM 2650 C C . SER B 1 30 ? 11.477 8.336 18.141 1 95.31 30 SER B C 1
ATOM 2652 O O . SER B 1 30 ? 12.703 8.422 18.219 1 95.31 30 SER B O 1
ATOM 2654 N N . SER B 1 31 ? 10.805 7.512 18.906 1 91.75 31 SER B N 1
ATOM 2655 C CA . SER B 1 31 ? 11.461 6.605 19.844 1 91.75 31 SER B CA 1
ATOM 2656 C C . SER B 1 31 ? 11.766 5.262 19.188 1 91.75 31 SER B C 1
ATOM 2658 O O . SER B 1 31 ? 12.172 4.312 19.859 1 91.75 31 SER B O 1
ATOM 2660 N N . ASN B 1 32 ? 11.508 5.086 17.891 1 82.38 32 ASN B N 1
ATOM 2661 C CA . ASN B 1 32 ? 11.773 3.889 17.109 1 82.38 32 ASN B CA 1
ATOM 2662 C C . ASN B 1 32 ? 10.953 2.701 17.594 1 82.38 32 ASN B C 1
ATOM 2664 O O . ASN B 1 32 ? 11.43 1.567 17.609 1 82.38 32 ASN B O 1
ATOM 2668 N N . GLU B 1 33 ? 9.836 3.066 18.047 1 82.88 33 GLU B N 1
ATOM 2669 C CA . GLU B 1 33 ? 8.891 2.023 18.453 1 82.88 33 GLU B CA 1
ATOM 2670 C C . GLU B 1 33 ? 7.957 1.655 17.312 1 82.88 33 GLU B C 1
ATOM 2672 O O . GLU B 1 33 ? 6.996 0.908 17.5 1 82.88 33 GLU B O 1
ATOM 2677 N N . THR B 1 34 ? 8.18 2.277 16.219 1 83.81 34 THR B N 1
ATOM 2678 C CA . THR B 1 34 ? 7.367 2.033 15.031 1 83.81 34 THR B CA 1
ATOM 2679 C C . THR B 1 34 ? 8.25 1.615 13.859 1 83.81 34 THR B C 1
ATOM 2681 O O . THR B 1 34 ? 9.469 1.766 13.906 1 83.81 34 THR B O 1
ATOM 2684 N N . ARG B 1 35 ? 7.625 0.943 12.953 1 83.94 35 ARG B N 1
ATOM 2685 C CA . ARG B 1 35 ? 8.242 0.654 11.664 1 83.94 35 ARG B CA 1
ATOM 2686 C C . ARG B 1 35 ? 7.395 1.19 10.523 1 83.94 35 ARG B C 1
ATOM 2688 O O . ARG B 1 35 ? 6.164 1.106 10.562 1 83.94 35 ARG B O 1
ATOM 2695 N N . GLN B 1 36 ? 8.016 1.83 9.695 1 85 36 GLN B N 1
ATOM 2696 C CA . GLN B 1 36 ? 7.266 2.316 8.539 1 85 36 GLN B CA 1
ATOM 2697 C C . GLN B 1 36 ? 8.102 2.232 7.266 1 85 36 GLN B C 1
ATOM 2699 O O . GLN B 1 36 ? 9.328 2.357 7.309 1 85 36 GLN B O 1
ATOM 2704 N N . MET B 1 37 ? 7.418 1.957 6.246 1 82.69 37 MET B N 1
ATOM 2705 C CA . MET B 1 37 ? 8.023 2.025 4.918 1 82.69 37 MET B CA 1
ATOM 2706 C C . MET B 1 37 ? 8.031 3.459 4.398 1 82.69 37 MET B C 1
ATOM 2708 O O . MET B 1 37 ? 7.203 4.277 4.805 1 82.69 37 MET B O 1
ATOM 2712 N N . LEU B 1 38 ? 9.055 3.709 3.602 1 80.06 38 LEU B N 1
ATOM 2713 C CA . LEU B 1 38 ? 8.992 4.992 2.906 1 80.06 38 LEU B CA 1
ATOM 2714 C C . LEU B 1 38 ? 7.77 5.062 2.002 1 80.06 38 LEU B C 1
ATOM 2716 O O . LEU B 1 38 ? 7.426 4.082 1.335 1 80.06 38 LEU B O 1
ATOM 2720 N N . ARG B 1 39 ? 7.172 6.152 2.037 1 84.44 39 ARG B N 1
ATOM 2721 C CA . ARG B 1 39 ? 6.02 6.363 1.166 1 84.44 39 ARG B CA 1
ATOM 2722 C C . ARG B 1 39 ? 6.375 6.062 -0.287 1 84.44 39 ARG B C 1
ATOM 2724 O O . ARG B 1 39 ? 7.418 6.488 -0.779 1 84.44 39 ARG B O 1
ATOM 2731 N N . GLN B 1 40 ? 5.512 5.277 -0.905 1 88.38 40 GLN B N 1
ATOM 2732 C CA . GLN B 1 40 ? 5.641 5.062 -2.342 1 88.38 40 GLN B CA 1
ATOM 2733 C C . GLN B 1 40 ? 4.617 5.883 -3.115 1 88.38 40 GLN B C 1
ATOM 2735 O O . GLN B 1 40 ? 3.469 6.02 -2.686 1 88.38 40 GLN B O 1
ATOM 2740 N N . ILE B 1 41 ? 5.098 6.473 -4.168 1 87.44 41 ILE B N 1
ATOM 2741 C CA . ILE B 1 41 ? 4.219 7.289 -5 1 87.44 41 ILE B CA 1
ATOM 2742 C C . ILE B 1 41 ? 4.242 6.773 -6.438 1 87.44 41 ILE B C 1
ATOM 2744 O O . ILE B 1 41 ? 5.312 6.629 -7.035 1 87.44 41 ILE B O 1
ATOM 2748 N N . LEU B 1 42 ? 3.154 6.402 -6.941 1 88.06 42 LEU B N 1
ATOM 2749 C CA . LEU B 1 42 ? 2.975 5.988 -8.328 1 88.06 42 LEU B CA 1
ATOM 2750 C C . LEU B 1 42 ? 2.316 7.098 -9.141 1 88.06 42 LEU B C 1
ATOM 2752 O O . LEU B 1 42 ? 1.145 7.418 -8.93 1 88.06 42 LEU B O 1
ATOM 2756 N N . PRO B 1 43 ? 3.027 7.715 -10.055 1 86.19 43 PRO B N 1
ATOM 2757 C CA . PRO B 1 43 ? 2.385 8.695 -10.93 1 86.19 43 PRO B CA 1
ATOM 2758 C C . PRO B 1 43 ? 1.31 8.078 -11.82 1 86.19 43 PRO B C 1
ATOM 2760 O O . PRO B 1 43 ? 1.522 7.008 -12.398 1 86.19 43 PRO B O 1
ATOM 2763 N N . LEU B 1 44 ? 0.115 8.625 -11.914 1 86.38 44 LEU B N 1
ATOM 2764 C CA . LEU B 1 44 ? -1.001 8.133 -12.719 1 86.38 44 LEU B CA 1
ATOM 2765 C C . LEU B 1 44 ? -1.212 9.008 -13.945 1 86.38 44 LEU B C 1
ATOM 2767 O O . LEU B 1 44 ? -2.17 8.812 -14.695 1 86.38 44 LEU B O 1
ATOM 2771 N N . GLY B 1 45 ? -0.365 9.961 -14.195 1 76.69 45 GLY B N 1
ATOM 2772 C CA . GLY B 1 45 ? -0.525 10.906 -15.289 1 76.69 45 GLY B CA 1
ATOM 2773 C C . GLY B 1 45 ? -1.331 12.133 -14.906 1 76.69 45 GLY B C 1
ATOM 2774 O O . GLY B 1 45 ? -2.004 12.141 -13.867 1 76.69 45 GLY B O 1
ATOM 2775 N N . ALA B 1 46 ? -1.327 13.172 -15.672 1 72 46 ALA B N 1
ATOM 2776 C CA . ALA B 1 46 ? -2.1 14.406 -15.547 1 72 46 ALA B CA 1
ATOM 2777 C C . ALA B 1 46 ? -2.064 14.938 -14.117 1 72 46 ALA B C 1
ATOM 2779 O O . ALA B 1 46 ? -3.105 15.273 -13.547 1 72 46 ALA B O 1
ATOM 2780 N N . ASP B 1 47 ? -1.092 14.828 -13.43 1 75.44 47 ASP B N 1
ATOM 2781 C CA . ASP B 1 47 ? -0.854 15.391 -12.102 1 75.44 47 ASP B CA 1
ATOM 2782 C C . ASP B 1 47 ? -1.529 14.539 -11.023 1 75.44 47 ASP B C 1
ATOM 2784 O O . ASP B 1 47 ? -1.76 15.016 -9.906 1 75.44 47 ASP B O 1
ATOM 2788 N N . LYS B 1 48 ? -1.934 13.359 -11.492 1 86.56 48 LYS B N 1
ATOM 2789 C CA . LYS B 1 48 ? -2.502 12.43 -10.523 1 86.56 48 LYS B CA 1
ATOM 2790 C C . LYS B 1 48 ? -1.434 11.484 -9.977 1 86.56 48 LYS B C 1
ATOM 2792 O O . LYS B 1 48 ? -0.466 11.164 -10.672 1 86.56 48 LYS B O 1
ATOM 2797 N N . MET B 1 49 ? -1.63 11.18 -8.719 1 89.38 49 MET B N 1
ATOM 2798 C CA . MET B 1 49 ? -0.679 10.281 -8.07 1 89.38 49 MET B CA 1
ATOM 2799 C C . MET B 1 49 ? -1.396 9.289 -7.16 1 89.38 49 MET B C 1
ATOM 2801 O O . MET B 1 49 ? -2.471 9.594 -6.637 1 89.38 49 MET B O 1
ATOM 2805 N N . PHE B 1 50 ? -0.823 8.203 -7.086 1 91.81 50 PHE B N 1
ATOM 2806 C CA . PHE B 1 50 ? -1.274 7.188 -6.145 1 91.81 50 PHE B CA 1
ATOM 2807 C C . PHE B 1 50 ? -0.22 6.934 -5.074 1 91.81 50 PHE B C 1
ATOM 2809 O O . PHE B 1 50 ? 0.886 6.484 -5.383 1 91.81 50 PHE B O 1
ATOM 2816 N N . GLY B 1 51 ? -0.594 7.293 -3.811 1 93.31 51 GLY B N 1
ATOM 2817 C CA . GLY B 1 51 ? 0.33 7.141 -2.697 1 93.31 51 GLY B CA 1
ATOM 2818 C C . GLY B 1 51 ? -0.009 5.965 -1.799 1 93.31 51 GLY B C 1
ATOM 2819 O O . GLY B 1 51 ? -1.183 5.699 -1.532 1 93.31 51 GLY B O 1
ATOM 2820 N N . ILE B 1 52 ? 1.026 5.234 -1.36 1 94.69 52 ILE B N 1
ATOM 2821 C CA . ILE B 1 52 ? 0.876 4.094 -0.464 1 94.69 52 ILE B CA 1
ATOM 2822 C C . ILE B 1 52 ? 1.825 4.238 0.722 1 94.69 52 ILE B C 1
ATOM 2824 O O . ILE B 1 52 ? 3.025 4.461 0.542 1 94.69 52 ILE B O 1
ATOM 2828 N N . MET B 1 53 ? 1.259 4.184 1.846 1 94.88 53 MET B N 1
ATOM 2829 C CA . MET B 1 53 ? 2.025 4.168 3.088 1 94.88 53 MET B CA 1
ATOM 2830 C C . MET B 1 53 ? 1.688 2.941 3.924 1 94.88 53 MET B C 1
ATOM 2832 O O . MET B 1 53 ? 0.528 2.527 3.988 1 94.88 53 MET B O 1
ATOM 2836 N N . GLY B 1 54 ? 2.67 2.344 4.57 1 94.5 54 GLY B N 1
ATOM 2837 C CA . GLY B 1 54 ? 2.469 1.208 5.457 1 94.5 54 GLY B CA 1
ATOM 2838 C C . GLY B 1 54 ? 3.395 1.22 6.656 1 94.5 54 GLY B C 1
ATOM 2839 O O . GLY B 1 54 ? 4.516 1.727 6.582 1 94.5 54 GLY B O 1
ATOM 2840 N N . GLY B 1 55 ? 2.881 0.656 7.688 1 94.06 55 GLY B N 1
ATOM 2841 C CA . GLY B 1 55 ? 3.709 0.619 8.883 1 94.06 55 GLY B CA 1
ATOM 2842 C C . GLY B 1 55 ? 2.98 0.07 10.094 1 94.06 55 GLY B C 1
ATOM 2843 O O . GLY B 1 55 ? 1.911 -0.527 9.969 1 94.06 55 GLY B O 1
ATOM 2844 N N . THR B 1 56 ? 3.658 0.173 11.227 1 91.81 56 THR B N 1
ATOM 2845 C CA . THR B 1 56 ? 3.133 -0.322 12.5 1 91.81 56 THR B CA 1
ATOM 2846 C C . THR B 1 56 ? 3.049 0.803 13.523 1 91.81 56 THR B C 1
ATOM 2848 O O . THR B 1 56 ? 3.801 1.777 13.445 1 91.81 56 THR B O 1
ATOM 2851 N N . LEU B 1 57 ? 2.125 0.694 14.398 1 88.62 57 LEU B N 1
ATOM 2852 C CA . LEU B 1 57 ? 2.062 1.521 15.602 1 88.62 57 LEU B CA 1
ATOM 2853 C C . LEU B 1 57 ? 2.49 0.727 16.828 1 88.62 57 LEU B C 1
ATOM 2855 O O . LEU B 1 57 ? 1.837 -0.252 17.203 1 88.62 57 LEU B O 1
ATOM 2859 N N . GLY B 1 58 ? 3.521 1.155 17.484 1 79.56 58 GLY B N 1
ATOM 2860 C CA . GLY B 1 58 ? 4.086 0.388 18.594 1 79.56 58 GLY B CA 1
ATOM 2861 C C . GLY B 1 58 ? 4.805 -0.867 18.125 1 79.56 58 GLY B C 1
ATOM 2862 O O . GLY B 1 58 ? 5.219 -0.966 16.969 1 79.56 58 GLY B O 1
ATOM 2863 N N . ASP B 1 59 ? 5.152 -1.678 19.078 1 71.06 59 ASP B N 1
ATOM 2864 C CA . ASP B 1 59 ? 5.797 -2.936 18.703 1 71.06 59 ASP B CA 1
ATOM 2865 C C . ASP B 1 59 ? 4.797 -3.895 18.062 1 71.06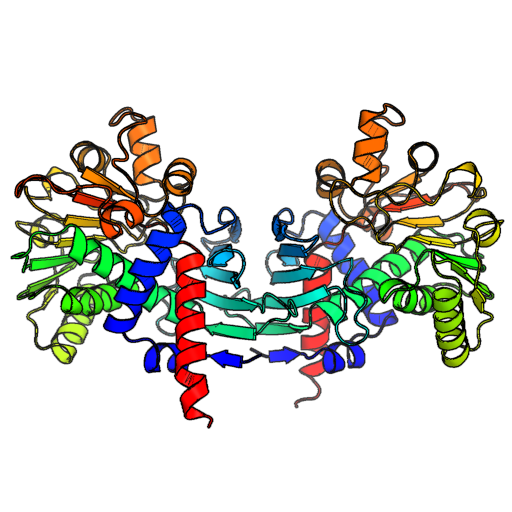 59 ASP B C 1
ATOM 2867 O O . ASP B 1 59 ? 4.355 -4.855 18.703 1 71.06 59 ASP B O 1
ATOM 2871 N N . PHE B 1 60 ? 4.355 -3.592 16.969 1 64.94 60 PHE B N 1
ATOM 2872 C CA . PHE B 1 60 ? 3.498 -4.352 16.062 1 64.94 60 PHE B CA 1
ATOM 2873 C C . PHE B 1 60 ? 2.105 -4.523 16.672 1 64.94 60 PHE B C 1
ATOM 2875 O O . PHE B 1 60 ? 1.41 -5.496 16.359 1 64.94 60 PHE B O 1
ATOM 2882 N N . ASP B 1 61 ? 1.678 -3.688 17.531 1 77.44 61 ASP B N 1
ATOM 2883 C CA . ASP B 1 61 ? 0.362 -3.805 18.156 1 77.44 61 ASP B CA 1
ATOM 2884 C C . ASP B 1 61 ? -0.75 -3.65 17.125 1 77.44 61 ASP B C 1
ATOM 2886 O O . ASP B 1 61 ? -1.705 -4.43 17.109 1 77.44 61 ASP B O 1
ATOM 2890 N N . ILE B 1 62 ? -0.602 -2.65 16.297 1 88.44 62 ILE B N 1
ATOM 2891 C CA . ILE B 1 62 ? -1.5 -2.41 15.164 1 88.44 62 ILE B CA 1
ATOM 2892 C C . ILE B 1 62 ? -0.69 -2.012 13.938 1 88.44 62 ILE B C 1
ATOM 2894 O O . ILE B 1 62 ? 0.312 -1.302 14.047 1 88.44 62 ILE B O 1
ATOM 2898 N N . PHE B 1 63 ? -0.971 -2.629 12.867 1 94.12 63 PHE B N 1
ATOM 2899 C CA . PHE B 1 63 ? -0.311 -2.24 11.625 1 94.12 63 PHE B CA 1
ATOM 2900 C C . PHE B 1 63 ? -1.33 -2.029 10.516 1 94.12 63 PHE B C 1
ATOM 2902 O O . PHE B 1 63 ? -2.5 -2.391 10.656 1 94.12 63 PHE B O 1
ATOM 2909 N N . GLY B 1 64 ? -0.917 -1.366 9.523 1 96.12 64 GLY B N 1
ATOM 2910 C CA . GLY B 1 64 ? -1.844 -1.059 8.445 1 96.12 64 GLY B CA 1
ATOM 2911 C C . GLY B 1 64 ? -1.213 -0.25 7.328 1 96.12 64 GLY B C 1
ATOM 2912 O O . GLY B 1 64 ? 0.013 -0.196 7.207 1 96.12 64 GLY B O 1
ATOM 2913 N N . SER B 1 65 ? -2.086 0.227 6.48 1 97.25 65 SER B N 1
ATOM 2914 C CA . SER B 1 65 ? -1.667 0.976 5.301 1 97.25 65 SER B CA 1
ATOM 2915 C C . SER B 1 65 ? -2.695 2.037 4.926 1 97.25 65 SER B C 1
ATOM 2917 O O . SER B 1 65 ? -3.883 1.894 5.227 1 97.25 65 SER B O 1
ATOM 2919 N N . LYS B 1 66 ? -2.199 3.057 4.426 1 97.44 66 LYS B N 1
ATOM 2920 C CA . LYS B 1 66 ? -3.047 4.051 3.775 1 97.44 66 LYS B CA 1
ATOM 2921 C C . LYS B 1 66 ? -2.82 4.059 2.266 1 97.44 66 LYS B C 1
ATOM 2923 O O . LYS B 1 66 ? -1.677 4.082 1.805 1 97.44 66 LYS B O 1
ATOM 2928 N N . LEU B 1 67 ? -3.873 3.949 1.582 1 97.19 67 LEU B N 1
ATOM 2929 C CA . LEU B 1 67 ? -3.922 4.078 0.13 1 97.19 67 LEU B CA 1
ATOM 2930 C C . LEU B 1 67 ? -4.648 5.359 -0.277 1 97.19 67 LEU B C 1
ATOM 2932 O O . LEU B 1 67 ? -5.828 5.531 0.028 1 97.19 67 LEU B O 1
ATOM 2936 N N . VAL B 1 68 ? -3.924 6.23 -1.004 1 95.31 68 VAL B N 1
ATOM 2937 C CA . VAL B 1 68 ? -4.57 7.5 -1.311 1 95.31 68 VAL B CA 1
ATOM 2938 C C . VAL B 1 68 ? -4.238 7.918 -2.742 1 95.31 68 VAL B C 1
ATOM 2940 O O . VAL B 1 68 ? -3.088 7.82 -3.174 1 95.31 68 VAL B O 1
ATOM 2943 N N . ALA B 1 69 ? -5.23 8.219 -3.441 1 92.75 69 ALA B N 1
ATOM 2944 C CA . ALA B 1 69 ? -5.09 8.852 -4.754 1 92.75 69 ALA B CA 1
ATOM 2945 C C . ALA B 1 69 ? -5.301 10.359 -4.664 1 92.75 69 ALA B C 1
ATOM 2947 O O . ALA B 1 69 ? -6.242 10.82 -4.023 1 92.75 69 ALA B O 1
ATOM 2948 N N . VAL B 1 70 ? -4.375 11.086 -5.254 1 88.44 70 VAL B N 1
ATOM 2949 C CA . VAL B 1 70 ? -4.391 12.539 -5.113 1 88.44 70 VAL B CA 1
ATOM 2950 C C . VAL B 1 70 ? -4.406 13.188 -6.496 1 88.44 70 VAL B C 1
ATOM 2952 O O . VAL B 1 70 ? -3.73 12.719 -7.418 1 88.44 70 VAL B O 1
ATOM 2955 N N . SER B 1 71 ? -5.207 14.094 -6.621 1 83.25 71 SER B N 1
ATOM 2956 C CA . SER B 1 71 ? -5.203 15.016 -7.75 1 83.25 71 SER B CA 1
ATOM 2957 C C . SER B 1 71 ? -5.207 16.469 -7.281 1 83.25 71 SER B C 1
ATOM 2959 O O . SER B 1 71 ? -6.266 17.047 -7.039 1 83.25 71 SER B O 1
ATOM 2961 N N . PRO B 1 72 ? -4.039 17.078 -7.242 1 69.81 72 PRO B N 1
ATOM 2962 C CA . PRO B 1 72 ? -3.953 18.438 -6.707 1 69.81 72 PRO B CA 1
ATOM 2963 C C . PRO B 1 72 ? -4.816 19.422 -7.477 1 69.81 72 PRO B C 1
ATOM 2965 O O . PRO B 1 72 ? -5.254 20.438 -6.918 1 69.81 72 PRO B O 1
ATOM 2968 N N . SER B 1 73 ? -4.969 19.172 -8.742 1 62.41 73 SER B N 1
ATOM 2969 C CA . SER B 1 73 ? -5.664 20.141 -9.578 1 62.41 73 SER B CA 1
ATOM 2970 C C . SER B 1 73 ? -7.176 19.953 -9.5 1 62.41 73 SER B C 1
ATOM 2972 O O . SER B 1 73 ? -7.934 20.766 -10.031 1 62.41 73 SER B O 1
ATOM 2974 N N . ARG B 1 74 ? -7.539 18.844 -8.898 1 60.06 74 ARG B N 1
ATOM 2975 C CA . ARG B 1 74 ? -8.977 18.609 -8.867 1 60.06 74 ARG B CA 1
ATOM 2976 C C . ARG B 1 74 ? -9.68 19.625 -7.961 1 60.06 74 ARG B C 1
ATOM 2978 O O . ARG B 1 74 ? -9.328 19.75 -6.789 1 60.06 74 ARG B O 1
ATOM 2985 N N . THR B 1 75 ? -10.281 20.547 -8.602 1 51.12 75 THR B N 1
ATOM 2986 C CA . THR B 1 75 ? -11.047 21.578 -7.906 1 51.12 75 THR B CA 1
ATOM 2987 C C . THR B 1 75 ? -12.5 21.156 -7.723 1 51.12 75 THR B C 1
ATOM 2989 O O . THR B 1 75 ? -13.312 21.906 -7.203 1 51.12 75 THR B O 1
ATOM 2992 N N . ASP B 1 76 ? -12.75 19.938 -8.172 1 50.78 76 ASP B N 1
ATOM 2993 C CA . ASP B 1 76 ? -14.18 19.656 -8.086 1 50.78 76 ASP B CA 1
ATOM 2994 C C . ASP B 1 76 ? -14.609 19.469 -6.637 1 50.78 76 ASP B C 1
ATOM 2996 O O . ASP B 1 76 ? -13.867 18.906 -5.828 1 50.78 76 ASP B O 1
ATOM 3000 N N . LYS B 1 77 ? -15.555 20.344 -6.203 1 49.31 77 LYS B N 1
ATOM 3001 C CA . LYS B 1 77 ? -16.156 20.578 -4.898 1 49.31 77 LYS B CA 1
ATOM 3002 C C . LYS B 1 77 ? -16.609 19.281 -4.25 1 49.31 77 LYS B C 1
ATOM 3004 O O . LYS B 1 77 ? -16.859 19.219 -3.045 1 49.31 77 LYS B O 1
ATOM 3009 N N . THR B 1 78 ? -16.875 18.297 -5.148 1 49.44 78 THR B N 1
ATOM 3010 C CA . THR B 1 78 ? -17.656 17.203 -4.57 1 49.44 78 THR B CA 1
ATOM 3011 C C . THR B 1 78 ? -16.734 16.125 -4.02 1 49.44 78 THR B C 1
ATOM 3013 O O . THR B 1 78 ? -17.141 15.328 -3.166 1 49.44 78 THR B O 1
ATOM 3016 N N . SER B 1 79 ? -15.531 16.109 -4.68 1 56.88 79 SER B N 1
ATOM 3017 C CA . SER B 1 79 ? -14.672 15.055 -4.148 1 56.88 79 SER B CA 1
ATOM 3018 C C . SER B 1 79 ? -13.312 15.602 -3.74 1 56.88 79 SER B C 1
ATOM 3020 O O . SER B 1 79 ? -12.734 16.438 -4.441 1 56.88 79 SER B O 1
ATOM 3022 N N . GLY B 1 80 ? -12.969 15.609 -2.502 1 63 80 GLY B N 1
ATOM 3023 C CA . GLY B 1 80 ? -11.68 16.047 -1.994 1 63 80 GLY B CA 1
ATOM 3024 C C . GLY B 1 80 ? -10.516 15.602 -2.855 1 63 80 GLY B C 1
ATOM 3025 O O . GLY B 1 80 ? -10.656 14.703 -3.688 1 63 80 GLY B O 1
ATOM 3026 N N . SER B 1 81 ? -9.445 16.328 -2.846 1 72.19 81 SER B N 1
ATOM 3027 C CA . SER B 1 81 ? -8.234 16.047 -3.609 1 72.19 81 SER B CA 1
ATOM 3028 C C . SER B 1 81 ? -7.625 14.711 -3.219 1 72.19 81 SER B C 1
ATOM 3030 O O . SER B 1 81 ? -6.863 14.117 -3.988 1 72.19 81 SER B O 1
ATOM 3032 N N . HIS B 1 82 ? -7.934 14.242 -2.08 1 81.38 82 HIS B N 1
ATOM 3033 C CA . HIS B 1 82 ? -7.434 12.977 -1.574 1 81.38 82 HIS B CA 1
ATOM 3034 C C . HIS B 1 82 ? -8.555 11.945 -1.465 1 81.38 82 HIS B C 1
ATOM 3036 O O . HIS B 1 82 ? -9.562 12.188 -0.806 1 81.38 82 HIS B O 1
ATOM 3042 N N . GLN B 1 83 ? -8.422 10.906 -2.137 1 89.56 83 GLN B N 1
ATOM 3043 C CA . GLN B 1 83 ? -9.383 9.812 -2.021 1 89.56 83 GLN B CA 1
ATOM 3044 C C . GLN B 1 83 ? -8.688 8.492 -1.717 1 89.56 83 GLN B C 1
ATOM 3046 O O . GLN B 1 83 ? -7.637 8.195 -2.287 1 89.56 83 GLN B O 1
ATOM 3051 N N . GLY B 1 84 ? -9.25 7.824 -0.757 1 95.94 84 GLY B N 1
ATOM 3052 C CA . GLY B 1 84 ? -8.625 6.547 -0.455 1 95.94 84 GLY B CA 1
ATOM 3053 C C . GLY B 1 84 ? -9.141 5.914 0.824 1 95.94 84 GLY B C 1
ATOM 3054 O O . GLY B 1 84 ? -10.234 6.246 1.286 1 95.94 84 GLY B O 1
ATOM 3055 N N . VAL B 1 85 ? -8.352 4.961 1.307 1 97.69 85 VAL B N 1
ATOM 3056 C CA . VAL B 1 85 ? -8.734 4.238 2.516 1 97.69 85 VAL B CA 1
ATOM 3057 C C . VAL B 1 85 ? -7.512 4.027 3.406 1 97.69 85 VAL B C 1
ATOM 3059 O O . VAL B 1 85 ? -6.379 4.008 2.92 1 97.69 85 VAL B O 1
ATOM 3062 N N . VAL B 1 86 ? -7.785 3.955 4.648 1 98.19 86 VAL B N 1
ATOM 3063 C CA . VAL B 1 86 ? -6.84 3.418 5.621 1 98.19 86 VAL B CA 1
ATOM 3064 C C . VAL B 1 86 ? -7.305 2.039 6.09 1 98.19 86 VAL B C 1
ATOM 3066 O O . VAL B 1 86 ? -8.461 1.87 6.488 1 98.19 86 VAL B O 1
ATOM 3069 N N . VAL B 1 87 ? -6.434 1.094 5.996 1 97.88 87 VAL B N 1
ATOM 3070 C CA . VAL B 1 87 ? -6.746 -0.264 6.426 1 97.88 87 VAL B CA 1
ATOM 3071 C C . VAL B 1 87 ? -5.848 -0.654 7.598 1 97.88 87 VAL B C 1
ATOM 3073 O O . VAL B 1 87 ? -4.629 -0.469 7.543 1 97.88 87 VAL B O 1
ATOM 3076 N N . THR B 1 88 ? -6.484 -1.136 8.656 1 97.19 88 THR B N 1
ATOM 3077 C CA . THR B 1 88 ? -5.711 -1.637 9.789 1 97.19 88 THR B CA 1
ATOM 3078 C C . THR B 1 88 ? -5.879 -3.146 9.938 1 97.19 88 THR B C 1
ATOM 3080 O O . THR B 1 88 ? -6.852 -3.719 9.438 1 97.19 88 THR B O 1
ATOM 3083 N N . PHE B 1 89 ? -4.941 -3.764 10.617 1 94.88 89 PHE B N 1
ATOM 3084 C CA . PHE B 1 89 ? -4.891 -5.211 10.797 1 94.88 89 PHE B CA 1
ATOM 3085 C C . PHE B 1 89 ? -4.688 -5.574 12.258 1 94.88 89 PHE B C 1
ATOM 3087 O O . PHE B 1 89 ? -4.121 -4.789 13.023 1 94.88 89 PHE B O 1
ATOM 3094 N N . ASP B 1 90 ? -5.1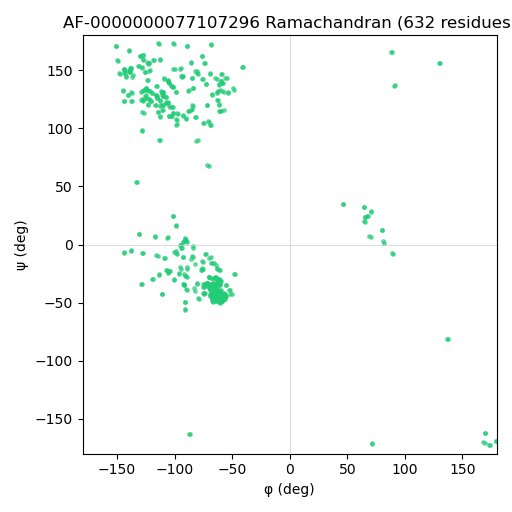84 -6.773 12.531 1 90 90 ASP B N 1
ATOM 3095 C CA . ASP B 1 90 ? -4.957 -7.332 13.859 1 90 90 ASP B CA 1
ATOM 3096 C C . ASP B 1 90 ? -3.598 -8.023 13.945 1 90 90 ASP B C 1
ATOM 3098 O O . ASP B 1 90 ? -3.238 -8.805 13.062 1 90 90 ASP B O 1
ATOM 3102 N N . LYS B 1 91 ? -2.879 -7.77 14.984 1 84.38 91 LYS B N 1
ATOM 3103 C CA . LYS B 1 91 ? -1.517 -8.281 15.102 1 84.38 91 LYS B CA 1
ATOM 3104 C C . LYS B 1 91 ? -1.511 -9.797 15.297 1 84.38 91 LYS B C 1
ATOM 3106 O O . LYS B 1 91 ? -0.54 -10.469 14.945 1 84.38 91 LYS B O 1
ATOM 3111 N N . ASP B 1 92 ? -2.514 -10.312 15.859 1 84.31 92 ASP B N 1
ATOM 3112 C CA . ASP B 1 92 ? -2.543 -11.727 16.219 1 84.31 92 ASP B CA 1
ATOM 3113 C C . ASP B 1 92 ? -3.123 -12.562 15.078 1 84.31 92 ASP B C 1
ATOM 3115 O O . ASP B 1 92 ? -2.516 -13.547 14.656 1 84.31 92 ASP B O 1
ATOM 3119 N N . THR B 1 93 ? -4.25 -12.172 14.539 1 84.12 93 THR B N 1
ATOM 3120 C CA . THR B 1 93 ? -4.93 -12.945 13.508 1 84.12 93 THR B CA 1
ATOM 3121 C C . THR B 1 93 ? -4.441 -12.547 12.117 1 84.12 93 THR B C 1
ATOM 3123 O O . THR B 1 93 ? -4.664 -13.266 11.141 1 84.12 93 THR B O 1
ATOM 3126 N N . LEU B 1 94 ? -3.846 -11.336 12 1 89.44 94 LEU B N 1
ATOM 3127 C CA . LEU B 1 94 ? -3.34 -10.75 10.758 1 89.44 94 LEU B CA 1
ATOM 3128 C C . LEU B 1 94 ? -4.488 -10.359 9.836 1 89.44 94 LEU B C 1
ATOM 3130 O O . LEU B 1 94 ? -4.258 -9.992 8.68 1 89.44 94 LEU B O 1
ATOM 3134 N N . ALA B 1 95 ? -5.691 -10.492 10.383 1 91.19 95 ALA B N 1
ATOM 3135 C CA . ALA B 1 95 ? -6.855 -10.141 9.57 1 91.19 95 ALA B CA 1
ATOM 3136 C C . ALA B 1 95 ? -7.07 -8.633 9.547 1 91.19 95 ALA B C 1
ATOM 3138 O O . ALA B 1 95 ? -6.793 -7.945 10.531 1 91.19 95 ALA B O 1
ATOM 3139 N N . PRO B 1 96 ? -7.59 -8.109 8.391 1 94.81 96 PRO B N 1
ATOM 3140 C CA . PRO B 1 96 ? -8.016 -6.703 8.422 1 94.81 96 PRO B CA 1
ATOM 3141 C C . PRO B 1 96 ? -9.078 -6.43 9.477 1 94.81 96 PRO B C 1
ATOM 3143 O O . PRO B 1 96 ? -10.016 -7.219 9.641 1 94.81 96 PRO B O 1
ATOM 3146 N N . THR B 1 97 ? -8.961 -5.32 10.172 1 95 97 THR B N 1
ATOM 3147 C CA . THR B 1 97 ? -9.898 -5.031 11.25 1 95 97 THR B CA 1
ATOM 3148 C C . THR B 1 97 ? -10.805 -3.861 10.891 1 95 97 THR B C 1
ATOM 3150 O O . THR B 1 97 ? -12 -3.883 11.18 1 95 97 THR B O 1
ATOM 3153 N N . CYS B 1 98 ? -10.195 -2.834 10.297 1 96.38 98 CYS B N 1
ATOM 3154 C CA . CYS B 1 98 ? -10.961 -1.638 9.961 1 96.38 98 CYS B CA 1
ATOM 3155 C C . CYS B 1 98 ? -10.57 -1.105 8.586 1 96.38 98 CYS B C 1
ATOM 3157 O O . CYS B 1 98 ? -9.422 -1.26 8.156 1 96.38 98 CYS B O 1
ATOM 3159 N N . ILE B 1 99 ? -11.484 -0.529 7.949 1 97.06 99 ILE B N 1
ATOM 3160 C CA . ILE B 1 99 ? -11.289 0.326 6.785 1 97.06 99 ILE B CA 1
ATOM 3161 C C . ILE B 1 99 ? -11.938 1.688 7.031 1 97.06 99 ILE B C 1
ATOM 3163 O O . ILE B 1 99 ? -13.125 1.769 7.367 1 97.06 99 ILE B O 1
ATOM 3167 N N . ALA B 1 100 ? -11.164 2.723 6.871 1 97.81 100 ALA B N 1
ATOM 3168 C CA . ALA B 1 100 ? -11.688 4.062 7.133 1 97.81 100 ALA B CA 1
ATOM 3169 C C . ALA B 1 100 ? -11.438 4.988 5.949 1 97.81 100 ALA B C 1
ATOM 3171 O O . ALA B 1 100 ? -10.469 4.812 5.211 1 97.81 100 ALA B O 1
ATOM 3172 N N . ASP B 1 101 ? -12.289 5.969 5.82 1 97.06 101 ASP B N 1
ATOM 3173 C CA . ASP B 1 101 ? -12.117 6.988 4.789 1 97.06 101 ASP B CA 1
ATOM 3174 C C . ASP B 1 101 ? -10.805 7.754 4.984 1 97.06 101 ASP B C 1
ATOM 3176 O O . ASP B 1 101 ? -10.617 8.414 6.004 1 97.06 101 ASP B O 1
ATOM 3180 N N . ALA B 1 102 ? -9.977 7.664 3.969 1 97.19 102 ALA B N 1
ATOM 3181 C CA . ALA B 1 102 ? -8.648 8.242 4.105 1 97.19 102 ALA B CA 1
ATOM 3182 C C . ALA B 1 102 ? -8.695 9.766 4.027 1 97.19 102 ALA B C 1
ATOM 3184 O O . ALA B 1 102 ? -7.902 10.453 4.668 1 97.19 102 ALA B O 1
ATOM 3185 N N . SER B 1 103 ? -9.586 10.297 3.244 1 95.38 103 SER B N 1
ATOM 3186 C CA . SER B 1 103 ? -9.68 11.75 3.09 1 95.38 103 SER B CA 1
ATOM 3187 C C . SER B 1 103 ? -10.008 12.422 4.418 1 95.38 103 SER B C 1
ATOM 3189 O O . SER B 1 103 ? -9.32 13.367 4.82 1 95.38 103 SER B O 1
ATOM 3191 N N . ALA B 1 104 ? -11.031 11.898 5.066 1 97.12 104 ALA B N 1
ATOM 3192 C CA . ALA B 1 104 ? -11.438 12.461 6.352 1 97.12 104 ALA B CA 1
ATOM 3193 C C . ALA B 1 104 ? -10.352 12.266 7.406 1 97.12 104 ALA B C 1
ATOM 3195 O O . ALA B 1 104 ? -10.055 13.18 8.18 1 97.12 104 ALA B O 1
ATOM 3196 N N . ILE B 1 105 ? -9.742 11.086 7.438 1 98.25 105 ILE B N 1
ATOM 3197 C CA . ILE B 1 105 ? -8.664 10.812 8.375 1 98.25 105 ILE B CA 1
ATOM 3198 C C . ILE B 1 105 ? -7.523 11.805 8.156 1 98.25 105 ILE B C 1
ATOM 3200 O O . ILE B 1 105 ? -7.039 12.43 9.102 1 98.25 105 ILE B O 1
ATOM 3204 N N . THR B 1 106 ? -7.121 11.977 6.891 1 97.19 106 THR B N 1
ATOM 3205 C CA . THR B 1 106 ? -6.004 12.852 6.555 1 97.19 106 THR B CA 1
ATOM 3206 C C . THR B 1 106 ? -6.305 14.289 6.949 1 97.19 106 THR B C 1
ATOM 3208 O O . THR B 1 106 ? -5.461 14.969 7.535 1 97.19 106 THR B O 1
ATOM 3211 N N . ALA B 1 107 ? -7.48 14.719 6.629 1 97.19 107 ALA B N 1
ATOM 3212 C CA . ALA B 1 107 ? -7.863 16.094 6.906 1 97.19 107 ALA B CA 1
ATOM 3213 C C . ALA B 1 107 ? -7.742 16.406 8.398 1 97.19 107 ALA B C 1
ATOM 3215 O O . ALA B 1 107 ? -7.109 17.406 8.773 1 97.19 107 ALA B O 1
ATOM 3216 N N . ILE B 1 108 ? -8.242 15.562 9.211 1 98.56 108 ILE B N 1
ATOM 3217 C CA . ILE B 1 108 ? -8.328 15.828 10.641 1 98.56 108 ILE B CA 1
ATOM 3218 C C . ILE B 1 108 ? -6.969 15.586 11.297 1 98.56 108 ILE B C 1
ATOM 3220 O O . ILE B 1 108 ? -6.473 16.422 12.047 1 98.56 108 ILE B O 1
ATOM 3224 N N . ARG B 1 109 ? -6.34 14.469 10.977 1 98.56 109 ARG B N 1
ATOM 3225 C CA . ARG B 1 109 ? -5.109 14.148 11.688 1 98.56 109 ARG B CA 1
ATOM 3226 C C . ARG B 1 109 ? -3.973 15.078 11.273 1 98.56 109 ARG B C 1
ATOM 3228 O O . ARG B 1 109 ? -3.09 15.383 12.07 1 98.56 109 ARG B O 1
ATOM 3235 N N . THR B 1 110 ? -3.932 15.539 10 1 98.44 110 THR B N 1
ATOM 3236 C CA . THR B 1 110 ? -2.9 16.453 9.547 1 98.44 110 THR B CA 1
ATOM 3237 C C . THR B 1 110 ? -3.01 17.797 10.273 1 98.44 110 THR B C 1
ATOM 3239 O O . THR B 1 110 ? -2.025 18.297 10.82 1 98.44 110 THR B O 1
ATOM 3242 N N . ALA B 1 111 ? -4.195 18.312 10.312 1 98.88 111 ALA B N 1
ATOM 3243 C CA . ALA B 1 111 ? -4.426 19.578 11.016 1 98.88 111 ALA B CA 1
ATOM 3244 C C . ALA B 1 111 ? -4.148 19.438 12.508 1 98.88 111 ALA B C 1
ATOM 3246 O O . ALA B 1 111 ? -3.566 20.328 13.125 1 98.88 111 ALA B O 1
ATOM 3247 N N . SER B 1 112 ? -4.543 18.328 13.055 1 98.94 112 SER B N 1
ATOM 3248 C CA . SER B 1 112 ? -4.32 18.062 14.477 1 98.94 112 SER B CA 1
ATOM 3249 C C . SER B 1 112 ? -2.834 17.953 14.789 1 98.94 112 SER B C 1
ATOM 3251 O O . SER B 1 112 ? -2.389 18.344 15.867 1 98.94 112 SER B O 1
ATOM 3253 N N . THR B 1 113 ? -2.111 17.375 13.883 1 98.94 113 THR B N 1
ATOM 3254 C CA . THR B 1 113 ? -0.667 17.281 14.07 1 98.94 113 THR B CA 1
ATOM 3255 C C . THR B 1 113 ? -0.033 18.672 14.062 1 98.94 113 THR B C 1
ATOM 3257 O O . THR B 1 113 ? 0.839 18.969 14.883 1 98.94 113 THR B O 1
ATOM 3260 N N . SER B 1 114 ? -0.441 19.484 13.148 1 98.94 114 SER B N 1
ATOM 3261 C CA . SER B 1 114 ? 0.027 20.859 13.125 1 98.94 114 SER B CA 1
ATOM 3262 C C . SER B 1 114 ? -0.332 21.594 14.414 1 98.94 114 SER B C 1
ATOM 3264 O O . SER B 1 114 ? 0.472 22.359 14.938 1 98.94 114 SER B O 1
ATOM 3266 N N . ALA B 1 115 ? -1.524 21.375 14.898 1 98.94 115 ALA B N 1
ATOM 3267 C CA . ALA B 1 115 ? -1.948 21.984 16.156 1 98.94 115 ALA B CA 1
ATOM 3268 C C . ALA B 1 115 ? -1.096 21.484 17.312 1 98.94 115 ALA B C 1
ATOM 3270 O O . ALA B 1 115 ? -0.703 22.266 18.188 1 98.94 115 ALA B O 1
ATOM 3271 N N . MET B 1 116 ? -0.861 20.203 17.328 1 98.88 116 MET B N 1
ATOM 3272 C CA . MET B 1 116 ? 0.022 19.625 18.344 1 98.88 116 MET B CA 1
ATOM 3273 C C . MET B 1 116 ? 1.395 20.297 18.297 1 98.88 116 MET B C 1
ATOM 3275 O O . MET B 1 116 ? 1.92 20.703 19.344 1 98.88 116 MET B O 1
ATOM 3279 N N . ALA B 1 117 ? 1.954 20.453 17.109 1 98.94 117 ALA B N 1
ATOM 3280 C CA . ALA B 1 117 ? 3.24 21.125 16.938 1 98.94 117 ALA B CA 1
ATOM 3281 C C . ALA B 1 117 ? 3.164 22.578 17.406 1 98.94 117 ALA B C 1
ATOM 3283 O O . ALA B 1 117 ? 4.082 23.078 18.062 1 98.94 117 ALA B O 1
ATOM 3284 N N . THR B 1 118 ? 2.102 23.234 17.078 1 98.94 118 THR B N 1
ATOM 3285 C CA . THR B 1 118 ? 1.876 24.609 17.5 1 98.94 118 THR B CA 1
ATOM 3286 C C . THR B 1 118 ? 1.858 24.719 19.016 1 98.94 118 THR B C 1
ATOM 3288 O O . THR B 1 118 ? 2.465 25.625 19.594 1 98.94 118 THR B O 1
ATOM 3291 N N . ASN B 1 119 ? 1.202 23.781 19.641 1 98.75 119 ASN B N 1
ATOM 3292 C CA . ASN B 1 119 ? 1.123 23.781 21.094 1 98.75 119 ASN B CA 1
ATOM 3293 C C . ASN B 1 119 ? 2.506 23.672 21.734 1 98.75 119 ASN B C 1
ATOM 3295 O O . ASN B 1 119 ? 2.736 24.188 22.828 1 98.75 119 ASN B O 1
ATOM 3299 N N . LEU B 1 120 ? 3.363 23.031 21.094 1 98.69 120 LEU B N 1
ATOM 3300 C CA . LEU B 1 120 ? 4.691 22.75 21.641 1 98.69 120 LEU B CA 1
ATOM 3301 C C . LEU B 1 120 ? 5.672 23.859 21.266 1 98.69 120 LEU B C 1
ATOM 3303 O O . LEU B 1 120 ? 6.617 24.125 22.016 1 98.69 120 LEU B O 1
ATOM 3307 N N . LEU B 1 121 ? 5.41 24.547 20.109 1 98.81 121 LEU B N 1
ATOM 3308 C CA . LEU B 1 121 ? 6.504 25.328 19.547 1 98.81 121 LEU B CA 1
ATOM 3309 C C . LEU B 1 121 ? 6.137 26.812 19.484 1 98.81 121 LEU B C 1
ATOM 3311 O O . LEU B 1 121 ? 7.02 27.672 19.438 1 98.81 121 LEU B O 1
ATOM 3315 N N . ALA B 1 122 ? 4.879 27.109 19.328 1 98.81 122 ALA B N 1
ATOM 3316 C CA . ALA B 1 122 ? 4.492 28.516 19.219 1 98.81 122 ALA B CA 1
ATOM 3317 C C . ALA B 1 122 ? 4.57 29.219 20.562 1 98.81 122 ALA B C 1
ATOM 3319 O O . ALA B 1 122 ? 4.473 28.578 21.609 1 98.81 122 ALA B O 1
ATOM 3320 N N . ARG B 1 123 ? 4.73 30.547 20.531 1 98.44 123 ARG B N 1
ATOM 3321 C CA . ARG B 1 123 ? 4.641 31.328 21.75 1 98.44 123 ARG B CA 1
ATOM 3322 C C . ARG B 1 123 ? 3.279 31.156 22.422 1 98.44 123 ARG B C 1
ATOM 3324 O O . ARG B 1 123 ? 2.258 31.078 21.734 1 98.44 123 ARG B O 1
ATOM 3331 N N . LYS B 1 124 ? 3.27 31.203 23.703 1 97.44 124 LYS B N 1
ATOM 3332 C CA . LYS B 1 124 ? 2.033 30.969 24.453 1 97.44 124 LYS B CA 1
ATOM 3333 C C . LYS B 1 124 ? 1.013 32.062 24.172 1 97.44 124 LYS B C 1
ATOM 3335 O O . LYS B 1 124 ? -0.195 31.828 24.172 1 97.44 124 LYS B O 1
ATOM 3340 N N . GLU B 1 125 ? 1.495 33.25 23.844 1 97.69 125 GLU B N 1
ATOM 3341 C CA . GLU B 1 125 ? 0.602 34.406 23.672 1 97.69 125 GLU B CA 1
ATOM 3342 C C . GLU B 1 125 ? 0.218 34.594 22.203 1 97.69 125 GLU B C 1
ATOM 3344 O O . GLU B 1 125 ? -0.468 35.562 21.859 1 97.69 125 GLU B O 1
ATOM 3349 N N . ALA B 1 126 ? 0.716 33.75 21.312 1 98.62 126 ALA B N 1
ATOM 3350 C CA . ALA B 1 126 ? 0.385 33.844 19.906 1 98.62 126 ALA B CA 1
ATOM 3351 C C . ALA B 1 126 ? -1.123 33.969 19.703 1 98.62 126 ALA B C 1
ATOM 3353 O O . ALA B 1 126 ? -1.896 33.188 20.281 1 98.62 126 ALA B O 1
ATOM 3354 N N . SER B 1 127 ? -1.57 34.906 18.859 1 98.5 127 SER B N 1
ATOM 3355 C CA . SER B 1 127 ? -3.008 35.125 18.75 1 98.5 127 SER B CA 1
ATOM 3356 C C . SER B 1 127 ? -3.418 35.469 17.328 1 98.5 127 SER B C 1
ATOM 3358 O O . SER B 1 127 ? -4.609 35.531 17.016 1 98.5 127 SER B O 1
ATOM 3360 N N . ILE B 1 128 ? -2.486 35.656 16.406 1 98.81 128 ILE B N 1
ATOM 3361 C CA . ILE B 1 128 ? -2.785 35.906 15.008 1 98.81 128 ILE B CA 1
ATOM 3362 C C . ILE B 1 128 ? -2.361 34.688 14.172 1 98.81 128 ILE B C 1
ATOM 3364 O O . ILE B 1 128 ? -1.174 34.375 14.094 1 98.81 128 ILE B O 1
ATOM 3368 N N . LEU B 1 129 ? -3.314 34.062 13.586 1 98.94 129 LEU B N 1
ATOM 3369 C CA . LEU B 1 129 ? -3.1 32.906 12.742 1 98.94 129 LEU B CA 1
ATOM 3370 C C . LEU B 1 129 ? -3.268 33.25 11.266 1 98.94 129 LEU B C 1
ATOM 3372 O O . LEU B 1 129 ? -4.293 33.812 10.867 1 98.94 129 LEU B O 1
ATOM 3376 N N . THR B 1 130 ? -2.252 33 10.492 1 98.94 130 THR B N 1
ATOM 3377 C CA . THR B 1 130 ? -2.346 33.125 9.047 1 98.94 130 THR B CA 1
ATOM 3378 C C . THR B 1 130 ? -2.273 31.766 8.367 1 98.94 130 THR B C 1
ATOM 3380 O O . THR B 1 130 ? -1.389 30.969 8.672 1 98.94 130 THR B O 1
ATOM 3383 N N . ILE B 1 131 ? -3.182 31.469 7.492 1 98.94 131 ILE B N 1
ATOM 3384 C CA . ILE B 1 131 ? -3.201 30.25 6.707 1 98.94 131 ILE B CA 1
ATOM 3385 C C . ILE B 1 131 ? -3.064 30.578 5.223 1 98.94 131 ILE B C 1
ATOM 3387 O O . ILE B 1 131 ? -3.846 31.359 4.684 1 98.94 131 ILE B O 1
ATOM 3391 N N . LEU B 1 132 ? -2.045 30.062 4.637 1 98.88 132 LEU B N 1
ATOM 3392 C CA . LEU B 1 132 ? -1.865 30.156 3.191 1 98.88 132 LEU B CA 1
ATOM 3393 C C . LEU B 1 132 ? -2.449 28.938 2.49 1 98.88 132 LEU B C 1
ATOM 3395 O O . LEU B 1 132 ? -1.88 27.844 2.559 1 98.88 132 LEU B O 1
ATOM 3399 N N . GLY B 1 133 ? -3.498 29.125 1.768 1 97.81 133 GLY B N 1
ATOM 3400 C CA . GLY B 1 133 ? -4.301 28.078 1.16 1 97.81 133 GLY B CA 1
ATOM 3401 C C . GLY B 1 133 ? -5.785 28.219 1.442 1 97.81 133 GLY B C 1
ATOM 3402 O O . GLY B 1 133 ? -6.176 28.828 2.441 1 97.81 133 GLY B O 1
ATOM 3403 N N . THR B 1 134 ? -6.594 27.656 0.586 1 96.94 134 THR B N 1
ATOM 3404 C CA . THR B 1 134 ? -8.039 27.812 0.739 1 96.94 134 THR B CA 1
ATOM 3405 C C . THR B 1 134 ? -8.742 26.453 0.651 1 96.94 134 THR B C 1
ATOM 3407 O O . THR B 1 134 ? -9.969 26.391 0.563 1 96.94 134 THR B O 1
ATOM 3410 N N . GLY B 1 135 ? -7.984 25.391 0.638 1 93.88 135 GLY B N 1
ATOM 3411 C CA . GLY B 1 135 ? -8.555 24.062 0.47 1 93.88 135 GLY B CA 1
ATOM 3412 C C . GLY B 1 135 ? -8.992 23.438 1.779 1 93.88 135 GLY B C 1
ATOM 3413 O O . GLY B 1 135 ? -9.18 24.125 2.779 1 93.88 135 GLY B O 1
ATOM 3414 N N . GLU B 1 136 ? -9.188 22.156 1.743 1 93.81 136 GLU B N 1
ATOM 3415 C CA . GLU B 1 136 ? -9.68 21.375 2.873 1 93.81 136 GLU B CA 1
ATOM 3416 C C . GLU B 1 136 ? -8.758 21.516 4.086 1 93.81 136 GLU B C 1
ATOM 3418 O O . GLU B 1 136 ? -9.234 21.703 5.207 1 93.81 136 GLU B O 1
ATOM 3423 N N . GLN B 1 137 ? -7.52 21.453 3.863 1 96.5 137 GLN B N 1
ATOM 3424 C CA . GLN B 1 137 ? -6.566 21.531 4.969 1 96.5 137 GLN B CA 1
ATOM 3425 C C . GLN B 1 137 ? -6.57 22.922 5.598 1 96.5 137 GLN B C 1
ATOM 3427 O O . GLN B 1 137 ? -6.371 23.062 6.809 1 96.5 137 GLN B O 1
ATOM 3432 N N . ALA B 1 138 ? -6.785 23.922 4.797 1 98.19 138 ALA B N 1
ATOM 3433 C CA . ALA B 1 138 ? -6.887 25.266 5.359 1 98.19 138 ALA B CA 1
ATOM 3434 C C . ALA B 1 138 ? -8.008 25.359 6.387 1 98.19 138 ALA B C 1
ATOM 3436 O O . ALA B 1 138 ? -7.812 25.859 7.492 1 98.19 138 ALA B O 1
ATOM 3437 N N . PHE B 1 139 ? -9.148 24.828 6.039 1 98.19 139 PHE B N 1
ATOM 3438 C CA . PHE B 1 139 ? -10.32 24.812 6.914 1 98.19 139 PHE B CA 1
ATOM 3439 C C . PHE B 1 139 ? -10.016 24.047 8.203 1 98.19 139 PHE B C 1
ATOM 3441 O O . PHE B 1 139 ? -10.234 24.578 9.297 1 98.19 139 PHE B O 1
ATOM 3448 N N . HIS B 1 140 ? -9.484 22.875 8.109 1 98.56 140 HIS B N 1
ATOM 3449 C CA . HIS B 1 140 ? -9.242 22.031 9.273 1 98.56 140 HIS B CA 1
ATOM 3450 C C . HIS B 1 140 ? -8.125 22.609 10.148 1 98.56 140 HIS B C 1
ATOM 3452 O O . HIS B 1 140 ? -8.172 22.484 11.375 1 98.56 140 HIS B O 1
ATOM 3458 N N . HIS B 1 141 ? -7.121 23.203 9.531 1 98.88 141 HIS B N 1
ATOM 3459 C CA . HIS B 1 141 ? -6.059 23.828 10.32 1 98.88 141 HIS B CA 1
ATOM 3460 C C . HIS B 1 141 ? -6.594 24.984 11.141 1 98.88 141 HIS B C 1
ATOM 3462 O O . HIS B 1 141 ? -6.215 25.156 12.305 1 98.88 141 HIS B O 1
ATOM 3468 N N . ALA B 1 142 ? -7.477 25.766 10.523 1 98.88 142 ALA B N 1
ATOM 3469 C CA . ALA B 1 142 ? -8.078 26.875 11.266 1 98.88 142 ALA B CA 1
ATOM 3470 C C . ALA B 1 142 ? -8.766 26.375 12.531 1 98.88 142 ALA B C 1
ATOM 3472 O O . ALA B 1 142 ? -8.531 26.891 13.625 1 98.88 142 ALA B O 1
ATOM 3473 N N . LEU B 1 143 ? -9.477 25.344 12.398 1 98.75 143 LEU B N 1
ATOM 3474 C CA . LEU B 1 143 ? -10.266 24.828 13.516 1 98.75 143 LEU B CA 1
ATOM 3475 C C . LEU B 1 143 ? -9.383 24.125 14.531 1 98.75 143 LEU B C 1
ATOM 3477 O O . LEU B 1 143 ? -9.547 24.312 15.742 1 98.75 143 LEU B O 1
ATOM 3481 N N . ALA B 1 144 ? -8.438 23.359 14.086 1 98.88 144 ALA B N 1
ATOM 3482 C CA . ALA B 1 144 ? -7.578 22.594 14.984 1 98.88 144 ALA B CA 1
ATOM 3483 C C . ALA B 1 144 ? -6.719 23.516 15.844 1 98.88 144 ALA B C 1
ATOM 3485 O O . ALA B 1 144 ? -6.531 23.266 17.031 1 98.88 144 ALA B O 1
ATOM 3486 N N . ILE B 1 145 ? -6.188 24.594 15.234 1 98.88 145 ILE B N 1
ATOM 3487 C CA . ILE B 1 145 ? -5.289 25.484 15.953 1 98.88 145 ILE B CA 1
ATOM 3488 C C . ILE B 1 145 ? -6.051 26.203 17.062 1 98.88 145 ILE B C 1
ATOM 3490 O O . ILE B 1 145 ? -5.496 26.469 18.141 1 98.88 145 ILE B O 1
ATOM 3494 N N . LEU B 1 146 ? -7.34 26.438 16.891 1 98.62 146 LEU B N 1
ATOM 3495 C CA . LEU B 1 146 ? -8.164 27.094 17.906 1 98.62 146 LEU B CA 1
ATOM 3496 C C . LEU B 1 146 ? -8.234 26.25 19.172 1 98.62 146 LEU B C 1
ATOM 3498 O O . LEU B 1 146 ? -8.523 26.781 20.25 1 98.62 146 LEU B O 1
ATOM 3502 N N . GLU B 1 147 ? -7.941 24.984 19.062 1 98.5 147 GLU B N 1
ATOM 3503 C CA . GLU B 1 147 ? -7.992 24.109 20.219 1 98.5 147 GLU B CA 1
ATOM 3504 C C . GLU B 1 147 ? -6.785 24.312 21.141 1 98.5 147 GLU B C 1
ATOM 3506 O O . GLU B 1 147 ? -6.801 23.906 22.297 1 98.5 147 GLU B O 1
ATOM 3511 N N . VAL B 1 148 ? -5.719 25.016 20.641 1 98.69 148 VAL B N 1
ATOM 3512 C CA . VAL B 1 148 ? -4.484 24.984 21.422 1 98.69 148 VAL B CA 1
ATOM 3513 C C . VAL B 1 148 ? -3.996 26.422 21.656 1 98.69 148 VAL B C 1
ATOM 3515 O O . VAL B 1 148 ? -3.045 26.641 22.406 1 98.69 148 VAL B O 1
ATOM 3518 N N . ARG B 1 149 ? -4.633 27.406 21.031 1 98.62 149 ARG B N 1
ATOM 3519 C CA . ARG B 1 149 ? -4.27 28.797 21.234 1 98.62 149 ARG B CA 1
ATOM 3520 C C . ARG B 1 149 ? -5.504 29.703 21.219 1 98.62 149 ARG B C 1
ATOM 3522 O O . ARG B 1 149 ? -6.461 29.438 20.5 1 98.62 149 ARG B O 1
ATOM 3529 N N . GLN B 1 150 ? -5.449 30.766 22 1 98.31 150 GLN B N 1
ATOM 3530 C CA . GLN B 1 150 ? -6.492 31.781 21.969 1 98.31 150 GLN B CA 1
ATOM 3531 C C . GLN B 1 150 ? -6.285 32.75 20.797 1 98.31 150 GLN B C 1
ATOM 3533 O O . GLN B 1 150 ? -5.715 33.812 20.969 1 98.31 150 GLN B O 1
ATOM 3538 N N . ILE B 1 151 ? -6.844 32.406 19.688 1 98.69 151 ILE B N 1
ATOM 3539 C CA . ILE B 1 151 ? -6.664 33.188 18.453 1 98.69 151 ILE B CA 1
ATOM 3540 C C . ILE B 1 151 ? -7.711 34.281 18.375 1 98.69 151 ILE B C 1
ATOM 3542 O O . ILE B 1 151 ? -8.906 34.031 18.562 1 98.69 151 ILE B O 1
ATOM 3546 N N . ASN B 1 152 ? -7.301 35.469 18.062 1 97.69 152 ASN B N 1
ATOM 3547 C CA . ASN B 1 152 ? -8.227 36.594 17.953 1 97.69 152 ASN B CA 1
ATOM 3548 C C . ASN B 1 152 ? -8.492 36.938 16.484 1 97.69 152 ASN B C 1
ATOM 3550 O O . ASN B 1 152 ? -9.5 37.594 16.172 1 97.69 152 ASN B O 1
ATOM 3554 N N . GLU B 1 153 ? -7.531 36.531 15.648 1 98.44 153 GLU B N 1
ATOM 3555 C CA . GLU B 1 153 ? -7.656 36.844 14.227 1 98.44 153 GLU B CA 1
ATOM 3556 C C . GLU B 1 153 ? -7.105 35.719 13.359 1 98.44 153 GLU B C 1
ATOM 3558 O O . GLU B 1 153 ? -6.012 35.219 13.617 1 98.44 153 GLU B O 1
ATOM 3563 N N . ILE B 1 154 ? -7.914 35.375 12.375 1 98.88 154 ILE B N 1
ATOM 3564 C CA . ILE B 1 154 ? -7.477 34.406 11.375 1 98.88 154 ILE B CA 1
ATOM 3565 C C . ILE B 1 154 ? -7.391 35.094 10.008 1 98.88 154 ILE B C 1
ATOM 3567 O O . ILE B 1 154 ? -8.344 35.719 9.562 1 98.88 154 ILE B O 1
ATOM 3571 N N . ARG B 1 155 ? -6.258 35 9.383 1 98.94 155 ARG B N 1
ATOM 3572 C CA . ARG B 1 155 ? -6.023 35.531 8.047 1 98.94 155 ARG B CA 1
ATOM 3573 C C . ARG B 1 155 ? -5.863 34.406 7.031 1 98.94 155 ARG B C 1
ATOM 3575 O O . ARG B 1 155 ? -5.148 33.438 7.281 1 98.94 155 ARG B O 1
ATOM 3582 N N . ILE B 1 156 ? -6.578 34.5 5.906 1 98.88 156 ILE B N 1
ATOM 3583 C CA . ILE B 1 156 ? -6.504 33.469 4.883 1 98.88 156 ILE B CA 1
ATOM 3584 C C . ILE B 1 156 ? -6.035 34.062 3.564 1 98.88 156 ILE B C 1
ATOM 3586 O O . ILE B 1 156 ? -6.598 35.062 3.096 1 98.88 156 ILE B O 1
ATOM 3590 N N . TRP B 1 157 ? -5.004 33.531 3.062 1 98.69 157 TRP B N 1
ATOM 3591 C CA . TRP B 1 157 ? -4.547 33.875 1.723 1 98.69 157 TRP B CA 1
ATOM 3592 C C . TRP B 1 157 ? -4.773 32.719 0.744 1 98.69 157 TRP B C 1
ATOM 3594 O O . TRP B 1 157 ? -4.594 31.562 1.093 1 98.69 157 TRP B O 1
ATOM 3604 N N . GLY B 1 158 ? -5.121 33.031 -0.448 1 96.56 158 GLY B N 1
ATOM 3605 C CA . GLY B 1 158 ? -5.168 32.156 -1.588 1 96.56 158 GLY B CA 1
ATOM 3606 C C . GLY B 1 158 ? -4.902 32.844 -2.91 1 96.56 158 GLY B C 1
ATOM 3607 O O . GLY B 1 158 ? -4.977 34.062 -2.998 1 96.56 158 GLY B O 1
ATOM 3608 N N . ARG B 1 159 ? -4.512 32.094 -3.887 1 93 159 ARG B N 1
ATOM 3609 C CA . ARG B 1 159 ? -4.336 32.656 -5.219 1 93 159 ARG B CA 1
ATOM 3610 C C . ARG B 1 159 ? -5.617 33.344 -5.699 1 93 159 ARG B C 1
ATOM 3612 O O . ARG B 1 159 ? -5.566 34.344 -6.391 1 93 159 ARG B O 1
ATOM 3619 N N . SER B 1 160 ? -6.707 32.75 -5.297 1 95.25 160 SER B N 1
ATOM 3620 C CA . SER B 1 160 ? -8.016 33.344 -5.574 1 95.25 160 SER B CA 1
ATOM 3621 C C . SER B 1 160 ? -8.57 34.062 -4.344 1 95.25 160 SER B C 1
ATOM 3623 O O . SER B 1 160 ? -8.93 33.406 -3.359 1 95.25 160 SER B O 1
ATOM 3625 N N . LEU B 1 161 ? -8.773 35.312 -4.465 1 96.81 161 LEU B N 1
ATOM 3626 C CA . LEU B 1 161 ? -9.344 36.062 -3.355 1 96.81 161 LEU B CA 1
ATOM 3627 C C . LEU B 1 161 ? -10.773 35.625 -3.062 1 96.81 161 LEU B C 1
ATOM 3629 O O . LEU B 1 161 ? -11.203 35.625 -1.906 1 96.81 161 LEU B O 1
ATOM 3633 N N . HIS B 1 162 ? -11.414 35.281 -4.113 1 97.56 162 HIS B N 1
ATOM 3634 C CA . HIS B 1 162 ? -12.781 34.812 -3.959 1 97.56 162 HIS B CA 1
ATOM 3635 C C . HIS B 1 162 ? -12.836 33.562 -3.092 1 97.56 162 HIS B C 1
ATOM 3637 O O . HIS B 1 162 ? -13.672 33.469 -2.191 1 97.56 162 HIS B O 1
ATOM 3643 N N . LYS B 1 163 ? -11.953 32.625 -3.324 1 97 163 LYS B N 1
ATOM 3644 C CA . LYS B 1 163 ? -11.906 31.422 -2.529 1 97 163 LYS B CA 1
ATOM 3645 C C . LYS B 1 163 ? -11.508 31.719 -1.086 1 97 163 LYS B C 1
ATOM 3647 O O . LYS B 1 163 ? -12.039 31.109 -0.152 1 97 163 LYS B O 1
ATOM 3652 N N . ALA B 1 164 ? -10.578 32.625 -0.946 1 98.31 164 ALA B N 1
ATOM 3653 C CA . ALA B 1 164 ? -10.172 33.031 0.398 1 98.31 164 ALA B CA 1
ATOM 3654 C C . ALA B 1 164 ? -11.344 33.656 1.165 1 98.31 164 ALA B C 1
ATOM 3656 O O . ALA B 1 164 ? -11.547 33.344 2.342 1 98.31 164 ALA B O 1
ATOM 3657 N N . ALA B 1 165 ? -12.109 34.438 0.507 1 98.56 165 ALA B N 1
ATOM 3658 C CA . ALA B 1 165 ? -13.266 35.062 1.122 1 98.56 165 ALA B CA 1
ATOM 3659 C C . ALA B 1 165 ? -14.32 34.062 1.529 1 98.56 165 ALA B C 1
ATOM 3661 O O . ALA B 1 165 ? -14.898 34.156 2.615 1 98.56 165 ALA B O 1
ATOM 3662 N N . GLN B 1 166 ? -14.547 33.156 0.681 1 98.38 166 GLN B N 1
ATOM 3663 C CA . GLN B 1 166 ? -15.523 32.125 0.982 1 98.38 166 GLN B CA 1
ATOM 3664 C C . GLN B 1 166 ? -15.117 31.328 2.219 1 98.38 166 GLN B C 1
ATOM 3666 O O . GLN B 1 166 ? -15.953 31.047 3.082 1 98.38 166 GLN B O 1
ATOM 3671 N N . LEU B 1 167 ? -13.891 30.969 2.26 1 98.31 167 LEU B N 1
ATOM 3672 C CA . LEU B 1 167 ? -13.414 30.188 3.391 1 98.31 167 LEU B CA 1
ATOM 3673 C C . LEU B 1 167 ? -13.453 31 4.68 1 98.31 167 LEU B C 1
ATOM 3675 O O . LEU B 1 167 ? -13.828 30.484 5.734 1 98.31 167 LEU B O 1
ATOM 3679 N N . THR B 1 168 ? -13.078 32.25 4.598 1 98.56 168 THR B N 1
ATOM 3680 C CA . THR B 1 168 ? -13.125 33.125 5.773 1 98.56 168 THR B CA 1
ATOM 3681 C C . THR B 1 168 ? -14.547 33.25 6.309 1 98.56 168 THR B C 1
ATOM 3683 O O . THR B 1 168 ? -14.766 33.188 7.52 1 98.56 168 THR B O 1
ATOM 3686 N N . GLN B 1 169 ? -15.469 33.406 5.453 1 98.56 169 GLN B N 1
ATOM 3687 C CA . GLN B 1 169 ? -16.859 33.5 5.859 1 98.56 169 GLN B CA 1
ATOM 3688 C C . GLN B 1 169 ? -17.328 32.219 6.566 1 98.56 169 GLN B C 1
ATOM 3690 O O . GLN B 1 169 ? -17.984 32.312 7.605 1 98.56 169 GLN B O 1
ATOM 3695 N N . LYS B 1 170 ? -16.969 31.141 5.973 1 98.38 170 LYS B N 1
ATOM 3696 C CA . LYS B 1 170 ? -17.328 29.844 6.547 1 98.38 170 LYS B CA 1
ATOM 3697 C C . LYS B 1 170 ? -16.766 29.688 7.957 1 98.38 170 LYS B C 1
ATOM 3699 O O . LYS B 1 170 ? -17.484 29.312 8.883 1 98.38 170 LYS B O 1
ATOM 3704 N N . ILE B 1 171 ? -15.531 30 8.141 1 98.62 171 ILE B N 1
ATOM 3705 C CA . ILE B 1 171 ? -14.859 29.828 9.422 1 98.62 171 ILE B CA 1
ATOM 3706 C C . ILE B 1 171 ? -15.422 30.812 10.438 1 98.62 171 ILE B C 1
ATOM 3708 O O . ILE B 1 171 ? -15.672 30.453 11.586 1 98.62 171 ILE B O 1
ATOM 3712 N N . GLU B 1 172 ? -15.609 32.031 9.984 1 98.38 172 GLU B N 1
ATOM 3713 C CA . GLU B 1 172 ? -16.156 33.031 10.875 1 98.38 172 GLU B CA 1
ATOM 3714 C C . GLU B 1 172 ? -17.547 32.656 11.375 1 98.38 172 GLU B C 1
ATOM 3716 O O . GLU B 1 172 ? -17.859 32.844 12.555 1 98.38 172 GLU B O 1
ATOM 3721 N N . GLN B 1 173 ? -18.328 32.156 10.508 1 98.31 173 GLN B N 1
ATOM 3722 C CA . GLN B 1 173 ? -19.672 31.734 10.875 1 98.31 173 GLN B CA 1
ATOM 3723 C C . GLN B 1 173 ? -19.641 30.594 11.891 1 98.31 173 GLN B C 1
ATOM 3725 O O . GLN B 1 173 ? -20.453 30.547 12.812 1 98.31 173 GLN B O 1
ATOM 3730 N N . LEU B 1 174 ? -18.719 29.781 11.75 1 97.69 174 LEU B N 1
ATOM 3731 C CA . LEU B 1 174 ? -18.625 28.594 12.578 1 97.69 174 LEU B CA 1
ATOM 3732 C C . LEU B 1 174 ? -18.016 28.922 13.938 1 97.69 174 LEU B C 1
ATOM 3734 O O . LEU B 1 174 ? -18.406 28.344 14.953 1 97.69 174 LEU B O 1
ATOM 3738 N N . THR B 1 175 ? -17.078 29.875 13.984 1 97.94 175 THR B N 1
ATOM 3739 C CA . THR B 1 175 ? -16.25 30.016 15.172 1 97.94 175 THR B CA 1
ATOM 3740 C C . THR B 1 175 ? -16.531 31.344 15.875 1 97.94 175 THR B C 1
ATOM 3742 O O . THR B 1 175 ? -16.203 31.516 17.047 1 97.94 175 THR B O 1
ATOM 3745 N N . GLY B 1 176 ? -16.984 32.312 15.141 1 97.88 176 GLY B N 1
ATOM 3746 C CA . GLY B 1 176 ? -17.188 33.656 15.656 1 97.88 176 GLY B CA 1
ATOM 3747 C C . GLY B 1 176 ? -15.914 34.469 15.695 1 97.88 176 GLY B C 1
ATOM 3748 O O . GLY B 1 176 ? -15.93 35.625 16.109 1 97.88 176 GLY B O 1
ATOM 3749 N N . ILE B 1 177 ? -14.859 33.906 15.234 1 97.88 177 ILE B N 1
ATOM 3750 C CA . ILE B 1 177 ? -13.578 34.594 15.227 1 97.88 177 ILE B CA 1
ATOM 3751 C C . ILE B 1 177 ? -13.453 35.469 13.969 1 97.88 177 ILE B C 1
ATOM 3753 O O . ILE B 1 177 ? -13.852 35.031 12.883 1 97.88 177 ILE B O 1
ATOM 3757 N N . LYS B 1 178 ? -12.836 36.625 14.109 1 98.12 178 LYS B N 1
ATOM 3758 C CA . LYS B 1 178 ? -12.617 37.5 12.953 1 98.12 178 LYS B CA 1
ATOM 3759 C C . LYS B 1 178 ? -11.711 36.812 11.922 1 98.12 178 LYS B C 1
ATOM 3761 O O . LYS B 1 178 ? -10.602 36.406 12.25 1 98.12 178 LYS B O 1
ATOM 3766 N N . CYS B 1 179 ? -12.188 36.719 10.75 1 98.5 179 CYS B N 1
ATOM 3767 C CA . CYS B 1 179 ? -11.422 36.156 9.641 1 98.5 179 CYS B CA 1
ATOM 3768 C C . CYS B 1 179 ? -11.328 37.156 8.484 1 98.5 179 CYS B C 1
ATOM 3770 O O . CYS B 1 179 ? -12.312 37.781 8.133 1 98.5 179 CYS B O 1
ATOM 3772 N N . THR B 1 180 ? -10.164 37.344 7.949 1 98.69 180 THR B N 1
ATOM 3773 C CA . THR B 1 180 ? -9.953 38.312 6.875 1 98.69 180 THR B CA 1
ATOM 3774 C C . THR B 1 180 ? -9.266 37.656 5.684 1 98.69 180 THR B C 1
ATOM 3776 O O . THR B 1 180 ? -8.211 37.031 5.84 1 98.69 180 THR B O 1
ATOM 3779 N N . PRO B 1 181 ? -9.844 37.719 4.5 1 98.69 181 PRO B N 1
ATOM 3780 C CA . PRO B 1 181 ? -9.148 37.25 3.295 1 98.69 181 PRO B CA 1
ATOM 3781 C C . PRO B 1 181 ? -8.078 38.219 2.818 1 98.69 181 PRO B C 1
ATOM 3783 O O . PRO B 1 181 ? -8.258 39.438 2.916 1 98.69 181 PRO B O 1
ATOM 3786 N N . TYR B 1 182 ? -7.008 37.719 2.348 1 98.56 182 TYR B N 1
ATOM 3787 C CA . TYR B 1 182 ? -5.914 38.562 1.862 1 98.56 182 TYR B CA 1
ATOM 3788 C C . TYR B 1 182 ? -5.543 38.188 0.431 1 98.56 182 TYR B C 1
ATOM 3790 O O . TYR B 1 182 ? -5.551 37.031 0.065 1 98.56 182 TYR B O 1
ATOM 3798 N N . GLN B 1 183 ? -5.105 39.125 -0.322 1 96.69 183 GLN B N 1
ATOM 3799 C CA . GLN B 1 183 ? -4.684 38.969 -1.706 1 96.69 183 GLN B CA 1
ATOM 3800 C C . GLN B 1 183 ? -3.18 38.688 -1.791 1 96.69 183 GLN B C 1
ATOM 3802 O O . GLN B 1 183 ? -2.717 38 -2.689 1 96.69 183 GLN B O 1
ATOM 3807 N N . HIS B 1 184 ? -2.498 39.281 -0.909 1 97.81 184 HIS B N 1
ATOM 3808 C CA . HIS B 1 184 ? -1.044 39.219 -0.965 1 97.81 184 HIS B CA 1
ATOM 3809 C C . HIS B 1 184 ? -0.482 38.5 0.26 1 97.81 184 HIS B C 1
ATOM 3811 O O . HIS B 1 184 ? -0.91 38.781 1.387 1 97.81 184 HIS B O 1
ATOM 3817 N N . VAL B 1 185 ? 0.495 37.625 -0.006 1 98.5 185 VAL B N 1
ATOM 3818 C CA . VAL B 1 185 ? 1.104 36.812 1.051 1 98.5 185 VAL B CA 1
ATOM 3819 C C . VAL B 1 185 ? 1.793 37.75 2.061 1 98.5 185 VAL B C 1
ATOM 3821 O O . VAL B 1 185 ? 1.7 37.531 3.271 1 98.5 185 VAL B O 1
ATOM 3824 N N . GLU B 1 186 ? 2.447 38.812 1.589 1 97.94 186 GLU B N 1
ATOM 3825 C CA . GLU B 1 186 ? 3.201 39.719 2.441 1 97.94 186 GLU B CA 1
ATOM 3826 C C . GLU B 1 186 ? 2.301 40.375 3.494 1 97.94 186 GLU B C 1
ATOM 3828 O O . GLU B 1 186 ? 2.635 40.375 4.68 1 97.94 186 GLU B O 1
ATOM 3833 N N . THR B 1 187 ? 1.203 40.844 3.098 1 98.19 187 THR B N 1
ATOM 3834 C CA . THR B 1 187 ? 0.294 41.531 4.023 1 98.19 187 THR B CA 1
ATOM 3835 C C . THR B 1 187 ? -0.396 40.5 4.93 1 98.19 187 THR B C 1
ATOM 3837 O O . THR B 1 187 ? -0.653 40.812 6.102 1 98.19 187 THR B O 1
ATOM 3840 N N . ALA B 1 188 ? -0.719 39.344 4.41 1 98.69 188 ALA B N 1
ATOM 3841 C CA . ALA B 1 188 ? -1.349 38.281 5.207 1 98.69 188 ALA B CA 1
ATOM 3842 C C . ALA B 1 188 ? -0.439 37.844 6.352 1 98.69 188 ALA B C 1
ATOM 3844 O O . ALA B 1 188 ? -0.916 37.531 7.438 1 98.69 188 ALA B O 1
ATOM 3845 N N . CYS B 1 189 ? 0.879 37.875 6.133 1 98.75 189 CYS B N 1
ATOM 3846 C CA . CYS B 1 189 ? 1.821 37.281 7.07 1 98.75 189 CYS B CA 1
ATOM 3847 C C . CYS B 1 189 ? 2.463 38.344 7.953 1 98.75 189 CYS B C 1
ATOM 3849 O O . CYS B 1 189 ? 3.191 38.031 8.891 1 98.75 189 CYS B O 1
ATOM 3851 N N . ALA B 1 190 ? 2.18 39.656 7.66 1 97.75 190 ALA B N 1
ATOM 3852 C CA . ALA B 1 190 ? 2.752 40.75 8.445 1 97.75 190 ALA B CA 1
ATOM 3853 C C . ALA B 1 190 ? 2.379 40.594 9.922 1 97.75 190 ALA B C 1
ATOM 3855 O O . ALA B 1 190 ? 1.197 40.625 10.273 1 97.75 190 ALA B O 1
ATOM 3856 N N . LYS B 1 191 ? 3.383 40.375 10.789 1 97.44 191 LYS B N 1
ATOM 3857 C CA . LYS B 1 191 ? 3.248 40.312 12.242 1 97.44 191 LYS B CA 1
ATOM 3858 C C . LYS B 1 191 ? 2.385 39.094 12.641 1 97.44 191 LYS B C 1
ATOM 3860 O O . LYS B 1 191 ? 1.704 39.156 13.672 1 97.44 191 LYS B O 1
ATOM 3865 N N . ALA B 1 192 ? 2.23 38.125 11.805 1 98.75 192 ALA B N 1
ATOM 3866 C CA . ALA B 1 192 ? 1.564 36.906 12.18 1 98.75 192 ALA B CA 1
ATOM 3867 C C . ALA B 1 192 ? 2.354 36.156 13.258 1 98.75 192 ALA B C 1
ATOM 3869 O O . ALA B 1 192 ? 3.588 36.156 13.25 1 98.75 192 ALA B O 1
ATOM 3870 N N . ASP B 1 193 ? 1.646 35.5 14.227 1 98.88 193 ASP B N 1
ATOM 3871 C CA . ASP B 1 193 ? 2.291 34.688 15.266 1 98.88 193 ASP B CA 1
ATOM 3872 C C . ASP B 1 193 ? 2.465 33.25 14.812 1 98.88 193 ASP B C 1
ATOM 3874 O O . ASP B 1 193 ? 3.441 32.594 15.18 1 98.88 193 ASP B O 1
ATOM 3878 N N . ILE B 1 194 ? 1.484 32.75 14.125 1 98.94 194 ILE B N 1
ATOM 3879 C CA . ILE B 1 194 ? 1.447 31.391 13.586 1 98.94 194 ILE B CA 1
ATOM 3880 C C . ILE B 1 194 ? 1.101 31.438 12.102 1 98.94 194 ILE B C 1
ATOM 3882 O O . ILE B 1 194 ? 0.172 32.125 11.695 1 98.94 194 ILE B O 1
ATOM 3886 N N . ILE B 1 195 ? 1.865 30.719 11.258 1 99 195 ILE B N 1
ATOM 3887 C CA . ILE B 1 195 ? 1.601 30.609 9.828 1 99 195 ILE B CA 1
ATOM 3888 C C . ILE B 1 195 ? 1.518 29.141 9.43 1 99 195 ILE B C 1
ATOM 3890 O O . ILE B 1 195 ? 2.385 28.344 9.789 1 99 195 ILE B O 1
ATOM 3894 N N . CYS B 1 196 ? 0.466 28.75 8.758 1 98.94 196 CYS B N 1
ATOM 3895 C CA . CYS B 1 196 ? 0.34 27.438 8.156 1 98.94 196 CYS B CA 1
ATOM 3896 C C . CYS B 1 196 ? 0.34 27.516 6.633 1 98.94 196 CYS B C 1
ATOM 3898 O O . CYS B 1 196 ? -0.452 28.266 6.051 1 98.94 196 CYS B O 1
ATOM 3900 N N . THR B 1 197 ? 1.258 26.797 6.008 1 98.81 197 THR B N 1
ATOM 3901 C CA . THR B 1 197 ? 1.233 26.688 4.551 1 98.81 197 THR B CA 1
ATOM 3902 C C . THR B 1 197 ? 0.631 25.344 4.121 1 98.81 197 THR B C 1
ATOM 3904 O O . THR B 1 197 ? 1.233 24.297 4.328 1 98.81 197 THR B O 1
ATOM 3907 N N . VAL B 1 198 ? -0.503 25.391 3.514 1 97.44 198 VAL B N 1
ATOM 3908 C CA . VAL B 1 198 ? -1.252 24.203 3.117 1 97.44 198 VAL B CA 1
ATOM 3909 C C . VAL B 1 198 ? -1.722 24.344 1.671 1 97.44 198 VAL B C 1
ATOM 3911 O O . VAL B 1 198 ? -2.904 24.156 1.374 1 97.44 198 VAL B O 1
ATOM 3914 N N . THR B 1 199 ? -0.782 24.609 0.794 1 95.69 199 THR B N 1
ATOM 3915 C CA . THR B 1 199 ? -1.063 24.859 -0.615 1 95.69 199 THR B CA 1
ATOM 3916 C C . THR B 1 199 ? -0.469 23.766 -1.488 1 95.69 199 THR B C 1
ATOM 3918 O O . THR B 1 199 ? 0.241 22.891 -0.993 1 95.69 199 THR B O 1
ATOM 3921 N N . SER B 1 200 ? -0.79 23.828 -2.787 1 90.81 200 SER B N 1
ATOM 3922 C CA . SER B 1 200 ? -0.187 22.938 -3.773 1 90.81 200 SER B CA 1
ATOM 3923 C C . SER B 1 200 ? 0.905 23.641 -4.566 1 90.81 200 SER B C 1
ATOM 3925 O O . SER B 1 200 ? 1.188 23.281 -5.707 1 90.81 200 SER B O 1
ATOM 3927 N N . ALA B 1 201 ? 1.476 24.703 -3.932 1 93.62 201 ALA B N 1
ATOM 3928 C CA . ALA B 1 201 ? 2.498 25.484 -4.637 1 93.62 201 ALA B CA 1
ATOM 3929 C C . ALA B 1 201 ? 3.682 24.594 -5.02 1 93.62 201 ALA B C 1
ATOM 3931 O O . ALA B 1 201 ? 4.105 23.734 -4.234 1 93.62 201 ALA B O 1
ATOM 3932 N N . SER B 1 202 ? 4.234 24.828 -6.23 1 92.56 202 SER B N 1
ATOM 3933 C CA . SER B 1 202 ? 5.43 24.125 -6.68 1 92.56 202 SER B CA 1
ATOM 3934 C C . SER B 1 202 ? 6.688 24.953 -6.414 1 92.56 202 SER B C 1
ATOM 3936 O O . SER B 1 202 ? 7.793 24.406 -6.375 1 92.56 202 SER B O 1
ATOM 3938 N N . THR B 1 203 ? 6.465 26.234 -6.352 1 96.88 203 THR B N 1
ATOM 3939 C CA . THR B 1 203 ? 7.535 27.156 -6.008 1 96.88 203 THR B CA 1
ATOM 3940 C C . THR B 1 203 ? 7.168 27.984 -4.773 1 96.88 203 THR B C 1
ATOM 3942 O O . THR B 1 203 ? 5.988 28.188 -4.492 1 96.88 203 THR B O 1
ATOM 3945 N N . PRO B 1 204 ? 8.117 28.484 -4.07 1 98.44 204 PRO B N 1
ATOM 3946 C CA . PRO B 1 204 ? 7.855 29.156 -2.795 1 98.44 204 PRO B CA 1
ATOM 3947 C C . PRO B 1 204 ? 6.887 30.328 -2.932 1 98.44 204 PRO B C 1
ATOM 3949 O O . PRO B 1 204 ? 7.051 31.172 -3.818 1 98.44 204 PRO B O 1
ATOM 3952 N N . ILE B 1 205 ? 5.965 30.328 -2.094 1 98.5 205 ILE B N 1
ATOM 3953 C CA . ILE B 1 205 ? 5.035 31.453 -2.021 1 98.5 205 ILE B CA 1
ATOM 3954 C C . ILE B 1 205 ? 5.348 32.312 -0.792 1 98.5 205 ILE B C 1
ATOM 3956 O O . ILE B 1 205 ? 4.938 33.469 -0.712 1 98.5 205 ILE B O 1
ATOM 3960 N N . LEU B 1 206 ? 5.957 31.75 0.198 1 98.81 206 LEU B N 1
ATOM 3961 C CA . LEU B 1 206 ? 6.348 32.438 1.429 1 98.81 206 LEU B CA 1
ATOM 3962 C C . LEU B 1 206 ? 7.863 32.594 1.508 1 98.81 206 LEU B C 1
ATOM 3964 O O . LEU B 1 206 ? 8.594 31.609 1.377 1 98.81 206 LEU B O 1
ATOM 3968 N N . HIS B 1 207 ? 8.242 33.812 1.76 1 98.69 207 HIS B N 1
ATOM 3969 C CA . HIS B 1 207 ? 9.664 34.125 1.788 1 98.69 207 HIS B CA 1
ATOM 3970 C C . HIS B 1 207 ? 10.094 34.625 3.166 1 98.69 207 HIS B C 1
ATOM 3972 O O . HIS B 1 207 ? 9.258 35.094 3.949 1 98.69 207 HIS B O 1
ATOM 3978 N N . GLN B 1 208 ? 11.391 34.5 3.404 1 98.56 208 GLN B N 1
ATOM 3979 C CA . GLN B 1 208 ? 11.953 34.875 4.699 1 98.56 208 GLN B CA 1
ATOM 3980 C C . GLN B 1 208 ? 11.516 36.281 5.125 1 98.56 208 GLN B C 1
ATOM 3982 O O . GLN B 1 208 ? 11.148 36.5 6.281 1 98.56 208 GLN B O 1
ATOM 3987 N N . HIS B 1 209 ? 11.516 37.219 4.219 1 97.94 209 HIS B N 1
ATOM 3988 C CA . HIS B 1 209 ? 11.273 38.625 4.551 1 97.94 209 HIS B CA 1
ATOM 3989 C C . HIS B 1 209 ? 9.805 38.875 4.875 1 97.94 209 HIS B C 1
ATOM 3991 O O . HIS B 1 209 ? 9.438 39.938 5.367 1 97.94 209 HIS B O 1
ATOM 3997 N N . HIS B 1 210 ? 8.93 37.875 4.652 1 98.44 210 HIS B N 1
ATOM 3998 C CA . HIS B 1 210 ? 7.512 37.969 4.996 1 98.44 210 HIS B CA 1
ATOM 3999 C C . HIS B 1 210 ? 7.277 37.656 6.465 1 98.44 210 HIS B C 1
ATOM 4001 O O . HIS B 1 210 ? 6.199 37.906 7 1 98.44 210 HIS B O 1
ATOM 4007 N N . VAL B 1 211 ? 8.25 37.031 7.16 1 98.75 211 VAL B N 1
ATOM 4008 C CA . VAL B 1 211 ? 8.023 36.375 8.445 1 98.75 211 VAL B CA 1
ATOM 4009 C C . VAL B 1 211 ? 8.703 37.188 9.555 1 98.75 211 VAL B C 1
ATOM 4011 O O . VAL B 1 211 ? 9.875 37.531 9.445 1 98.75 211 VAL B O 1
ATOM 4014 N N . SER B 1 212 ? 8.031 37.469 10.602 1 98.5 212 SER B N 1
ATOM 4015 C CA . SER B 1 212 ? 8.547 38.219 11.742 1 98.5 212 SER B CA 1
ATOM 4016 C C . SER B 1 212 ? 9.266 37.312 12.734 1 98.5 212 SER B C 1
ATOM 4018 O O . SER B 1 212 ? 8.992 36.125 12.789 1 98.5 212 SER B O 1
ATOM 4020 N N . LYS B 1 213 ? 10.133 37.906 13.508 1 98.25 213 LYS B N 1
ATOM 4021 C CA . LYS B 1 213 ? 10.742 37.188 14.609 1 98.25 213 LYS B CA 1
ATOM 4022 C C . LYS B 1 213 ? 9.68 36.625 15.547 1 98.25 213 LYS B C 1
ATOM 4024 O O . LYS B 1 213 ? 8.641 37.25 15.766 1 98.25 213 LYS B O 1
ATOM 4029 N N . GLY B 1 214 ? 9.945 35.438 16.062 1 98.62 214 GLY B N 1
ATOM 4030 C CA . GLY B 1 214 ? 9.062 34.812 17.031 1 98.62 214 GLY B CA 1
ATOM 4031 C C . GLY B 1 214 ? 7.977 33.969 16.406 1 98.62 214 GLY B C 1
ATOM 4032 O O . GLY B 1 214 ? 7.301 33.188 17.094 1 98.62 214 GLY B O 1
ATOM 4033 N N . THR B 1 215 ? 7.812 33.969 15.078 1 98.88 215 THR B N 1
ATOM 4034 C CA . THR B 1 215 ? 6.742 33.281 14.359 1 98.88 215 THR B CA 1
ATOM 4035 C C . THR B 1 215 ? 6.965 31.781 14.359 1 98.88 215 THR B C 1
ATOM 4037 O O . THR B 1 215 ? 8.102 31.312 14.219 1 98.88 215 THR B O 1
ATOM 4040 N N . HIS B 1 216 ? 5.91 31.016 14.562 1 98.94 216 HIS B N 1
ATOM 4041 C CA . HIS B 1 216 ? 5.914 29.578 14.328 1 98.94 216 HIS B CA 1
ATOM 4042 C C . HIS B 1 216 ? 5.246 29.234 13 1 98.94 216 HIS B C 1
ATOM 4044 O O . HIS B 1 216 ? 4.164 29.734 12.695 1 98.94 216 HIS B O 1
ATOM 4050 N N . LEU B 1 217 ? 5.891 28.344 12.25 1 98.94 217 LEU B N 1
ATOM 4051 C CA . LEU B 1 217 ? 5.348 27.938 10.961 1 98.94 217 LEU B CA 1
ATOM 4052 C C . LEU B 1 217 ? 5.074 26.438 10.938 1 98.94 217 LEU B C 1
ATOM 4054 O O . LEU B 1 217 ? 5.91 25.641 11.383 1 98.94 217 LEU B O 1
ATOM 4058 N N . ASN B 1 218 ? 3.889 26.078 10.523 1 98.94 218 ASN B N 1
ATOM 4059 C CA . ASN B 1 218 ? 3.594 24.719 10.055 1 98.94 218 ASN B CA 1
ATOM 4060 C C . ASN B 1 218 ? 3.652 24.625 8.531 1 98.94 218 ASN B C 1
ATOM 4062 O O . ASN B 1 218 ? 2.807 25.203 7.84 1 98.94 218 ASN B O 1
ATOM 4066 N N . VAL B 1 219 ? 4.617 23.906 8.031 1 98.88 219 VAL B N 1
ATOM 4067 C CA . VAL B 1 219 ? 4.82 23.734 6.598 1 98.88 219 VAL B CA 1
ATOM 4068 C C . VAL B 1 219 ? 4.352 22.344 6.172 1 98.88 219 VAL B C 1
ATOM 4070 O O . VAL B 1 219 ? 5.031 21.344 6.422 1 98.88 219 VAL B O 1
ATOM 4073 N N . VAL B 1 220 ? 3.213 22.297 5.395 1 98.19 220 VAL B N 1
ATOM 4074 C CA . VAL B 1 220 ? 2.469 21.047 5.305 1 98.19 220 VAL B CA 1
ATOM 4075 C C . VAL B 1 220 ? 2.229 20.688 3.838 1 98.19 220 VAL B C 1
ATOM 4077 O O . VAL B 1 220 ? 2.252 19.516 3.465 1 98.19 220 VAL B O 1
ATOM 4080 N N . GLY B 1 221 ? 2.055 21.562 3.002 1 95.62 221 GLY B N 1
ATOM 4081 C CA . GLY B 1 221 ? 1.531 21.344 1.662 1 95.62 221 GLY B CA 1
ATOM 4082 C C . GLY B 1 221 ? 2.43 20.484 0.805 1 95.62 221 GLY B C 1
ATOM 4083 O O . GLY B 1 221 ? 1.946 19.656 0.022 1 95.62 221 GLY B O 1
ATOM 4084 N N . SER B 1 222 ? 3.674 20.688 0.883 1 93.62 222 SER B N 1
ATOM 4085 C CA . SER B 1 222 ? 4.637 19.875 0.14 1 93.62 222 SER B CA 1
ATOM 4086 C C . SER B 1 222 ? 4.926 18.562 0.857 1 93.62 222 SER B C 1
ATOM 4088 O O . SER B 1 222 ? 5.672 18.547 1.84 1 93.62 222 SER B O 1
ATOM 4090 N N . SER B 1 223 ? 4.434 17.469 0.245 1 89.06 223 SER B N 1
ATOM 4091 C CA . SER B 1 223 ? 4.504 16.219 0.994 1 89.06 223 SER B CA 1
ATOM 4092 C C . SER B 1 223 ? 5.387 15.195 0.286 1 89.06 223 SER B C 1
ATOM 4094 O O . SER B 1 223 ? 5.375 14.008 0.631 1 89.06 223 SER B O 1
ATOM 4096 N N . PHE B 1 224 ? 6.031 15.555 -0.723 1 87.44 224 PHE B N 1
ATOM 4097 C CA . PHE B 1 224 ? 7.027 14.75 -1.423 1 87.44 224 PHE B CA 1
ATOM 4098 C C . PHE B 1 224 ? 8.078 15.641 -2.08 1 87.44 224 PHE B C 1
ATOM 4100 O O . PHE B 1 224 ? 7.934 16.859 -2.105 1 87.44 224 PHE B O 1
ATOM 4107 N N . ASP B 1 225 ? 9.086 15.008 -2.562 1 90.5 225 ASP B N 1
ATOM 4108 C CA . ASP B 1 225 ? 10.195 15.766 -3.141 1 90.5 225 ASP B CA 1
ATOM 4109 C C . ASP B 1 225 ? 9.766 16.469 -4.426 1 90.5 225 ASP B C 1
ATOM 4111 O O . ASP B 1 225 ? 9.211 15.836 -5.328 1 90.5 225 ASP B O 1
ATOM 4115 N N . GLY B 1 226 ? 10.078 17.719 -4.402 1 90.75 226 GLY B N 1
ATOM 4116 C CA . GLY B 1 226 ? 9.711 18.5 -5.574 1 90.75 226 GLY B CA 1
ATOM 4117 C C . GLY B 1 226 ? 9.117 19.844 -5.234 1 90.75 226 GLY B C 1
ATOM 4118 O O . GLY B 1 226 ? 9.82 20.859 -5.188 1 90.75 226 GLY B O 1
ATOM 4119 N N . PRO B 1 227 ? 7.805 19.828 -4.898 1 92 227 PRO B N 1
ATOM 4120 C CA . PRO B 1 227 ? 7.137 21.094 -4.602 1 92 227 PRO B CA 1
ATOM 4121 C C . PRO B 1 227 ? 7.617 21.719 -3.295 1 92 227 PRO B C 1
ATOM 4123 O O . PRO B 1 227 ? 7.98 21.016 -2.357 1 92 227 PRO B O 1
ATOM 4126 N N . ARG B 1 228 ? 7.625 23.062 -3.277 1 97.38 228 ARG B N 1
ATOM 4127 C CA . ARG B 1 228 ? 8.016 23.797 -2.08 1 97.38 228 ARG B CA 1
ATOM 4128 C C . ARG B 1 228 ? 7.074 24.984 -1.832 1 97.38 228 ARG B C 1
ATOM 4130 O O . ARG B 1 228 ? 6.66 25.656 -2.773 1 97.38 228 ARG B O 1
ATOM 4137 N N . GLU B 1 229 ? 6.879 25.172 -0.562 1 98.44 229 GLU B N 1
ATOM 4138 C CA . GLU B 1 229 ? 6 26.297 -0.22 1 98.44 229 GLU B CA 1
ATOM 4139 C C . GLU B 1 229 ? 6.797 27.469 0.337 1 98.44 229 GLU B C 1
ATOM 4141 O O . GLU B 1 229 ? 6.332 28.609 0.298 1 98.44 229 GLU B O 1
ATOM 4146 N N . ILE B 1 230 ? 8.031 27.219 0.863 1 98.81 230 ILE B N 1
ATOM 4147 C CA . ILE B 1 230 ? 8.812 28.281 1.486 1 98.81 230 ILE B CA 1
ATOM 4148 C C . ILE B 1 230 ? 10.211 28.328 0.868 1 98.81 230 ILE B C 1
ATOM 4150 O O . ILE B 1 230 ? 10.664 27.344 0.281 1 98.81 230 ILE B O 1
ATOM 4154 N N . ASP B 1 231 ? 10.891 29.438 0.973 1 98.75 231 ASP B N 1
ATOM 4155 C CA . ASP B 1 231 ? 12.18 29.578 0.303 1 98.75 231 ASP B CA 1
ATOM 4156 C C . ASP B 1 231 ? 13.32 29.094 1.196 1 98.75 231 ASP B C 1
ATOM 4158 O O . ASP B 1 231 ? 13.117 28.828 2.385 1 98.75 231 ASP B O 1
ATOM 4162 N N . ASP B 1 232 ? 14.477 29 0.633 1 98.81 232 ASP B N 1
ATOM 4163 C CA . ASP B 1 232 ? 15.656 28.469 1.308 1 98.81 232 ASP B CA 1
ATOM 4164 C C . ASP B 1 232 ? 16.078 29.359 2.475 1 98.81 232 ASP B C 1
ATOM 4166 O O . ASP B 1 232 ? 16.531 28.875 3.51 1 98.81 232 ASP B O 1
ATOM 4170 N N . ALA B 1 233 ? 15.953 30.641 2.281 1 98.81 233 ALA B N 1
ATOM 4171 C CA . ALA B 1 233 ? 16.359 31.594 3.312 1 98.81 233 ALA B CA 1
ATOM 4172 C C . ALA B 1 233 ? 15.547 31.406 4.59 1 98.81 233 ALA B C 1
ATOM 4174 O O . ALA B 1 233 ? 16.078 31.484 5.695 1 98.81 233 ALA B O 1
ATOM 4175 N N . LEU B 1 234 ? 14.289 31.172 4.418 1 98.81 234 LEU B N 1
ATOM 4176 C CA . LEU B 1 234 ? 13.414 30.922 5.566 1 98.81 234 LEU B CA 1
ATOM 4177 C C . LEU B 1 234 ? 13.789 29.625 6.27 1 98.81 234 LEU B C 1
ATOM 4179 O O . LEU B 1 234 ? 13.828 29.578 7.504 1 98.81 234 LEU B O 1
ATOM 4183 N N . VAL B 1 235 ? 14.023 28.578 5.504 1 98.88 235 VAL B N 1
ATOM 4184 C CA . VAL B 1 235 ? 14.5 27.328 6.086 1 98.88 235 VAL B CA 1
ATOM 4185 C C . VAL B 1 235 ? 15.773 27.578 6.887 1 98.88 235 VAL B C 1
ATOM 4187 O O . VAL B 1 235 ? 15.883 27.156 8.039 1 98.88 235 VAL B O 1
ATOM 4190 N N . SER B 1 236 ? 16.656 28.328 6.367 1 98.69 236 SER B N 1
ATOM 4191 C CA . SER B 1 236 ? 18 28.516 6.898 1 98.69 236 SER B CA 1
ATOM 4192 C C . SER B 1 236 ? 17.969 29.234 8.242 1 98.69 236 SER B C 1
ATOM 4194 O O . SER B 1 236 ? 18.797 28.969 9.117 1 98.69 236 SER B O 1
ATOM 4196 N N . ILE B 1 237 ? 17.094 30.125 8.469 1 98.38 237 ILE B N 1
ATOM 4197 C CA . ILE B 1 237 ? 17.141 30.953 9.664 1 98.38 237 ILE B CA 1
ATOM 4198 C C . ILE B 1 237 ? 16.297 30.344 10.766 1 98.38 237 ILE B C 1
ATOM 4200 O O . ILE B 1 237 ? 16.234 30.859 11.891 1 98.38 237 ILE B O 1
ATOM 4204 N N . SER B 1 238 ? 15.648 29.266 10.477 1 98.56 238 SER B N 1
ATOM 4205 C CA . SER B 1 238 ? 14.648 28.719 11.391 1 98.56 238 SER B CA 1
ATOM 4206 C C . SER B 1 238 ? 15.25 27.641 12.281 1 98.56 238 SER B C 1
ATOM 4208 O O . SER B 1 238 ? 16.25 27.031 11.93 1 98.56 238 SER B O 1
ATOM 4210 N N . LYS B 1 239 ? 14.641 27.516 13.516 1 98.62 239 LYS B N 1
ATOM 4211 C CA . LYS B 1 239 ? 14.688 26.219 14.203 1 98.62 239 LYS B CA 1
ATOM 4212 C C . LYS B 1 239 ? 13.805 25.188 13.492 1 98.62 239 LYS B C 1
ATOM 4214 O O . LYS B 1 239 ? 12.586 25.203 13.656 1 98.62 239 LYS B O 1
ATOM 4219 N N . PHE B 1 240 ? 14.453 24.281 12.789 1 98.88 240 PHE B N 1
ATOM 4220 C CA . PHE B 1 240 ? 13.766 23.406 11.836 1 98.88 240 PHE B CA 1
ATOM 4221 C C . PHE B 1 240 ? 13.477 22.047 12.461 1 98.88 240 PHE B C 1
ATOM 4223 O O . PHE B 1 240 ? 14.375 21.219 12.617 1 98.88 240 PHE B O 1
ATOM 4230 N N . ILE B 1 241 ? 12.234 21.828 12.844 1 98.88 241 ILE B N 1
ATOM 4231 C CA . ILE B 1 241 ? 11.758 20.594 13.453 1 98.88 241 ILE B CA 1
ATOM 4232 C C . ILE B 1 241 ? 10.93 19.812 12.445 1 98.88 241 ILE B C 1
ATOM 4234 O O . ILE B 1 241 ? 10.148 20.391 11.688 1 98.88 241 ILE B O 1
ATOM 4238 N N . VAL B 1 242 ? 11.094 18.484 12.461 1 98.75 242 VAL B N 1
ATOM 4239 C CA . VAL B 1 242 ? 10.461 17.672 11.43 1 98.75 242 VAL B CA 1
ATOM 4240 C C . VAL B 1 242 ? 9.641 16.562 12.086 1 98.75 242 VAL B C 1
ATOM 4242 O O . VAL B 1 242 ? 9.766 16.312 13.289 1 98.75 242 VAL B O 1
ATOM 4245 N N . ASP B 1 243 ? 8.75 15.977 11.297 1 97.94 243 ASP B N 1
ATOM 4246 C CA . ASP B 1 243 ? 8.016 14.828 11.812 1 97.94 243 ASP B CA 1
ATOM 4247 C C . ASP B 1 243 ? 8.906 13.586 11.867 1 97.94 243 ASP B C 1
ATOM 4249 O O . ASP B 1 243 ? 8.852 12.82 12.836 1 97.94 243 ASP B O 1
ATOM 4253 N N . SER B 1 244 ? 9.688 13.359 10.883 1 96.44 244 SER B N 1
ATOM 4254 C CA . SER B 1 244 ? 10.656 12.273 10.797 1 96.44 244 SER B CA 1
ATOM 4255 C C . SER B 1 244 ? 11.922 12.711 10.078 1 96.44 244 SER B C 1
ATOM 4257 O O . SER B 1 244 ? 11.875 13.125 8.914 1 96.44 244 SER B O 1
ATOM 4259 N N . LYS B 1 245 ? 13.039 12.57 10.734 1 96.75 245 LYS B N 1
ATOM 4260 C CA . LYS B 1 245 ? 14.312 12.992 10.156 1 96.75 245 LYS B CA 1
ATOM 4261 C C . LYS B 1 245 ? 14.625 12.211 8.883 1 96.75 245 LYS B C 1
ATOM 4263 O O . LYS B 1 245 ? 14.914 12.797 7.84 1 96.75 245 LYS B O 1
ATOM 4268 N N . THR B 1 246 ? 14.469 10.93 8.953 1 94.44 246 THR B N 1
ATOM 4269 C CA . THR B 1 246 ? 14.773 10.055 7.824 1 94.44 246 THR B CA 1
ATOM 4270 C C . THR B 1 246 ? 13.898 10.406 6.625 1 94.44 246 THR B C 1
ATOM 4272 O O . THR B 1 246 ? 14.391 10.484 5.496 1 94.44 246 THR B O 1
ATOM 4275 N N . SER B 1 247 ? 12.672 10.625 6.863 1 94.62 247 SER B N 1
ATOM 4276 C CA . SER B 1 247 ? 11.742 10.906 5.773 1 94.62 247 SER B CA 1
ATOM 4277 C C . SER B 1 247 ? 12.016 12.266 5.145 1 94.62 247 SER B C 1
ATOM 4279 O O . SER B 1 247 ? 11.977 12.414 3.922 1 94.62 247 SER B O 1
ATOM 4281 N N . VAL B 1 248 ? 12.266 13.266 5.961 1 97.12 248 VAL B N 1
ATOM 4282 C CA . VAL B 1 248 ? 12.492 14.609 5.449 1 97.12 248 VAL B CA 1
ATOM 4283 C C . VAL B 1 248 ? 13.828 14.664 4.703 1 97.12 248 VAL B C 1
ATOM 4285 O O . VAL B 1 248 ? 13.945 15.328 3.67 1 97.12 248 VAL B O 1
ATOM 4288 N N . GLU B 1 249 ? 14.82 13.953 5.219 1 97.12 249 GLU B N 1
ATOM 4289 C CA . GLU B 1 249 ? 16.094 13.883 4.512 1 97.12 249 GLU B CA 1
ATOM 4290 C C . GLU B 1 249 ? 15.93 13.25 3.135 1 97.12 249 GLU B C 1
ATOM 4292 O O . GLU B 1 249 ? 16.625 13.617 2.188 1 97.12 249 GLU B O 1
ATOM 4297 N N . SER B 1 250 ? 14.984 12.398 3.039 1 94.44 250 SER B N 1
ATOM 4298 C CA . SER B 1 250 ? 14.805 11.648 1.803 1 94.44 250 SER B CA 1
ATOM 4299 C C . SER B 1 250 ? 13.82 12.352 0.87 1 94.44 250 SER B C 1
ATOM 4301 O O . SER B 1 250 ? 13.984 12.32 -0.351 1 94.44 250 SER B O 1
ATOM 4303 N N . GLN B 1 251 ? 12.797 13.016 1.512 1 94.5 251 GLN B N 1
ATOM 4304 C CA . GLN B 1 251 ? 11.703 13.43 0.643 1 94.5 251 GLN B CA 1
ATOM 4305 C C . GLN B 1 251 ? 11.234 14.844 0.977 1 94.5 251 GLN B C 1
ATOM 4307 O O . GLN B 1 251 ? 10.367 15.391 0.296 1 94.5 251 GLN B O 1
ATOM 4312 N N . GLY B 1 252 ? 11.719 15.477 1.973 1 96.81 252 GLY B N 1
ATOM 4313 C CA . GLY B 1 252 ? 11.312 16.828 2.318 1 96.81 252 GLY B CA 1
ATOM 4314 C C . GLY B 1 252 ? 11.891 17.875 1.39 1 96.81 252 GLY B C 1
ATOM 4315 O O . GLY B 1 252 ? 13.031 18.312 1.565 1 96.81 252 GLY B O 1
ATOM 4316 N N . SER B 1 253 ? 11.094 18.359 0.551 1 97.56 253 SER B N 1
ATOM 4317 C CA . SER B 1 253 ? 11.555 19.188 -0.555 1 97.56 253 SER B CA 1
ATOM 4318 C C . SER B 1 253 ? 12.195 20.484 -0.048 1 97.56 253 SER B C 1
ATOM 4320 O O . SER B 1 253 ? 13.234 20.906 -0.558 1 97.56 253 SER B O 1
ATOM 4322 N N . GLU B 1 254 ? 11.656 21.156 0.947 1 98.44 254 GLU B N 1
ATOM 4323 C CA . GLU B 1 254 ? 12.195 22.406 1.47 1 98.44 254 GLU B CA 1
ATOM 4324 C C . GLU B 1 254 ? 13.602 22.203 2.033 1 98.44 254 GLU B C 1
ATOM 4326 O O . GLU B 1 254 ? 14.5 23 1.757 1 98.44 254 GLU B O 1
ATOM 4331 N N . TYR B 1 255 ? 13.758 21.125 2.775 1 98.5 255 TYR B N 1
ATOM 4332 C CA . TYR B 1 255 ? 15.055 20.797 3.35 1 98.5 255 TYR B CA 1
ATOM 4333 C C . TYR B 1 255 ? 16.062 20.438 2.262 1 98.5 255 TYR B C 1
ATOM 4335 O O . TYR B 1 255 ? 17.172 20.953 2.24 1 98.5 255 TYR B O 1
ATOM 4343 N N . ARG B 1 256 ? 15.633 19.516 1.354 1 98.5 256 ARG B N 1
ATOM 4344 C CA . ARG B 1 256 ? 16.531 19 0.33 1 98.5 256 ARG B CA 1
ATOM 4345 C C . ARG B 1 256 ? 16.984 20.109 -0.609 1 98.5 256 ARG B C 1
ATOM 4347 O O . ARG B 1 256 ? 18.156 20.156 -0.999 1 98.5 256 ARG B O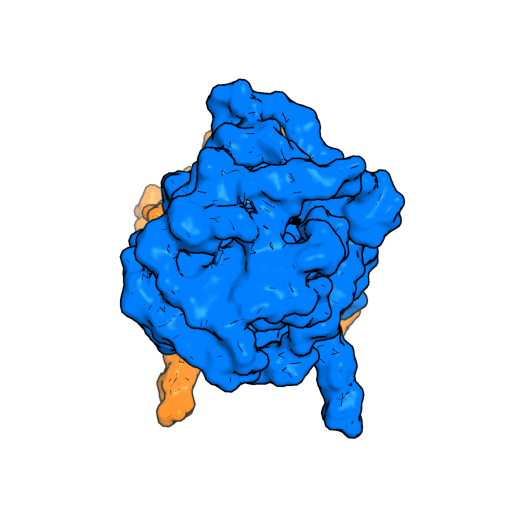 1
ATOM 4354 N N . HIS B 1 257 ? 16.094 20.953 -0.946 1 98.44 257 HIS B N 1
ATOM 4355 C CA . HIS B 1 257 ? 16.453 22.047 -1.831 1 98.44 257 HIS B CA 1
ATOM 4356 C C . HIS B 1 257 ? 17.406 23.031 -1.144 1 98.44 257 HIS B C 1
ATOM 4358 O O . HIS B 1 257 ? 18.391 23.469 -1.748 1 98.44 257 HIS B O 1
ATOM 4364 N N . ALA B 1 258 ? 17.156 23.406 0.09 1 98.69 258 ALA B N 1
ATOM 4365 C CA . ALA B 1 258 ? 18.031 24.297 0.847 1 98.69 258 ALA B CA 1
ATOM 4366 C C . ALA B 1 258 ? 19.422 23.688 0.999 1 98.69 258 ALA B C 1
ATOM 4368 O O . ALA B 1 258 ? 20.422 24.406 0.926 1 98.69 258 ALA B O 1
ATOM 4369 N N . LEU B 1 259 ? 19.438 22.375 1.238 1 98.56 259 LEU B N 1
ATOM 4370 C CA . LEU B 1 259 ? 20.719 21.672 1.354 1 98.56 259 LEU B CA 1
ATOM 4371 C C . LEU B 1 259 ? 21.484 21.703 0.032 1 98.56 259 LEU B C 1
ATOM 4373 O O . LEU B 1 259 ? 22.672 22.031 -0.001 1 98.56 259 LEU B O 1
ATOM 4377 N N . ALA B 1 260 ? 20.812 21.391 -1.005 1 98.19 260 ALA B N 1
ATOM 4378 C CA . ALA B 1 260 ? 21.422 21.359 -2.334 1 98.19 260 ALA B CA 1
ATOM 4379 C C . ALA B 1 260 ? 21.969 22.734 -2.719 1 98.19 260 ALA B C 1
ATOM 4381 O O . ALA B 1 260 ? 23 22.828 -3.402 1 98.19 260 ALA B O 1
ATOM 4382 N N . ASN B 1 261 ? 21.297 23.781 -2.283 1 98.19 261 ASN B N 1
ATOM 4383 C CA . ASN B 1 261 ? 21.688 25.141 -2.619 1 98.19 261 ASN B CA 1
ATOM 4384 C C . ASN B 1 261 ? 22.641 25.719 -1.579 1 98.19 261 ASN B C 1
ATOM 4386 O O . ASN B 1 261 ? 22.938 26.922 -1.594 1 98.19 261 ASN B O 1
ATOM 4390 N N . LYS B 1 262 ? 23.016 24.891 -0.656 1 98.38 262 LYS B N 1
ATOM 4391 C CA . LYS B 1 262 ? 24.031 25.219 0.354 1 98.38 262 LYS B CA 1
ATOM 4392 C C . LYS B 1 262 ? 23.547 26.328 1.281 1 98.38 262 LYS B C 1
ATOM 4394 O O . LYS B 1 262 ? 24.359 27.094 1.802 1 98.38 262 LYS B O 1
ATOM 4399 N N . ALA B 1 263 ? 22.25 26.453 1.375 1 98.5 263 ALA B N 1
ATOM 4400 C CA . ALA B 1 263 ? 21.688 27.406 2.32 1 98.5 263 ALA B CA 1
ATOM 4401 C C . ALA B 1 263 ? 21.75 26.875 3.748 1 98.5 263 ALA B C 1
ATOM 4403 O O . ALA B 1 263 ? 21.672 27.641 4.707 1 98.5 263 ALA B O 1
ATOM 4404 N N . ILE B 1 264 ? 21.844 25.609 3.854 1 98.62 264 ILE B N 1
ATOM 4405 C CA . ILE B 1 264 ? 21.938 24.953 5.148 1 98.62 264 ILE B CA 1
ATOM 4406 C C . ILE B 1 264 ? 22.953 23.812 5.07 1 98.62 264 ILE B C 1
ATOM 4408 O O . ILE B 1 264 ? 23.438 23.469 3.982 1 98.62 264 ILE B O 1
ATOM 4412 N N . SER B 1 265 ? 23.328 23.312 6.234 1 98.06 265 SER B N 1
ATOM 4413 C CA . SER B 1 265 ? 24.156 22.109 6.312 1 98.06 265 SER B CA 1
ATOM 4414 C C . SER B 1 265 ? 23.328 20.891 6.652 1 98.06 265 SER B C 1
ATOM 4416 O O . SER B 1 265 ? 22.141 21 6.965 1 98.06 265 SER B O 1
ATOM 4418 N N . GLU B 1 266 ? 23.938 19.719 6.621 1 96.31 266 GLU B N 1
ATOM 4419 C CA . GLU B 1 266 ? 23.25 18.453 6.871 1 96.31 266 GLU B CA 1
ATOM 4420 C C . GLU B 1 266 ? 22.75 18.359 8.312 1 96.31 266 GLU B C 1
ATOM 4422 O O . GLU B 1 266 ? 21.859 17.562 8.617 1 96.31 266 GLU B O 1
ATOM 4427 N N . ASN B 1 267 ? 23.266 19.234 9.195 1 97.19 267 ASN B N 1
ATOM 4428 C CA . ASN B 1 267 ? 22.891 19.188 10.609 1 97.19 267 ASN B CA 1
ATOM 4429 C C . ASN B 1 267 ? 21.812 20.219 10.93 1 97.19 267 ASN B C 1
ATOM 4431 O O . ASN B 1 267 ? 21.578 20.516 12.102 1 97.19 267 ASN B O 1
ATOM 4435 N N . HIS B 1 268 ? 21.156 20.734 9.906 1 98.25 268 HIS B N 1
ATOM 4436 C CA . HIS B 1 268 ? 20.219 21.844 10.109 1 98.25 268 HIS B CA 1
ATOM 4437 C C . HIS B 1 268 ? 18.969 21.359 10.82 1 98.25 268 HIS B C 1
ATOM 4439 O O . HIS B 1 268 ? 18.328 22.125 11.555 1 98.25 268 HIS B O 1
ATOM 4445 N N . ILE B 1 269 ? 18.531 20.141 10.562 1 98.69 269 ILE B N 1
ATOM 4446 C CA . ILE B 1 269 ? 17.391 19.594 11.289 1 98.69 269 ILE B CA 1
ATOM 4447 C C . ILE B 1 269 ? 17.703 19.531 12.781 1 98.69 269 ILE B C 1
ATOM 4449 O O . ILE B 1 269 ? 18.594 18.797 13.203 1 98.69 269 ILE B O 1
ATOM 4453 N N . LEU B 1 270 ? 16.953 20.328 13.531 1 98.31 270 LEU B N 1
ATOM 4454 C CA . LEU B 1 270 ? 17.188 20.375 14.977 1 98.31 270 LEU B CA 1
ATOM 4455 C C . LEU B 1 270 ? 16.766 19.078 15.641 1 98.31 270 LEU B C 1
ATOM 4457 O O . LEU B 1 270 ? 17.422 18.609 16.578 1 98.31 270 LEU B O 1
ATOM 4461 N N . GLY B 1 271 ? 15.656 18.516 15.195 1 98.31 271 GLY B N 1
ATOM 4462 C CA . GLY B 1 271 ? 15.133 17.25 15.703 1 98.31 271 GLY B CA 1
ATOM 4463 C C . GLY B 1 271 ? 13.727 16.953 15.219 1 98.31 271 GLY B C 1
ATOM 4464 O O . GLY B 1 271 ? 13.234 17.594 14.281 1 98.31 271 GLY B O 1
ATOM 4465 N N . GLU B 1 272 ? 13.141 15.898 15.82 1 98.62 272 GLU B N 1
ATOM 4466 C CA . GLU B 1 272 ? 11.789 15.484 15.469 1 98.62 272 GLU B CA 1
ATOM 4467 C C . GLU B 1 272 ? 10.766 15.992 16.484 1 98.62 272 GLU B C 1
ATOM 4469 O O . GLU B 1 272 ? 11.086 16.156 17.656 1 98.62 272 GLU B O 1
ATOM 4474 N N . ILE B 1 273 ? 9.57 16.203 16 1 98.81 273 ILE B N 1
ATOM 4475 C CA . ILE B 1 273 ? 8.516 16.766 16.844 1 98.81 273 ILE B CA 1
ATOM 4476 C C . ILE B 1 273 ? 8.227 15.82 18 1 98.81 273 ILE B C 1
ATOM 4478 O O . ILE B 1 273 ? 7.867 16.266 19.094 1 98.81 273 ILE B O 1
ATOM 4482 N N . GLY B 1 274 ? 8.398 14.477 17.781 1 98.56 274 GLY B N 1
ATOM 4483 C CA . GLY B 1 274 ? 8.234 13.523 18.859 1 98.56 274 GLY B CA 1
ATOM 4484 C C . GLY B 1 274 ? 9.219 13.727 20 1 98.56 274 GLY B C 1
ATOM 4485 O O . GLY B 1 274 ? 8.898 13.461 21.156 1 98.56 274 GLY B O 1
ATOM 4486 N N . GLU B 1 275 ? 10.391 14.188 19.641 1 98.62 275 GLU B N 1
ATOM 4487 C CA . GLU B 1 275 ? 11.398 14.492 20.656 1 98.62 275 GLU B CA 1
ATOM 4488 C C . GLU B 1 275 ? 11.008 15.727 21.469 1 98.62 275 GLU B C 1
ATOM 4490 O O . GLU B 1 275 ? 11.266 15.789 22.672 1 98.62 275 GLU B O 1
ATOM 4495 N N . VAL B 1 276 ? 10.422 16.719 20.844 1 98.75 276 VAL B N 1
ATOM 4496 C CA . VAL B 1 276 ? 9.922 17.891 21.562 1 98.75 276 VAL B CA 1
ATOM 4497 C C . VAL B 1 276 ? 8.773 17.5 22.469 1 98.75 276 VAL B C 1
ATOM 4499 O O . VAL B 1 276 ? 8.727 17.906 23.641 1 98.75 276 VAL B O 1
ATOM 4502 N N . ALA B 1 277 ? 7.902 16.656 21.938 1 98.62 277 ALA B N 1
ATOM 4503 C CA . ALA B 1 277 ? 6.723 16.234 22.688 1 98.62 277 ALA B CA 1
ATOM 4504 C C . ALA B 1 277 ? 7.117 15.406 23.906 1 98.62 277 ALA B C 1
ATOM 4506 O O . ALA B 1 277 ? 6.461 15.477 24.953 1 98.62 277 ALA B O 1
ATOM 4507 N N . SER B 1 278 ? 8.125 14.625 23.781 1 97.75 278 SER B N 1
ATOM 4508 C CA . SER B 1 278 ? 8.594 13.789 24.875 1 97.75 278 SER B CA 1
ATOM 4509 C C . SER B 1 278 ? 9.523 14.57 25.812 1 97.75 278 SER B C 1
ATOM 4511 O O . SER B 1 278 ? 10.078 14.008 26.75 1 97.75 278 SER B O 1
ATOM 4513 N N . LYS B 1 279 ? 9.828 15.828 25.516 1 97.12 279 LYS B N 1
ATOM 4514 C CA . LYS B 1 279 ? 10.625 16.75 26.328 1 97.12 279 LYS B CA 1
ATOM 4515 C C . LYS B 1 279 ? 12.094 16.344 26.328 1 97.12 279 LYS B C 1
ATOM 4517 O O . LYS B 1 279 ? 12.805 16.578 27.312 1 97.12 279 LYS B O 1
ATOM 4522 N N . THR B 1 280 ? 12.484 15.734 25.281 1 96.88 280 THR B N 1
ATOM 4523 C CA . THR B 1 280 ? 13.891 15.383 25.156 1 96.88 280 THR B CA 1
ATOM 4524 C C . THR B 1 280 ? 14.625 16.391 24.297 1 96.88 280 THR B C 1
ATOM 4526 O O . THR B 1 280 ? 15.859 16.359 24.188 1 96.88 280 THR B O 1
ATOM 4529 N N . LEU B 1 281 ? 13.898 17.297 23.703 1 97.5 281 LEU B N 1
ATOM 4530 C CA . LEU B 1 281 ? 14.461 18.344 22.875 1 97.5 281 LEU B CA 1
ATOM 4531 C C . LEU B 1 281 ? 13.781 19.688 23.156 1 97.5 281 LEU B C 1
ATOM 4533 O O . LEU B 1 281 ? 12.555 19.781 23.078 1 97.5 281 LEU B O 1
ATOM 4537 N N . ASP B 1 282 ? 14.531 20.688 23.516 1 96.12 282 ASP B N 1
ATOM 4538 C CA . ASP B 1 282 ? 14.047 22.062 23.609 1 96.12 282 ASP B CA 1
ATOM 4539 C C . ASP B 1 282 ? 14.234 22.797 22.281 1 96.12 282 ASP B C 1
ATOM 4541 O O . ASP B 1 282 ? 15.352 23.172 21.922 1 96.12 282 ASP B O 1
ATOM 4545 N N . ALA B 1 283 ? 13.156 23.016 21.625 1 95.69 283 ALA B N 1
ATOM 4546 C CA . ALA B 1 283 ? 13.266 23.547 20.266 1 95.69 283 ALA B CA 1
ATOM 4547 C C . ALA B 1 283 ? 13.242 25.078 20.281 1 95.69 283 ALA B C 1
ATOM 4549 O O . ALA B 1 283 ? 14.164 25.719 19.766 1 95.69 283 ALA B O 1
ATOM 4550 N N . ARG B 1 284 ? 12.172 25.641 20.875 1 97 284 ARG B N 1
ATOM 4551 C CA . ARG B 1 284 ? 12.172 27.094 21.016 1 97 284 ARG B CA 1
ATOM 4552 C C . ARG B 1 284 ? 12.938 27.516 22.266 1 97 284 ARG B C 1
ATOM 4554 O O . ARG B 1 284 ? 12.539 27.172 23.391 1 97 284 ARG B O 1
ATOM 4561 N N . THR B 1 285 ? 13.977 28.266 22.109 1 96.62 285 THR B N 1
ATOM 4562 C CA . THR B 1 285 ? 14.805 28.641 23.234 1 96.62 285 THR B CA 1
ATOM 4563 C C . THR B 1 285 ? 14.742 30.156 23.484 1 96.62 285 THR B C 1
ATOM 4565 O O . THR B 1 285 ? 15.289 30.656 24.469 1 96.62 285 THR B O 1
ATOM 4568 N N . SER B 1 286 ? 14.125 30.844 22.531 1 97.38 286 SER B N 1
ATOM 4569 C CA . SER B 1 286 ? 13.938 32.281 22.609 1 97.38 286 SER B CA 1
ATOM 4570 C C . SER B 1 286 ? 12.594 32.719 22.031 1 97.38 286 SER B C 1
ATOM 4572 O O . SER B 1 286 ? 12.094 32.062 21.094 1 97.38 286 SER B O 1
ATOM 4574 N N . SER B 1 287 ? 12.055 33.781 22.547 1 96.94 287 SER B N 1
ATOM 4575 C CA . SER B 1 287 ? 10.789 34.312 22.031 1 96.94 287 SER B CA 1
ATOM 4576 C C . SER B 1 287 ? 10.953 34.875 20.625 1 96.94 287 SER B C 1
ATOM 4578 O O . SER B 1 287 ? 9.961 35.094 19.922 1 96.94 287 SER B O 1
ATOM 4580 N N . GLU B 1 288 ? 12.188 35.094 20.234 1 98.12 288 GLU B N 1
ATOM 4581 C CA . GLU B 1 288 ? 12.445 35.656 18.922 1 98.12 288 GLU B CA 1
ATOM 4582 C C . GLU B 1 288 ? 12.664 34.562 17.875 1 98.12 288 GLU B C 1
ATOM 4584 O O . GLU B 1 288 ? 12.68 34.844 16.672 1 98.12 288 GLU B O 1
ATOM 4589 N N . ASP B 1 289 ? 12.812 33.312 18.312 1 98.56 289 ASP B N 1
ATOM 4590 C CA . ASP B 1 289 ? 13.086 32.219 17.391 1 98.56 289 ASP B CA 1
ATOM 4591 C C . ASP B 1 289 ? 11.953 32.031 16.391 1 98.56 289 ASP B C 1
ATOM 4593 O O . ASP B 1 289 ? 10.773 32.062 16.75 1 98.56 289 ASP B O 1
ATOM 4597 N N . ILE B 1 290 ? 12.312 31.922 15.133 1 98.75 290 ILE B N 1
ATOM 4598 C CA . ILE B 1 290 ? 11.391 31.406 14.133 1 98.75 290 ILE B CA 1
ATOM 4599 C C . ILE B 1 290 ? 11.453 29.875 14.117 1 98.75 290 ILE B C 1
ATOM 4601 O O . ILE B 1 290 ? 12.516 29.297 13.883 1 98.75 290 ILE B O 1
ATOM 4605 N N . THR B 1 291 ? 10.367 29.25 14.453 1 98.88 291 THR B N 1
ATOM 4606 C CA . THR B 1 291 ? 10.336 27.781 14.438 1 98.88 291 THR B CA 1
ATOM 4607 C C . THR B 1 291 ? 9.531 27.281 13.242 1 98.88 291 THR B C 1
ATOM 4609 O O . THR B 1 291 ? 8.508 27.875 12.875 1 98.88 291 THR B O 1
ATOM 4612 N N . ILE B 1 292 ? 10.016 26.188 12.625 1 98.94 292 ILE B N 1
ATOM 4613 C CA . ILE B 1 292 ? 9.305 25.516 11.539 1 98.94 292 ILE B CA 1
ATOM 4614 C C . ILE B 1 292 ? 9.062 24.062 11.906 1 98.94 292 ILE B C 1
ATOM 4616 O O . ILE B 1 292 ? 10 23.344 12.305 1 98.94 292 ILE B O 1
ATOM 4620 N N . PHE B 1 293 ? 7.852 23.656 11.852 1 98.94 293 PHE B N 1
ATOM 4621 C CA . PHE B 1 293 ? 7.496 22.25 11.805 1 98.94 293 PHE B CA 1
ATOM 4622 C C . PHE B 1 293 ? 7.215 21.797 10.375 1 98.94 293 PHE B C 1
ATOM 4624 O O . PHE B 1 293 ? 6.191 22.172 9.797 1 98.94 293 PHE B O 1
ATOM 4631 N N . LYS B 1 294 ? 8.109 21.031 9.812 1 98.81 294 LYS B N 1
ATOM 4632 C CA . LYS B 1 294 ? 7.93 20.453 8.492 1 98.81 294 LYS B CA 1
ATOM 4633 C C . LYS B 1 294 ? 7.207 19.109 8.578 1 98.81 294 LYS B C 1
ATOM 4635 O O . LYS B 1 294 ? 7.75 18.141 9.109 1 98.81 294 LYS B O 1
ATOM 4640 N N . SER B 1 295 ? 6.051 19.125 8.023 1 98.06 295 SER B N 1
ATOM 4641 C CA . SER B 1 295 ? 5.191 17.953 8.094 1 98.06 295 SER B CA 1
ATOM 4642 C C . SER B 1 295 ? 5.109 17.234 6.742 1 98.06 295 SER B C 1
ATOM 4644 O O . SER B 1 295 ? 4.719 17.844 5.742 1 98.06 295 SER B O 1
ATOM 4646 N N . LEU B 1 296 ? 5.473 16 6.703 1 96.06 296 LEU B N 1
ATOM 4647 C CA . LEU B 1 296 ? 5.262 15.164 5.527 1 96.06 296 LEU B CA 1
ATOM 4648 C C . LEU B 1 296 ? 4.047 14.266 5.711 1 96.06 296 LEU B C 1
ATOM 4650 O O . LEU B 1 296 ? 3.354 13.945 4.742 1 96.06 296 LEU B O 1
ATOM 4654 N N . GLY B 1 297 ? 3.768 13.906 6.871 1 95.94 297 GLY B N 1
ATOM 4655 C CA . GLY B 1 297 ? 2.734 12.93 7.172 1 95.94 297 GLY B CA 1
ATOM 4656 C C . GLY B 1 297 ? 3.256 11.508 7.211 1 95.94 297 GLY B C 1
ATOM 4657 O O . GLY B 1 297 ? 4.07 11.117 6.371 1 95.94 297 GLY B O 1
ATOM 4658 N N . HIS B 1 298 ? 2.82 10.758 8.203 1 95.88 298 HIS B N 1
ATOM 4659 C CA . HIS B 1 298 ? 3.303 9.391 8.406 1 95.88 298 HIS B CA 1
ATOM 4660 C C . HIS B 1 298 ? 2.158 8.453 8.758 1 95.88 298 HIS B C 1
ATOM 4662 O O . HIS B 1 298 ? 1.21 8.844 9.438 1 95.88 298 HIS B O 1
ATOM 4668 N N . ILE B 1 299 ? 2.332 7.207 8.414 1 96.19 299 ILE B N 1
ATOM 4669 C CA . ILE B 1 299 ? 1.282 6.199 8.5 1 96.19 299 ILE B CA 1
ATOM 4670 C C . ILE B 1 299 ? 0.891 5.988 9.961 1 96.19 299 ILE B C 1
ATOM 4672 O O . ILE B 1 299 ? -0.267 5.691 10.258 1 96.19 299 ILE B O 1
ATOM 4676 N N . VAL B 1 300 ? 1.758 6.195 10.906 1 95.88 300 VAL B N 1
ATOM 4677 C CA . VAL B 1 300 ? 1.455 5.988 12.32 1 95.88 300 VAL B CA 1
ATOM 4678 C C . VAL B 1 300 ? 0.344 6.941 12.758 1 95.88 300 VAL B C 1
ATOM 4680 O O . VAL B 1 300 ? -0.463 6.605 13.625 1 95.88 300 VAL B O 1
ATOM 4683 N N . GLN B 1 301 ? 0.29 8.102 12.141 1 97.88 301 GLN B N 1
ATOM 4684 C CA . GLN B 1 301 ? -0.764 9.07 12.43 1 97.88 301 GLN B CA 1
ATOM 4685 C C . GLN B 1 301 ? -2.129 8.539 12 1 97.88 301 GLN B C 1
ATOM 4687 O O . GLN B 1 301 ? -3.102 8.625 12.75 1 97.88 301 GLN B O 1
ATOM 4692 N N . ASP B 1 302 ? -2.199 7.961 10.844 1 98 302 ASP B N 1
ATOM 4693 C CA . ASP B 1 302 ? -3.441 7.414 10.305 1 98 302 ASP B CA 1
ATOM 4694 C C . ASP B 1 302 ? -3.908 6.207 11.117 1 98 302 ASP B C 1
ATOM 4696 O O . ASP B 1 302 ? -5.082 6.117 11.484 1 98 302 ASP B O 1
ATOM 4700 N N . ILE B 1 303 ? -2.957 5.293 11.383 1 97.25 303 ILE B N 1
ATOM 4701 C CA . ILE B 1 303 ? -3.285 4.078 12.117 1 97.25 303 ILE B CA 1
ATOM 4702 C C . ILE B 1 303 ? -3.787 4.441 13.516 1 97.25 303 ILE B C 1
ATOM 4704 O O . ILE B 1 303 ? -4.777 3.879 13.992 1 97.25 303 ILE B O 1
ATOM 4708 N N . ALA B 1 304 ? -3.131 5.402 14.148 1 97.12 304 ALA B N 1
ATOM 4709 C CA . ALA B 1 304 ? -3.533 5.824 15.492 1 97.12 304 ALA B CA 1
ATOM 4710 C C . ALA B 1 304 ? -4.941 6.414 15.477 1 97.12 304 ALA B C 1
ATOM 4712 O O . ALA B 1 304 ? -5.742 6.137 16.375 1 97.12 304 ALA B O 1
ATOM 4713 N N . ALA B 1 305 ? -5.246 7.238 14.492 1 98.31 305 ALA B N 1
ATOM 4714 C CA . ALA B 1 305 ? -6.566 7.852 14.375 1 98.31 305 ALA B CA 1
ATOM 4715 C C . ALA B 1 305 ? -7.648 6.789 14.203 1 98.31 305 ALA B C 1
ATOM 4717 O O . ALA B 1 305 ? -8.68 6.832 14.875 1 98.31 305 ALA B O 1
ATOM 4718 N N . VAL B 1 306 ? -7.418 5.832 13.336 1 98 306 VAL B N 1
ATOM 4719 C CA . VAL B 1 306 ? -8.398 4.785 13.062 1 98 306 VAL B CA 1
ATOM 4720 C C . VAL B 1 306 ? -8.578 3.914 14.305 1 98 306 VAL B C 1
ATOM 4722 O O . VAL B 1 306 ? -9.703 3.537 14.648 1 98 306 VAL B O 1
ATOM 4725 N N . ALA B 1 307 ? -7.453 3.562 14.945 1 95.81 307 ALA B N 1
ATOM 4726 C CA . ALA B 1 307 ? -7.52 2.773 16.172 1 95.81 307 ALA B CA 1
ATOM 4727 C C . ALA B 1 307 ? -8.375 3.471 17.219 1 95.81 307 ALA B C 1
ATOM 4729 O O . ALA B 1 307 ? -9.164 2.824 17.922 1 95.81 307 ALA B O 1
ATOM 4730 N N . TYR B 1 308 ? -8.219 4.758 17.359 1 96.94 308 TYR B N 1
ATOM 4731 C CA . TYR B 1 308 ? -8.992 5.535 18.328 1 96.94 308 TYR B CA 1
ATOM 4732 C C . TYR B 1 308 ? -10.484 5.457 18.016 1 96.94 308 TYR B C 1
ATOM 4734 O O . TYR B 1 308 ? -11.297 5.215 18.906 1 96.94 308 TYR B O 1
ATOM 4742 N N . ILE B 1 309 ? -10.852 5.668 16.734 1 97.75 309 ILE B N 1
ATOM 4743 C CA . ILE B 1 309 ? -12.25 5.617 16.312 1 97.75 309 ILE B CA 1
ATOM 4744 C C . ILE B 1 309 ? -12.828 4.23 16.609 1 97.75 309 ILE B C 1
ATOM 4746 O O . ILE B 1 309 ? -13.945 4.113 17.109 1 97.75 309 ILE B O 1
ATOM 4750 N N . ALA B 1 310 ? -12.039 3.211 16.297 1 96.19 310 ALA B N 1
ATOM 4751 C CA . ALA B 1 310 ? -12.477 1.836 16.516 1 96.19 310 ALA B CA 1
ATOM 4752 C C . ALA B 1 310 ? -12.758 1.586 18 1 96.19 310 ALA B C 1
ATOM 4754 O O . ALA B 1 310 ? -13.758 0.956 18.359 1 96.19 310 ALA B O 1
ATOM 4755 N N . GLU B 1 311 ? -11.898 2.059 18.828 1 94.81 311 GLU B N 1
ATOM 4756 C CA . GLU B 1 311 ? -12.07 1.882 20.266 1 94.81 311 GLU B CA 1
ATOM 4757 C C . GLU B 1 311 ? -13.273 2.666 20.781 1 94.81 311 GLU B C 1
ATOM 4759 O O . GLU B 1 311 ? -14.062 2.154 21.578 1 94.81 311 GLU B O 1
ATOM 4764 N N . LYS B 1 312 ? -13.383 3.863 20.344 1 94.69 312 LYS B N 1
ATOM 4765 C CA . LYS B 1 312 ? -14.445 4.754 20.797 1 94.69 312 LYS B CA 1
ATOM 4766 C C . LYS B 1 312 ? -15.82 4.211 20.406 1 94.69 312 LYS B C 1
ATOM 4768 O O . LYS B 1 312 ? -16.797 4.406 21.141 1 94.69 312 LYS B O 1
ATOM 4773 N N . THR B 1 313 ? -15.922 3.539 19.328 1 94 313 THR B N 1
ATOM 4774 C CA . THR B 1 313 ? -17.219 3.107 18.812 1 94 313 THR B CA 1
ATOM 4775 C C . THR B 1 313 ? -17.531 1.685 19.266 1 94 313 THR B C 1
ATOM 4777 O O . THR B 1 313 ? -18.609 1.157 18.953 1 94 313 THR B O 1
ATOM 4780 N N . LYS B 1 314 ? -16.531 0.893 19.688 1 84.88 314 LYS B N 1
ATOM 4781 C CA . LYS B 1 314 ? -16.828 -0.407 20.281 1 84.88 314 LYS B CA 1
ATOM 4782 C C . LYS B 1 314 ? -17.844 -0.278 21.406 1 84.88 314 LYS B C 1
ATOM 4784 O O . LYS B 1 314 ? -18.703 -1.15 21.578 1 84.88 314 LYS B O 1
ATOM 4789 N N . GLU B 1 315 ? -17.719 0.721 22.141 1 65.69 315 GLU B N 1
ATOM 4790 C CA . GLU B 1 315 ? -18.547 0.983 23.328 1 65.69 315 GLU B CA 1
ATOM 4791 C C . GLU B 1 315 ? -19.969 1.329 22.938 1 65.69 315 GLU B C 1
ATOM 4793 O O . GLU B 1 315 ? -20.906 1.092 23.703 1 65.69 315 GLU B O 1
ATOM 4798 N N . VAL B 1 316 ? -20.281 1.899 21.766 1 51.62 316 VAL B N 1
ATOM 4799 C CA . VAL B 1 316 ? -21.641 2.309 21.422 1 51.62 316 VAL B CA 1
ATOM 4800 C C . VAL B 1 316 ? -22.438 1.111 20.906 1 51.62 316 VAL B C 1
ATOM 4802 O O . VAL B 1 316 ? -23.672 1.113 20.922 1 51.62 316 VAL B O 1
ATOM 4805 N N . THR B 1 317 ? -21.844 0.212 20.094 1 44.44 317 THR B N 1
ATOM 4806 C CA . THR B 1 317 ? -22.594 -0.921 19.578 1 44.44 317 THR B CA 1
ATOM 4807 C C . THR B 1 317 ? -22.938 -1.901 20.703 1 44.44 317 THR B C 1
ATOM 4809 O O . THR B 1 317 ? -23.641 -2.889 20.469 1 44.44 317 THR B O 1
ATOM 4812 N N . GLN B 1 318 ? -22.391 -1.79 21.891 1 34.03 318 GLN B N 1
ATOM 4813 C CA . GLN B 1 318 ? -23.078 -2.518 22.953 1 34.03 318 GLN B CA 1
ATOM 4814 C C . GLN B 1 318 ? -24.266 -1.723 23.469 1 34.03 318 GLN B C 1
ATOM 4816 O O . GLN B 1 318 ? -24.141 -0.536 23.781 1 34.03 318 GLN B O 1
#

Secondary structure (DSSP, 8-state):
-EEE-HHHHHHH--HHHHHHHHHHHHHHHHTT--EEPPPEEEEEETTEEEEEEEEEETTTTEEEEEEEEE-TT---TTS-SEEEEEEEEETTT--EEEEEEHHHHHHHHHHHHHHHHHHHHS-TT--EEEEE--SHHHHHHHHHHHTTS--SEEEEE-SSHHHHHHHHHHHHHHH--EEEEES-HHHHHTT-SEEEE----SS--B-GGG--TT-EEEE-S--SSS--SB-HHHHHHSEEEES-HHHHHHH-HHHHHHHHTTSS-TT-EEEEHHHHHTTS-----STT--EEEE----HHHHHHHHHHHHHHHHTT--/-EEE-HHHHHHH--HHHHHHHHHHHHHHHHTT---BPPPEEEEEETTEEEEEEEEEETTTTEEEEEEEEE-TT---TTS-SEEEEEEEEETTT--EEEEEEHHHHHHHHHHHHHHHHHHHHS-TT--EEEEE--SHHHHHHHHHHHTTS--SEEEEE-SSHHHHHHHHHHHHHHH--EEEEES-HHHHHTT-SEEEE----SS--B-GGG--TT-EEEE-S--SSS--SB-HHHHHHSEEEES-HHHHHHH-HHHHHHHHTTSS-TT-EEEEHHHHHTTS-----STT--EEEE----HHHHHHHHHHHHHHHHTT--

Radius of gyration: 27.59 Å; Cα contacts (8 Å, |Δi|>4): 1573; chains: 2; bounding box: 58×82×56 Å

Foldseek 3Di:
DAEAELVLLPVQFDLVNLLVLLLLLLLCVQVVQKDWDFKDWADPDPQKIWIKIWIAGGNNQKIWMWIWIARQPPPPPPDARIFTWIWMAGSPVRHTDYIYTPVSLCLRNLLSNVLNLCLLQFDQQFAEEEEEDLGSNSLNNLVSNVVRHNHQEYEYEYCDQVSQVVSQVVNCVVPVHHYYYDNALLVRQAVHREYEYAHCAQEARAELVSHFFLHEYEYENQQFAGRDHYALLNLLQALEEESDLVNCCHTVHNVVVNCVVVSHDNPSHQYYSSCSSVVVGDRDPDSRGYYYYYYNDHSSSSRSSVVSSVVSCVVVVD/DAEAELVLLPVQFDLVNLLVLLLLLLLCVQVVQKDWDFKDWADPDPQKIWIKIWIAGGNNQKIWMWIWIARQPPPPPPDARIFTWIWMAGSPVRHTDYIYTPVSLCLRNLLSNVLNLCLLQFDQQFAEEEEEDLGSNSLNNLVSNVVRHNHQEYEYEYCDQVSQVVSQVVNCVVPVHHYYYDNALLVRQAVHREYEYAHCAQEARAELVSHFFLHEYEYENQQFAGRDHYALLNLLQALEEESDLVNCCHTVHNVVVNCVVVSHDNPSHQYYSSCSSVVVGDRDPDSRGYYYYYYNDHSSSSRSSVVSSVVSCVVVVD

Nearest PDB structures (foldseek):
  6t3e-assembly1_A  TM=9.641E-01  e=3.946E-34  Thermococcus litoralis DSM 5473
  8j1g-assembly1_B  TM=8.845E-01  e=5.783E-25  Pseudomonas veronii
  8j1g-assembly1_A  TM=8.778E-01  e=5.459E-25  Pseudomonas veronii
  8j1g-assembly2_D  TM=8.802E-01  e=4.862E-25  Pseudomonas veronii
  8j1c-assembly2_C  TM=8.787E-01  e=5.844E-24  Pseudomonas veronii

Organism: Hirschia baltica (strain ATCC 49814 / DSM 5838 / IFAM 1418) (NCBI:txid582402)

pLDDT: mean 93.94, std 9.88, range [34.03, 99.0]

InterPro domains:
  IPR003462 Ornithine cyclodeaminase/mu-crystallin [PF02423] (4-315)
  IPR003462 Ornithine cyclodeaminase/mu-crystallin [PIRSF001439] (2-315)
  IPR003462 Ornithine cyclodeaminase/mu-crystallin [PTHR13812] (1-315)
  IPR023401 Ornithine cyclodeaminase, N-terminal [G3DSA:3.30.1780.10] (19-309)
  IPR036291 NAD(P)-binding domain superfamily [SSF51735] (1-315)

Solvent-accessible surface area (backbone atoms only — not comparable to full-atom values): 31382 Å² total; per-residue (Å²): 108,45,76,36,48,47,66,51,42,62,71,61,53,47,49,71,60,37,22,54,50,34,50,54,37,34,30,36,51,65,68,65,36,38,48,68,55,76,72,42,73,44,78,62,53,95,72,26,34,37,36,40,30,34,32,24,43,46,89,45,60,34,32,36,35,38,41,34,27,35,28,81,79,54,72,56,87,86,50,70,41,45,23,33,36,32,38,34,30,36,60,85,80,34,35,55,44,36,36,31,32,28,39,45,48,47,39,49,47,51,19,9,39,47,21,42,49,41,58,73,54,33,56,87,79,38,30,34,37,21,31,38,24,59,49,72,50,31,56,37,32,58,57,25,35,53,74,63,36,74,60,63,36,37,29,26,25,23,98,45,48,66,51,10,39,54,47,25,51,55,49,24,72,73,69,72,42,51,48,44,54,27,78,46,62,54,70,45,30,55,77,28,30,33,38,35,38,41,38,86,45,60,54,53,71,44,48,45,91,37,57,40,75,26,18,21,33,37,43,44,38,40,58,40,66,67,30,16,51,47,35,42,65,36,58,49,70,30,48,31,28,23,64,43,65,72,55,35,71,73,30,27,21,52,57,46,51,17,40,74,68,62,52,40,60,95,73,50,63,72,46,34,49,14,34,42,72,67,66,75,39,86,75,68,87,49,80,55,45,30,36,33,41,42,38,58,79,58,48,42,48,54,52,49,53,51,51,49,41,52,56,63,50,55,62,66,79,98,107,46,77,36,49,48,66,51,42,61,70,62,53,46,48,71,60,36,22,55,49,34,52,54,37,35,31,37,52,64,67,64,35,39,48,66,56,78,70,43,74,43,77,64,54,96,69,25,34,38,37,40,31,35,33,22,43,46,89,46,62,36,31,38,36,37,41,35,25,35,29,80,81,53,70,56,88,86,52,70,42,44,23,33,36,31,39,34,31,36,60,84,81,34,35,55,44,36,40,32,32,28,38,44,47,49,38,50,48,52,19,8,39,45,22,40,48,42,59,75,52,34,57,87,80,38,29,34,39,22,31,40,22,57,47,71,49,31,58,38,32,58,56,24,35,54,73,63,35,74,58,63,36,38,28,26,25,23,96,45,49,68,52,11,39,52,47,26,51,52,50,23,72,74,68,70,42,51,47,43,55,26,77,46,62,55,71,43,30,55,77,27,29,33,39,36,39,40,39,86,44,60,55,54,72,43,48,46,91,36,57,41,76,26,18,22,33,37,43,44,40,40,59,40,66,68,29,16,49,48,34,43,65,35,58,49,71,28,49,30,29,23,63,41,63,72,54,36,71,72,30,28,22,54,59,47,51,17,40,75,68,62,52,39,59,96,74,50,63,72,46,34,50,14,35,42,73,69,66,74,40,83,74,68,85,48,78,57,44,29,35,33,42,44,38,61,79,58,48,40,48,54,54,49,53,53,51,50,42,53,57,65,49,56,63,65,80,97

Sequence (636 aa):
MRVFSAKDVETHLTYIDCIRIMQDAMIKLSSNETRQMLRQILPLGADKMFGIMGGTLGDFDIFGSKLVAVSPSRTDKTSGSHQGVVVTFDKDTLAPTCIADASAITAIRTASTSAMATNLLARKEASILTILGTGEQAFHHALAILEVRQINEIRIWGRSLHKAAQLTQKIEQLTGIKCTPYQHVETACAKADIICTVTSASTPILHQHHVSKGTHLNVVGSSFDGPREIDDALVSISKFIVDSKTSVESQGSEYRHALANKAISENHILGEIGEVASKTLDARTSSEDITIFKSLGHIVQDIAAVAYIAEKTKEVTQMRVFSAKDVETHLTYIDCIRIMQDAMIKLSSNETRQMLRQILPLGADKMFGIMGGTLGDFDIFGSKLVAVSPSRTDKTSGSHQGVVVTFDKDTLAPTCIADASAITAIRTASTSAMATNLLARKEASILTILGTGEQAFHHALAILEVRQINEIRIWGRSLHKAAQLTQKIEQLTGIKCTPYQHVETACAKADIICTVTSASTPILHQHHVSKGTHLNVVGSSFDGPREIDDALVSISKFIVDSKTSVESQGSEYRHALANKAISENHILGEIGEVASKTLDARTSSEDITIFKSLGHIVQDIAAVAYIAEKTKEVTQ